Protein AF-A0A9D1Q3C2-F1 (afdb_monomer_lite)

Foldseek 3Di:
DPPPLVVVVVVVVVVCVVVVVVDDPPPPPPPDPFWQWAAQEDKDKDKPDPQKAFAEKEKEWEPADADDFLDAEEFTKIKMKTKMWRQDPFKMKMKIKGWQTAQTPSRVNYHYDPQAAKDFPDSHHDFDKFKAFAPPSPPPDDLVVVRVVLPDFFDPLDPQQWKKKKWWKAKDFPDPDQKKKKKKKKFADFPKAKEWQADDWDFDFRGIIMGMHIDGPGPPPTIMMMITDDPVRIDIDMAMGRDPVGPDGDPGMDMDGPDMDMDGVNVVLVPAADDDPPHDSSNSNSNVVCQQVVQDDPTGHDYHNRDHVSRRMIMIGMDIDMDGHRDMTMMMGMHGWIFGWDLVDQLIKTKHKYFYNPPGDNHWYKYAYNDPADKDKAFPDAGWDADPRIIGGDDDTGMMIIMGDGPSVNNCRPDPNVVVVVVVVVVVVVVVVVVVVVVVVVVVVVVVVD

pLDDT: mean 77.79, std 17.15, range [26.73, 97.06]

Secondary structure (DSSP, 8-state):
-HHHHHHHHHHHHHHHHHHHTT----TTTTS--EE--BPEEPPEEEESSTTEEEEEEEEEEEESS---TTS--BPEEEEEEEEEEE-SSS-EEEEEEEEEE---GGGTT-B--TT-EEESSSSS-B-EEEEEE-TTTTTS---HHHHHTT--S---SS-TT-EEEEEEEEEEESS--S-EEEEEEEE--TT--EEES-SEEEEEETTEEEEEEEE-S--TT-EEEEEES-GGG-EEEEEEESSTT---PPSSEEEEEEEEEEEEHHHHHHHSSB--TT--HHHHHHHHHHHHHHH--TT---EE---BHHHHEEEEEEEEEEE-TT-EEEEEEEEEEB-EEETTSTT-EEEEEEEPPTT---SEEEEEEEESS-EEEEESSS-EEEETTEEEE-S--SEEEEEEE--SSTTTTSS--HHHHHHHHHHHHHHHHHHHHHHHHHHHHHHTT-

Sequence (450 aa):
MKKSVWACFAAAIIIFLQTGFMFEPRRADAAALINDGIYVFMPILSAASDSVTIDGARMTLNLRSLPVAGGRFEANRFTAEYRLSNGGDRDAELTFTVPFGGIPSYGDGSSLPSDTGVYTGQETPVGEWRYTYWQNARLGYADISAESRKIRPQSDEISADTLVTKYTYIFESESAEDSVYLSAKIQHSPGAFIITDMRYSDYYDSRVSSAGDYLYSLDKDGIVLYVSGATEDTDIRWTVAEDYTSPATMEGFSMRLADSESFTFDRFVESCGTFPDDVRYTDRYNAVVDLILSARAPGNVSVIETPDFRRQLMRWCIVDTILPAGESAVIKTVVPAYPYIDATVSGGEYKYRFMLPDGMYYGDMTLSVDALREISVTSGEGDVTLENGLYKPDGNFSYWTVTVLGDNSGAALFVPNYELMGQYILIILCAAAIIALNVFAVIRLVKNKK

Structure (mmCIF, N/CA/C/O backbone):
data_AF-A0A9D1Q3C2-F1
#
_entry.id   AF-A0A9D1Q3C2-F1
#
loop_
_atom_site.group_PDB
_atom_site.id
_atom_site.type_symbol
_atom_site.label_atom_id
_atom_site.label_alt_id
_atom_site.label_comp_id
_atom_site.label_asym_id
_atom_site.label_entity_id
_atom_site.label_seq_id
_atom_site.pdbx_PDB_ins_code
_atom_site.Cartn_x
_atom_site.Cartn_y
_atom_site.Cartn_z
_atom_site.occupancy
_atom_site.B_iso_or_equiv
_atom_site.auth_seq_id
_atom_site.auth_comp_id
_atom_site.auth_asym_id
_atom_site.auth_atom_id
_atom_site.pdbx_PDB_model_num
ATOM 1 N N . MET A 1 1 ? 63.405 8.143 -0.318 1.00 47.88 1 MET A N 1
ATOM 2 C CA . MET A 1 1 ? 62.596 9.336 -0.668 1.00 47.88 1 MET A CA 1
ATOM 3 C C . MET A 1 1 ? 61.441 9.093 -1.650 1.00 47.88 1 MET A C 1
ATOM 5 O O . MET A 1 1 ? 60.542 9.915 -1.648 1.00 47.88 1 MET A O 1
ATOM 9 N N . LYS A 1 2 ? 61.388 8.013 -2.457 1.00 49.44 2 LYS A N 1
ATOM 10 C CA . LYS A 1 2 ? 60.279 7.806 -3.423 1.00 49.44 2 LYS A CA 1
ATOM 11 C C . LYS A 1 2 ? 59.003 7.145 -2.859 1.00 49.44 2 LYS A C 1
ATOM 13 O O . LYS A 1 2 ? 57.942 7.393 -3.400 1.00 49.44 2 LYS A O 1
ATOM 18 N N . LYS A 1 3 ? 59.059 6.352 -1.778 1.00 42.44 3 LYS A N 1
ATOM 19 C CA . LYS A 1 3 ? 57.874 5.619 -1.266 1.00 42.44 3 LYS A CA 1
ATOM 20 C C . LYS A 1 3 ? 56.940 6.439 -0.358 1.00 42.44 3 LYS A C 1
ATOM 22 O O . LYS A 1 3 ? 55.739 6.216 -0.386 1.00 42.44 3 LYS A O 1
ATOM 27 N N . SER A 1 4 ? 57.457 7.403 0.407 1.00 45.69 4 SER A N 1
ATOM 28 C CA . SER A 1 4 ? 56.645 8.190 1.354 1.00 45.69 4 SER A CA 1
ATOM 29 C C . SER A 1 4 ? 55.773 9.249 0.673 1.00 45.69 4 SER A C 1
ATOM 31 O O . SER A 1 4 ? 54.662 9.501 1.115 1.00 45.69 4 SER A O 1
ATOM 33 N N . VAL A 1 5 ? 56.243 9.832 -0.433 1.00 48.38 5 VAL A N 1
ATOM 34 C CA . VAL A 1 5 ? 55.490 10.849 -1.190 1.00 48.38 5 VAL A CA 1
ATOM 35 C C . VAL A 1 5 ? 54.287 10.228 -1.908 1.00 48.38 5 VAL A C 1
ATOM 37 O O . VAL A 1 5 ? 53.204 10.799 -1.887 1.00 48.38 5 VAL A O 1
ATOM 40 N N . TRP A 1 6 ? 54.451 9.024 -2.466 1.00 46.19 6 TRP A N 1
ATOM 41 C CA . TRP A 1 6 ? 53.354 8.275 -3.089 1.00 46.19 6 TRP A CA 1
ATOM 42 C C . TRP A 1 6 ? 52.316 7.790 -2.072 1.00 46.19 6 TRP A C 1
ATOM 44 O O . TRP A 1 6 ? 51.129 7.798 -2.379 1.00 46.19 6 TRP A O 1
ATOM 54 N N . ALA A 1 7 ? 52.736 7.444 -0.850 1.00 47.78 7 ALA A N 1
ATOM 55 C CA . ALA A 1 7 ? 51.814 7.076 0.224 1.00 47.78 7 ALA A CA 1
ATOM 56 C C . ALA A 1 7 ? 50.935 8.260 0.671 1.00 47.78 7 ALA A C 1
ATOM 58 O O . ALA A 1 7 ? 49.732 8.090 0.843 1.00 47.78 7 ALA A O 1
ATOM 59 N N . CYS A 1 8 ? 51.498 9.469 0.786 1.00 48.47 8 CYS A N 1
ATOM 60 C CA . CYS A 1 8 ? 50.713 10.666 1.109 1.00 48.47 8 CYS A CA 1
ATOM 61 C C . CYS A 1 8 ? 49.766 11.077 -0.030 1.00 48.47 8 CYS A C 1
ATOM 63 O O . CYS A 1 8 ? 48.654 11.521 0.236 1.00 48.47 8 CYS A O 1
ATOM 65 N N . PHE A 1 9 ? 50.181 10.907 -1.290 1.00 49.09 9 PHE A N 1
ATOM 66 C CA . PHE A 1 9 ? 49.338 11.213 -2.451 1.00 49.09 9 PHE A CA 1
ATOM 67 C C . PHE A 1 9 ? 48.170 10.222 -2.585 1.00 49.09 9 PHE A C 1
ATOM 69 O O . PHE A 1 9 ? 47.039 10.629 -2.828 1.00 49.09 9 PHE A O 1
ATOM 76 N N . ALA A 1 10 ? 48.421 8.932 -2.336 1.00 50.62 10 ALA A N 1
ATOM 77 C CA . ALA A 1 10 ? 47.381 7.907 -2.297 1.00 50.62 10 ALA A CA 1
ATOM 78 C C . ALA A 1 10 ? 46.392 8.132 -1.140 1.00 50.62 10 ALA A C 1
ATOM 80 O O . ALA A 1 10 ? 45.188 8.033 -1.345 1.00 50.62 10 ALA A O 1
ATOM 81 N N . ALA A 1 11 ? 46.876 8.507 0.050 1.00 50.00 11 ALA A N 1
ATOM 82 C CA . ALA A 1 11 ? 46.011 8.833 1.185 1.00 50.00 11 ALA A CA 1
ATOM 83 C C . ALA A 1 11 ? 45.128 10.066 0.911 1.00 50.00 11 ALA A C 1
ATOM 85 O O . ALA A 1 11 ? 43.950 10.059 1.254 1.00 50.00 11 ALA A O 1
ATOM 86 N N . ALA A 1 12 ? 45.663 11.093 0.241 1.00 50.25 12 ALA A N 1
ATOM 87 C CA . ALA A 1 12 ? 44.895 12.276 -0.144 1.00 50.25 12 ALA A CA 1
ATOM 88 C C . ALA A 1 12 ? 43.811 11.959 -1.189 1.00 50.25 12 ALA A C 1
ATOM 90 O O . ALA A 1 12 ? 42.700 12.459 -1.066 1.00 50.25 12 ALA A O 1
ATOM 91 N N . ILE A 1 13 ? 44.098 11.092 -2.168 1.00 51.78 13 ILE A N 1
ATOM 92 C CA . ILE A 1 13 ? 43.110 10.632 -3.159 1.00 51.78 13 ILE A CA 1
ATOM 93 C C . ILE A 1 13 ? 42.021 9.777 -2.502 1.00 51.78 13 ILE A C 1
ATOM 95 O O . ILE A 1 13 ? 40.855 9.936 -2.839 1.00 51.78 13 ILE A O 1
ATOM 99 N N . ILE A 1 14 ? 42.367 8.916 -1.541 1.00 52.66 14 ILE A N 1
ATOM 100 C CA . ILE A 1 14 ? 41.382 8.109 -0.804 1.00 52.66 14 ILE A CA 1
ATOM 101 C C . ILE A 1 14 ? 40.456 9.006 0.023 1.00 52.66 14 ILE A C 1
ATOM 103 O O . ILE A 1 14 ? 39.248 8.802 -0.005 1.00 52.66 14 ILE A O 1
ATOM 107 N N . ILE A 1 15 ? 40.991 10.032 0.693 1.00 51.16 15 ILE A N 1
ATOM 108 C CA . ILE A 1 15 ? 40.173 11.006 1.430 1.00 51.16 15 ILE A CA 1
ATOM 109 C C . ILE A 1 15 ? 39.294 11.803 0.459 1.00 51.16 15 ILE A C 1
ATOM 111 O O . ILE A 1 15 ? 38.106 11.943 0.712 1.00 51.16 15 ILE A O 1
ATOM 115 N N . PHE A 1 16 ? 39.837 12.255 -0.677 1.00 44.53 16 PHE A N 1
ATOM 116 C CA . PHE A 1 16 ? 39.084 13.020 -1.675 1.00 44.53 16 PHE A CA 1
ATOM 117 C C . PHE A 1 16 ? 37.993 12.189 -2.363 1.00 44.53 16 PHE A C 1
ATOM 119 O O . PHE A 1 16 ? 36.918 12.710 -2.632 1.00 44.53 16 PHE A O 1
ATOM 126 N N . LEU A 1 17 ? 38.225 10.894 -2.600 1.00 45.12 17 LEU A N 1
ATOM 127 C CA . LEU A 1 17 ? 37.205 9.962 -3.087 1.00 45.12 17 LEU A CA 1
ATOM 128 C C . LEU A 1 17 ? 36.153 9.690 -2.004 1.00 45.12 17 LEU A C 1
ATOM 130 O O . LEU A 1 17 ? 34.968 9.722 -2.299 1.00 45.12 17 LEU A O 1
ATOM 134 N N . GLN A 1 18 ? 36.545 9.512 -0.740 1.00 42.34 18 GLN A N 1
ATOM 135 C CA . GLN A 1 18 ? 35.591 9.310 0.359 1.00 42.34 18 GLN A CA 1
ATOM 136 C C . GLN A 1 18 ? 34.743 10.553 0.673 1.00 42.34 18 GLN A C 1
ATOM 138 O O . GLN A 1 18 ? 33.601 10.411 1.098 1.00 42.34 18 GLN A O 1
ATOM 143 N N . THR A 1 19 ? 35.263 11.765 0.454 1.00 42.62 19 THR A N 1
ATOM 144 C CA . THR A 1 19 ? 34.511 13.014 0.665 1.00 42.62 19 THR A CA 1
ATOM 145 C C . THR A 1 19 ? 33.806 13.516 -0.594 1.00 42.62 19 THR A C 1
ATOM 147 O O . THR A 1 19 ? 32.781 14.178 -0.487 1.00 42.62 19 THR A O 1
ATOM 150 N N . GLY A 1 20 ? 34.329 13.207 -1.784 1.00 35.06 20 GLY A N 1
ATOM 151 C CA . GLY A 1 20 ? 33.751 13.594 -3.075 1.00 35.06 20 GLY A CA 1
ATOM 152 C C . GLY A 1 20 ? 32.422 12.899 -3.371 1.00 35.06 20 GLY A C 1
ATOM 153 O O . GLY A 1 20 ? 31.564 13.490 -4.011 1.00 35.06 20 GLY A O 1
ATOM 154 N N . PHE A 1 21 ? 32.201 11.706 -2.809 1.00 37.28 21 PHE A N 1
ATOM 155 C CA . PHE A 1 21 ? 30.906 11.015 -2.852 1.00 37.28 21 PHE A CA 1
ATOM 156 C C . PHE A 1 21 ? 29.834 11.613 -1.917 1.00 37.28 21 PHE A C 1
ATOM 158 O O . PHE A 1 21 ? 28.700 11.147 -1.935 1.00 37.28 21 PHE A O 1
ATOM 165 N N . MET A 1 22 ? 30.151 12.629 -1.101 1.00 33.62 22 MET A N 1
ATOM 166 C CA . MET A 1 22 ? 29.187 13.241 -0.168 1.00 33.62 22 MET A CA 1
ATOM 167 C C . MET A 1 22 ? 28.655 14.614 -0.597 1.00 33.62 22 MET A C 1
ATOM 169 O O . MET A 1 22 ? 27.825 15.179 0.112 1.00 33.62 22 MET A O 1
ATOM 173 N N . PHE A 1 23 ? 29.096 15.167 -1.729 1.00 37.38 23 PHE A N 1
ATOM 174 C CA . PHE A 1 23 ? 28.727 16.531 -2.119 1.00 37.38 23 PHE A CA 1
ATOM 175 C C . PHE A 1 23 ? 28.366 16.646 -3.599 1.00 37.38 23 PHE A C 1
ATOM 177 O O . PHE A 1 23 ? 28.997 17.385 -4.350 1.00 37.38 23 PHE A O 1
ATOM 184 N N . GLU A 1 24 ? 27.276 15.991 -3.986 1.00 29.16 24 GLU A N 1
ATOM 185 C CA . GLU A 1 24 ? 26.369 16.593 -4.960 1.00 29.16 24 GLU A CA 1
ATOM 186 C C . GLU A 1 24 ? 25.305 17.383 -4.193 1.00 29.16 24 GLU A C 1
ATOM 188 O O . GLU A 1 24 ? 24.433 16.793 -3.549 1.00 29.16 24 GLU A O 1
ATOM 193 N N . PRO A 1 25 ? 25.335 18.725 -4.217 1.00 32.03 25 PRO A N 1
ATOM 194 C CA . PRO A 1 25 ? 24.170 19.483 -3.821 1.00 32.03 25 PRO A CA 1
ATOM 195 C C . PRO A 1 25 ? 23.130 19.276 -4.924 1.00 32.03 25 PRO A C 1
ATOM 197 O O . PRO A 1 25 ? 23.193 19.940 -5.959 1.00 32.03 25 PRO A O 1
ATOM 200 N N . ARG A 1 26 ? 22.172 18.363 -4.710 1.00 31.36 26 ARG A N 1
ATOM 201 C CA . ARG A 1 26 ? 20.929 18.312 -5.492 1.00 31.36 26 ARG A CA 1
ATOM 202 C C . ARG A 1 26 ? 20.212 19.651 -5.324 1.00 31.36 26 ARG A C 1
ATOM 204 O O . ARG A 1 26 ? 19.398 19.854 -4.432 1.00 31.36 26 ARG A O 1
ATOM 211 N N . ARG A 1 27 ? 20.570 20.615 -6.169 1.00 26.73 27 ARG A N 1
ATOM 212 C CA . ARG A 1 27 ? 20.055 21.991 -6.178 1.00 26.73 27 ARG A CA 1
ATOM 213 C C . ARG A 1 27 ? 18.630 22.102 -6.740 1.00 26.73 27 ARG A C 1
ATOM 215 O O . ARG A 1 27 ? 18.184 23.213 -7.001 1.00 26.73 27 ARG A O 1
ATOM 222 N N . ALA A 1 28 ? 17.917 20.985 -6.882 1.00 27.70 28 ALA A N 1
ATOM 223 C CA . ALA A 1 28 ? 16.525 20.944 -7.324 1.00 27.70 28 ALA A CA 1
ATOM 224 C C . ALA A 1 28 ? 15.504 20.793 -6.174 1.00 27.70 28 ALA A C 1
ATOM 226 O O . ALA A 1 28 ? 14.354 21.173 -6.356 1.00 27.70 28 ALA A O 1
ATOM 227 N N . ASP A 1 29 ? 15.904 20.361 -4.970 1.00 35.94 29 ASP A N 1
ATOM 228 C CA . ASP A 1 29 ? 14.939 19.998 -3.908 1.00 35.94 29 ASP A CA 1
ATOM 229 C C . ASP A 1 29 ? 14.614 21.138 -2.920 1.00 35.94 29 ASP A C 1
ATOM 231 O O . ASP A 1 29 ? 13.938 20.945 -1.912 1.00 35.94 29 ASP A O 1
ATOM 235 N N . ALA A 1 30 ? 15.072 22.366 -3.194 1.00 30.48 30 ALA A N 1
ATOM 236 C CA . ALA A 1 30 ? 14.744 23.533 -2.363 1.00 30.48 30 ALA A CA 1
ATOM 237 C C . ALA A 1 30 ? 13.287 24.016 -2.541 1.00 30.48 30 ALA A C 1
ATOM 239 O O . ALA A 1 30 ? 12.820 24.861 -1.776 1.00 30.48 30 ALA A O 1
ATOM 240 N N . ALA A 1 31 ? 12.560 23.479 -3.525 1.00 32.75 31 ALA A N 1
ATOM 241 C CA . ALA A 1 31 ? 11.123 23.657 -3.663 1.00 32.75 31 ALA A CA 1
ATOM 242 C C . ALA A 1 31 ? 10.397 22.429 -3.075 1.00 32.75 31 ALA A C 1
ATOM 244 O O . ALA A 1 31 ? 10.413 21.360 -3.670 1.00 32.75 31 ALA A O 1
ATOM 245 N N . ALA A 1 32 ? 9.738 22.636 -1.926 1.00 40.41 32 ALA A N 1
ATOM 246 C CA . ALA A 1 32 ? 8.844 21.718 -1.199 1.00 40.41 32 ALA A CA 1
ATOM 247 C C . ALA A 1 32 ? 9.496 20.637 -0.303 1.00 40.41 32 ALA A C 1
ATOM 249 O O . ALA A 1 32 ? 9.361 19.444 -0.539 1.00 40.41 32 ALA A O 1
ATOM 250 N N . LEU A 1 33 ? 10.061 21.039 0.845 1.00 51.03 33 LEU A N 1
ATOM 251 C CA . LEU A 1 33 ? 10.337 20.142 1.989 1.00 51.03 33 LEU A CA 1
ATOM 252 C C . LEU A 1 33 ? 9.060 19.807 2.791 1.00 51.03 33 LEU A C 1
ATOM 254 O O . LEU A 1 33 ? 9.034 19.805 4.022 1.00 51.03 33 LEU A O 1
ATOM 258 N N . ILE A 1 34 ? 7.977 19.555 2.066 1.00 52.59 34 ILE A N 1
ATOM 259 C CA . ILE A 1 34 ? 6.782 18.913 2.585 1.00 52.59 34 ILE A CA 1
ATOM 260 C C . ILE A 1 34 ? 7.040 17.416 2.456 1.00 52.59 34 ILE A C 1
ATOM 262 O O . ILE A 1 34 ? 7.199 16.903 1.351 1.00 52.59 34 ILE A O 1
ATOM 266 N N . ASN A 1 35 ? 7.128 16.723 3.586 1.00 58.66 35 ASN A N 1
ATOM 267 C CA . ASN A 1 35 ? 7.261 15.275 3.583 1.00 58.66 35 ASN A CA 1
ATOM 268 C C . ASN A 1 35 ? 5.905 14.651 3.892 1.00 58.66 35 ASN A C 1
ATOM 270 O O . ASN A 1 35 ? 5.370 14.821 4.993 1.00 58.66 35 ASN A O 1
ATOM 274 N N . ASP A 1 36 ? 5.370 13.920 2.916 1.00 65.06 36 ASP A N 1
ATOM 275 C CA . ASP A 1 36 ? 4.086 13.248 3.050 1.00 65.06 36 ASP A CA 1
ATOM 276 C C . ASP A 1 36 ? 4.168 12.177 4.143 1.00 65.06 36 ASP A C 1
ATOM 278 O O . ASP A 1 36 ? 4.963 11.234 4.083 1.00 65.06 36 ASP A O 1
ATOM 282 N N . GLY A 1 37 ? 3.354 12.365 5.180 1.00 61.66 37 GLY A N 1
ATOM 283 C CA . GLY A 1 37 ? 3.085 11.353 6.190 1.00 61.66 37 GLY A CA 1
ATOM 284 C C . GLY A 1 37 ? 2.132 10.292 5.673 1.00 61.66 37 GLY A C 1
ATOM 285 O O . GLY A 1 37 ? 1.767 10.269 4.501 1.00 61.66 37 GLY A O 1
ATOM 286 N N . ILE A 1 38 ? 1.688 9.424 6.575 1.00 74.88 38 ILE A N 1
ATOM 287 C CA . ILE A 1 38 ? 0.710 8.389 6.250 1.00 74.88 38 ILE A CA 1
ATOM 288 C C . ILE A 1 38 ? -0.444 8.489 7.230 1.00 74.88 38 ILE A C 1
ATOM 290 O O . ILE A 1 38 ? -0.243 8.632 8.436 1.00 74.88 38 ILE A O 1
ATOM 294 N N . TYR A 1 39 ? -1.660 8.427 6.693 1.00 79.62 39 TYR A N 1
ATOM 295 C CA . TYR A 1 39 ? -2.870 8.403 7.500 1.00 79.62 39 TYR A CA 1
ATOM 296 C C . TYR A 1 39 ? -2.867 7.205 8.434 1.00 79.62 39 TYR A C 1
ATOM 298 O O . TYR A 1 39 ? -2.516 6.088 8.053 1.00 79.62 39 TYR A O 1
ATOM 306 N N . VAL A 1 40 ? -3.322 7.447 9.654 1.00 84.44 40 VAL A N 1
ATOM 307 C CA . VAL A 1 40 ? -3.716 6.377 10.556 1.00 84.44 40 VAL A CA 1
ATOM 308 C C . VAL A 1 40 ? -5.174 6.076 10.252 1.00 84.44 40 VAL A C 1
ATOM 310 O O . VAL A 1 40 ? -6.030 6.947 10.370 1.00 84.44 40 VAL A O 1
ATOM 313 N N . PHE A 1 41 ? -5.473 4.858 9.838 1.00 85.50 41 PHE A N 1
ATOM 314 C CA . PHE A 1 41 ? -6.832 4.468 9.483 1.00 85.50 41 PHE A CA 1
ATOM 315 C C . PHE A 1 41 ? -7.449 3.637 10.611 1.00 85.50 41 PHE A C 1
ATOM 317 O O . PHE A 1 41 ? -6.768 2.816 11.230 1.00 85.50 41 PHE A O 1
ATOM 324 N N . MET A 1 42 ? -8.736 3.846 10.887 1.00 88.12 42 MET A N 1
ATOM 325 C CA . MET A 1 42 ? -9.484 2.953 11.771 1.00 88.12 42 MET A CA 1
ATOM 326 C C . MET A 1 42 ? -9.767 1.612 11.064 1.00 88.12 42 MET A C 1
ATOM 328 O O . MET A 1 42 ? -9.835 1.556 9.835 1.00 88.12 42 MET A O 1
ATOM 332 N N . PRO A 1 43 ? -9.898 0.512 11.821 1.00 91.50 43 PRO A N 1
ATOM 333 C CA . PRO A 1 43 ? -10.067 -0.828 11.276 1.00 91.50 43 PRO A CA 1
ATOM 334 C C . PRO A 1 43 ? -11.474 -1.066 10.746 1.00 91.50 43 PRO A C 1
ATOM 336 O O . PRO A 1 43 ? -12.450 -0.610 11.333 1.00 91.50 43 PRO A O 1
ATOM 339 N N . ILE A 1 44 ? -11.585 -1.848 9.681 1.00 92.06 44 ILE A N 1
ATOM 340 C CA . ILE A 1 44 ? -12.868 -2.244 9.105 1.00 92.06 44 ILE A CA 1
ATOM 341 C C . ILE A 1 44 ? -13.339 -3.507 9.829 1.00 92.06 44 ILE A C 1
ATOM 343 O O . ILE A 1 44 ? -12.606 -4.494 9.900 1.00 92.06 44 ILE A O 1
ATOM 347 N N . LEU A 1 45 ? -14.557 -3.472 10.367 1.00 91.00 45 LEU A N 1
ATOM 348 C CA . LEU A 1 45 ? -15.222 -4.633 10.951 1.00 91.00 45 LEU A CA 1
ATOM 349 C C . LEU A 1 45 ? -16.253 -5.153 9.950 1.00 91.00 45 LEU A C 1
ATOM 351 O O . LEU A 1 45 ? -17.184 -4.440 9.588 1.00 91.00 45 LEU A O 1
ATOM 355 N N . SER A 1 46 ? -16.090 -6.407 9.546 1.00 90.44 46 SER A N 1
ATOM 356 C CA . SER A 1 46 ? -17.099 -7.166 8.815 1.00 90.44 46 SER A CA 1
ATOM 357 C C . SER A 1 46 ? -17.659 -8.235 9.744 1.00 90.44 46 SER A C 1
ATOM 359 O O . SER A 1 46 ? -16.896 -8.993 10.340 1.00 90.44 46 SER A O 1
ATOM 361 N N . ALA A 1 47 ? -18.981 -8.304 9.874 1.00 84.44 47 ALA A N 1
ATOM 362 C CA . ALA A 1 47 ? -19.661 -9.290 10.704 1.00 84.44 47 ALA A CA 1
ATOM 363 C C . ALA A 1 47 ? -20.717 -10.024 9.878 1.00 84.44 47 ALA A C 1
ATOM 365 O O . ALA A 1 47 ? -21.426 -9.413 9.082 1.00 84.44 47 ALA A O 1
ATOM 366 N N . ALA A 1 48 ? -20.863 -11.331 10.102 1.00 76.94 48 ALA A N 1
ATOM 367 C CA . ALA A 1 48 ? -21.948 -12.108 9.497 1.00 76.94 48 ALA A CA 1
ATOM 368 C C . ALA A 1 48 ? -23.337 -11.775 10.091 1.00 76.94 48 ALA A C 1
ATOM 370 O O . ALA A 1 48 ? -24.355 -12.251 9.588 1.00 76.94 48 ALA A O 1
ATOM 371 N N . SER A 1 49 ? -23.378 -10.986 11.171 1.00 78.56 49 SER A N 1
ATOM 372 C CA . SER A 1 49 ? -24.593 -10.573 11.872 1.00 78.56 49 SER A CA 1
ATOM 373 C C . SER A 1 49 ? -24.610 -9.064 12.106 1.00 78.56 49 SER A C 1
ATOM 375 O O . SER A 1 49 ? -23.657 -8.514 12.657 1.00 78.56 49 SER A O 1
ATOM 377 N N . ASP A 1 50 ? -25.743 -8.426 11.805 1.00 83.00 50 ASP A N 1
ATOM 378 C CA . ASP A 1 50 ? -26.002 -7.004 12.089 1.00 83.00 50 ASP A CA 1
ATOM 379 C C . ASP A 1 50 ? -26.169 -6.715 13.596 1.00 83.00 50 ASP A C 1
ATOM 381 O O . ASP A 1 50 ? -26.309 -5.566 14.009 1.00 83.00 50 ASP A O 1
ATOM 385 N N . SER A 1 51 ? -26.186 -7.755 14.439 1.00 89.50 51 SER A N 1
ATOM 386 C CA . SER A 1 51 ? -26.302 -7.632 15.899 1.00 89.50 51 SER A CA 1
ATOM 387 C C . SER A 1 51 ? -25.013 -7.199 16.595 1.00 89.50 51 SER A C 1
ATOM 389 O O . SER A 1 51 ? -25.016 -7.044 17.818 1.00 89.50 51 SER A O 1
ATOM 391 N N . VAL A 1 52 ? -23.918 -7.067 15.845 1.00 92.62 52 VAL A N 1
ATOM 392 C CA . VAL A 1 52 ? -22.603 -6.730 16.384 1.00 92.62 52 VAL A CA 1
ATOM 393 C C . VAL A 1 52 ? -22.321 -5.253 16.177 1.00 92.62 52 VAL A C 1
ATOM 395 O O . VAL A 1 52 ? -22.338 -4.760 15.052 1.00 92.62 52 VAL A O 1
ATOM 398 N N . THR A 1 53 ? -22.016 -4.556 17.267 1.00 92.19 53 THR A N 1
ATOM 399 C CA . THR A 1 53 ? -21.704 -3.125 17.257 1.00 92.19 53 THR A CA 1
ATOM 400 C C . THR A 1 53 ? -20.339 -2.856 17.867 1.00 92.19 53 THR A C 1
ATOM 402 O O . THR A 1 53 ? -19.879 -3.582 18.748 1.00 92.19 53 THR A O 1
ATOM 405 N N . ILE A 1 54 ? -19.682 -1.791 17.398 1.00 92.81 54 ILE A N 1
ATOM 406 C CA . ILE A 1 54 ? -18.564 -1.176 18.113 1.00 92.81 54 ILE A CA 1
ATOM 407 C C . ILE A 1 54 ? -19.158 -0.079 18.997 1.00 92.81 54 ILE A C 1
ATOM 409 O O . ILE A 1 54 ? -19.612 0.953 18.505 1.00 92.81 54 ILE A O 1
ATOM 413 N N . ASP A 1 55 ? -19.165 -0.312 20.305 1.00 92.69 55 ASP A N 1
ATOM 414 C CA . ASP A 1 55 ? -19.826 0.563 21.280 1.00 92.69 55 ASP A CA 1
ATOM 415 C C . ASP A 1 55 ? -18.958 1.762 21.676 1.00 92.69 55 ASP A C 1
ATOM 417 O O . ASP A 1 55 ? -19.450 2.758 22.211 1.00 92.69 55 ASP A O 1
ATOM 421 N N . GLY A 1 56 ? -17.650 1.659 21.448 1.00 92.88 56 GLY A N 1
ATOM 422 C CA . GLY A 1 56 ? -16.699 2.716 21.748 1.00 92.88 56 GLY A CA 1
ATOM 423 C C . GLY A 1 56 ? -15.280 2.376 21.318 1.00 92.88 56 GLY A C 1
ATOM 424 O O . GLY A 1 56 ? -14.905 1.200 21.228 1.00 92.88 56 GLY A O 1
ATOM 425 N N . ALA A 1 57 ? -14.471 3.416 21.123 1.00 93.69 57 ALA A N 1
ATOM 426 C CA . ALA A 1 57 ? -13.041 3.299 20.871 1.00 93.69 57 ALA A CA 1
ATOM 427 C C . ALA A 1 57 ? -12.241 4.219 21.800 1.00 93.69 57 ALA A C 1
ATOM 429 O O . ALA A 1 57 ? -12.422 5.440 21.822 1.00 93.69 57 ALA A O 1
ATOM 430 N N . ARG A 1 58 ? -11.308 3.638 22.557 1.00 95.19 58 ARG A N 1
ATOM 431 C CA . ARG A 1 58 ? -10.357 4.391 23.379 1.00 95.19 58 ARG A CA 1
ATOM 432 C C . ARG A 1 58 ? -9.000 4.413 22.701 1.00 95.19 58 ARG A C 1
ATOM 434 O O . ARG A 1 58 ? -8.347 3.384 22.572 1.00 95.19 58 ARG A O 1
ATOM 441 N N . MET A 1 59 ? -8.570 5.597 22.297 1.00 94.88 59 MET A N 1
ATOM 442 C CA . MET A 1 59 ? -7.387 5.797 21.475 1.00 94.88 59 MET A CA 1
ATOM 443 C C . MET A 1 59 ? -6.295 6.534 22.243 1.00 94.88 59 MET A C 1
ATOM 445 O O . MET A 1 59 ? -6.556 7.389 23.090 1.00 94.88 59 MET A O 1
ATOM 449 N N . THR A 1 60 ? -5.046 6.199 21.951 1.00 95.12 60 THR A N 1
ATOM 450 C CA . THR A 1 60 ? -3.859 6.854 22.492 1.00 95.12 60 THR A CA 1
ATOM 451 C C . THR A 1 60 ? -2.831 7.036 21.387 1.00 95.12 60 THR A C 1
ATOM 453 O O . THR A 1 60 ? -2.361 6.060 20.806 1.00 95.12 60 THR A O 1
ATOM 456 N N . LEU A 1 61 ? -2.441 8.282 21.129 1.00 93.88 61 LEU A N 1
ATOM 457 C CA . LEU A 1 61 ? -1.304 8.609 20.275 1.00 93.88 61 LEU A CA 1
ATOM 458 C C . LEU A 1 61 ? -0.085 8.915 21.152 1.00 93.88 61 LEU A 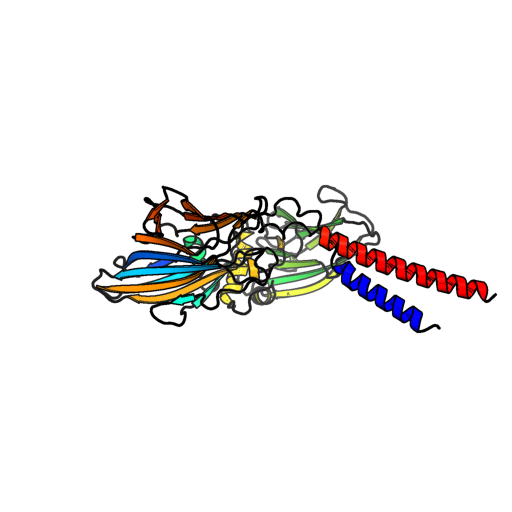C 1
ATOM 460 O O . LEU A 1 61 ? -0.122 9.825 21.978 1.00 93.88 61 LEU A O 1
ATOM 464 N N . ASN A 1 62 ? 0.995 8.157 20.978 1.00 91.94 62 ASN A N 1
ATOM 465 C CA . ASN A 1 62 ? 2.250 8.339 21.699 1.00 91.94 62 ASN A CA 1
ATOM 466 C C . ASN A 1 62 ? 3.299 8.999 20.798 1.00 91.94 62 ASN A C 1
ATOM 468 O O . ASN A 1 62 ? 3.665 8.434 19.769 1.00 91.94 62 ASN A O 1
ATOM 472 N N . LEU A 1 63 ? 3.770 10.179 21.204 1.00 86.75 63 LEU A N 1
ATOM 473 C CA . LEU A 1 63 ? 4.617 11.081 20.417 1.00 86.75 63 LEU A CA 1
ATOM 474 C C . LEU A 1 63 ? 5.941 11.404 21.119 1.00 86.75 63 LEU A C 1
ATOM 476 O O . LEU A 1 63 ? 6.447 12.525 21.036 1.00 86.75 63 LEU A O 1
ATOM 480 N N . ARG A 1 64 ? 6.500 10.443 21.862 1.00 72.31 64 ARG A N 1
ATOM 481 C CA . ARG A 1 64 ? 7.712 10.658 22.674 1.00 72.31 64 ARG A CA 1
ATOM 482 C C . ARG A 1 64 ? 8.952 11.015 21.853 1.00 72.31 64 ARG A C 1
ATOM 484 O O . ARG A 1 64 ? 9.860 11.643 22.392 1.00 72.31 64 ARG A O 1
ATOM 491 N N . SER A 1 65 ? 8.980 10.663 20.571 1.00 71.25 65 SER A N 1
ATOM 492 C CA . SER A 1 65 ? 10.026 11.053 19.625 1.00 71.25 65 SER A CA 1
ATOM 493 C C . SER A 1 65 ? 9.405 11.521 18.317 1.00 71.25 65 SER A C 1
ATOM 495 O O . SER A 1 65 ? 8.626 10.802 17.699 1.00 71.25 65 SER A O 1
ATOM 497 N N . LEU A 1 66 ? 9.759 12.718 17.856 1.00 73.81 66 LEU A N 1
ATOM 498 C CA . LEU A 1 66 ? 9.323 13.181 16.542 1.00 73.81 66 LEU A CA 1
ATOM 499 C C . LEU A 1 66 ? 10.336 12.746 15.479 1.00 73.81 66 LEU A C 1
ATOM 501 O O . LEU A 1 66 ? 11.543 12.837 15.725 1.00 73.81 66 LEU A O 1
ATOM 505 N N . PRO A 1 67 ? 9.866 12.242 14.326 1.00 69.06 67 PRO A N 1
ATOM 506 C CA . PRO A 1 67 ? 10.757 11.783 13.277 1.00 69.06 67 PRO A CA 1
ATOM 507 C C . PRO A 1 67 ? 11.553 12.950 12.699 1.00 69.06 67 PRO A C 1
ATOM 509 O O . PRO A 1 67 ? 11.065 14.074 12.602 1.00 69.06 67 PRO A O 1
ATOM 5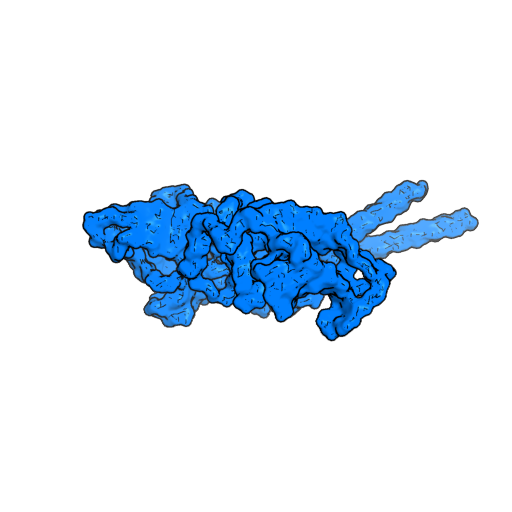12 N N . VAL A 1 68 ? 12.772 12.652 12.261 1.00 61.12 68 VAL A N 1
ATOM 513 C CA . VAL A 1 68 ? 13.602 13.571 11.482 1.00 61.12 68 VAL A CA 1
ATOM 514 C C . VAL A 1 68 ? 13.834 12.932 10.120 1.00 61.12 68 VAL A C 1
ATOM 516 O O . VAL A 1 68 ? 14.171 11.749 10.052 1.00 61.12 68 VAL A O 1
ATOM 519 N N . ALA A 1 69 ? 13.636 13.683 9.035 1.00 51.84 69 ALA A N 1
ATOM 520 C CA . ALA A 1 69 ? 13.787 13.138 7.690 1.00 51.84 69 ALA A CA 1
ATOM 521 C C . ALA A 1 69 ? 15.212 12.611 7.450 1.00 51.84 69 ALA A C 1
ATOM 523 O O . ALA A 1 69 ? 16.190 13.263 7.814 1.00 51.84 69 ALA A O 1
ATOM 524 N N . GLY A 1 70 ? 15.322 11.415 6.863 1.00 51.78 70 GLY A N 1
ATOM 525 C CA . GLY A 1 70 ? 16.607 10.747 6.613 1.00 51.78 70 GLY A CA 1
ATOM 526 C C . GLY A 1 70 ? 17.292 10.179 7.865 1.00 51.78 70 GLY A C 1
ATOM 527 O O . GLY A 1 70 ? 18.375 9.603 7.763 1.00 51.78 70 GLY A O 1
ATOM 528 N N . GLY A 1 71 ? 16.684 10.325 9.046 1.00 55.06 71 GLY A N 1
ATOM 529 C CA . GLY A 1 71 ? 17.131 9.680 10.276 1.00 55.06 71 GLY A CA 1
ATOM 530 C C . GLY A 1 71 ? 16.601 8.251 10.398 1.00 55.06 71 GLY A C 1
ATOM 531 O O . GLY A 1 71 ? 15.526 7.927 9.904 1.00 55.06 71 GLY A O 1
ATOM 532 N N . ARG A 1 72 ? 17.328 7.393 11.122 1.00 65.25 72 ARG A N 1
ATOM 533 C CA . ARG A 1 72 ? 16.771 6.124 11.611 1.00 65.25 72 ARG A CA 1
ATOM 534 C C . ARG A 1 72 ? 15.963 6.410 12.870 1.00 65.25 72 ARG A C 1
ATOM 536 O O . ARG A 1 72 ? 16.530 6.874 13.858 1.00 65.25 72 ARG A O 1
ATOM 543 N N . PHE A 1 73 ? 14.666 6.142 12.831 1.00 74.06 73 PHE A N 1
ATOM 544 C CA . PHE A 1 73 ? 13.761 6.334 13.962 1.00 74.06 73 PHE A CA 1
ATOM 545 C C . PHE A 1 73 ? 12.770 5.174 14.064 1.00 74.06 73 PHE A C 1
ATOM 547 O O . PHE A 1 73 ? 12.465 4.507 13.078 1.00 74.06 73 PHE A O 1
ATOM 554 N N . GLU A 1 74 ? 12.254 4.940 15.261 1.00 80.31 74 GLU A N 1
ATOM 555 C CA . GLU A 1 74 ? 11.082 4.090 15.455 1.00 80.31 74 GLU A CA 1
ATOM 556 C C . GLU A 1 74 ? 9.830 4.935 15.196 1.00 80.31 74 GLU A C 1
ATOM 558 O O . GLU A 1 74 ? 9.752 6.079 15.656 1.00 80.31 74 GLU A O 1
ATOM 563 N N . ALA A 1 75 ? 8.879 4.419 14.415 1.00 85.06 75 ALA A N 1
ATOM 564 C CA . ALA A 1 75 ? 7.643 5.146 14.135 1.00 85.06 75 ALA A CA 1
ATOM 565 C C . ALA A 1 75 ? 6.874 5.447 15.432 1.00 85.06 75 ALA A C 1
ATOM 567 O O . ALA A 1 75 ? 6.914 4.666 16.384 1.00 85.06 75 ALA A O 1
ATOM 568 N N . ASN A 1 76 ? 6.132 6.559 15.461 1.00 88.81 76 ASN A N 1
ATOM 569 C CA . ASN A 1 76 ? 5.275 6.847 16.608 1.00 88.81 76 ASN A CA 1
ATOM 570 C C . ASN A 1 76 ? 4.175 5.799 16.732 1.00 88.81 76 ASN A C 1
ATOM 572 O O . ASN A 1 76 ? 3.825 5.119 15.769 1.00 88.81 76 ASN A O 1
ATOM 576 N N . ARG A 1 77 ? 3.628 5.657 17.936 1.00 92.00 77 ARG A N 1
ATOM 577 C CA . ARG A 1 77 ? 2.692 4.577 18.239 1.00 92.00 77 ARG A CA 1
ATOM 578 C C . ARG A 1 77 ? 1.279 5.117 18.356 1.00 92.00 77 ARG A C 1
ATOM 580 O O . ARG A 1 77 ? 1.017 5.964 19.209 1.00 92.00 77 ARG A O 1
ATOM 587 N N . PHE A 1 78 ? 0.361 4.576 17.565 1.00 93.88 78 PHE A N 1
ATOM 588 C CA . PHE A 1 78 ? -1.068 4.748 17.780 1.00 93.88 78 PHE A CA 1
ATOM 589 C C . PHE A 1 78 ? -1.668 3.455 18.327 1.00 93.88 78 PHE A C 1
ATOM 591 O O . PHE A 1 78 ? -1.501 2.383 17.751 1.00 93.88 78 PHE A O 1
ATOM 598 N N . THR A 1 79 ? -2.348 3.555 19.462 1.00 95.44 79 THR A N 1
ATOM 599 C CA . THR A 1 79 ? -3.019 2.435 20.120 1.00 95.44 79 THR A CA 1
ATOM 600 C C . THR A 1 79 ? -4.507 2.714 20.192 1.00 95.44 79 THR A C 1
ATOM 602 O O . THR A 1 79 ? -4.894 3.799 20.616 1.00 95.44 79 THR A O 1
ATOM 605 N N . ALA A 1 80 ? -5.338 1.741 19.836 1.00 95.31 80 ALA A N 1
ATOM 606 C CA . ALA A 1 80 ? -6.783 1.851 19.974 1.00 95.31 80 ALA A CA 1
ATOM 607 C C . ALA A 1 80 ? -7.373 0.577 20.577 1.00 95.31 80 ALA A C 1
ATOM 609 O O . ALA A 1 80 ? -7.003 -0.524 20.186 1.00 95.31 80 ALA A O 1
ATOM 610 N N . GLU A 1 81 ? -8.282 0.732 21.534 1.00 96.56 81 GLU A N 1
ATOM 611 C CA . GLU A 1 81 ? -9.070 -0.346 22.128 1.00 96.56 81 GLU A CA 1
ATOM 612 C C . GLU A 1 81 ? -10.529 -0.178 21.709 1.00 96.56 81 GLU A C 1
ATOM 614 O O . GLU A 1 81 ? -11.181 0.796 22.088 1.00 96.56 81 GLU A O 1
ATOM 619 N N . TYR A 1 82 ? -11.030 -1.127 20.927 1.00 95.31 82 TYR A N 1
ATOM 620 C CA . TYR A 1 82 ? -12.394 -1.170 20.418 1.00 95.31 82 TYR A CA 1
ATOM 621 C C . TYR A 1 82 ? -13.218 -2.105 21.292 1.00 95.31 82 TYR A C 1
ATOM 623 O O . TYR A 1 82 ? -12.855 -3.272 21.459 1.00 95.31 82 TYR A O 1
ATOM 631 N N . ARG A 1 83 ? -14.320 -1.603 21.852 1.00 95.62 83 ARG A N 1
ATOM 632 C CA . ARG A 1 83 ? -15.290 -2.424 22.580 1.00 95.62 83 ARG A CA 1
ATOM 633 C C . ARG A 1 83 ? -16.367 -2.883 21.612 1.00 95.62 83 ARG A C 1
ATOM 635 O O . ARG A 1 83 ? -17.048 -2.047 21.028 1.00 95.62 83 ARG A O 1
ATOM 642 N N . LEU A 1 84 ? -16.515 -4.193 21.478 1.00 94.94 84 LEU A N 1
ATOM 643 C CA . LEU A 1 84 ? -17.549 -4.812 20.663 1.00 94.94 84 LEU A CA 1
ATOM 644 C C . LEU A 1 84 ? -18.578 -5.486 21.561 1.00 94.94 84 LEU A C 1
ATOM 646 O O . LEU A 1 84 ? -18.201 -6.089 22.570 1.00 94.94 84 LEU A O 1
ATOM 650 N N . SER A 1 85 ? -19.842 -5.452 21.157 1.00 95.06 85 SER A N 1
ATOM 651 C CA . SER A 1 85 ? -20.908 -6.244 21.767 1.00 95.06 85 SER A CA 1
ATOM 652 C C . SER A 1 85 ? -21.702 -6.988 20.701 1.00 95.06 85 SER A C 1
ATOM 654 O O . SER A 1 85 ? -21.870 -6.503 19.584 1.00 95.06 85 SER A O 1
ATOM 656 N N . ASN A 1 86 ? -22.163 -8.194 21.036 1.00 96.06 86 ASN A N 1
ATOM 657 C CA . ASN A 1 86 ? -23.097 -8.954 20.215 1.00 96.06 86 ASN A CA 1
ATOM 658 C C . ASN A 1 86 ? -24.450 -9.006 20.925 1.00 96.06 86 ASN A C 1
ATOM 660 O O . ASN A 1 86 ? -24.662 -9.821 21.819 1.00 96.06 86 ASN A O 1
ATOM 664 N N . GLY A 1 87 ? -25.386 -8.156 20.506 1.00 94.50 87 GLY A N 1
ATOM 665 C CA . GLY A 1 87 ? -26.749 -8.133 21.050 1.00 94.50 87 GLY A CA 1
ATOM 666 C C . GLY A 1 87 ? -27.660 -9.256 20.535 1.00 94.50 87 GLY A C 1
ATOM 667 O O . GLY A 1 87 ? -28.851 -9.261 20.843 1.00 94.50 87 GLY A O 1
ATOM 668 N N . GLY A 1 88 ? -27.137 -10.161 19.704 1.00 93.25 88 GLY A N 1
ATOM 669 C CA . GLY A 1 88 ? -27.889 -11.228 19.049 1.00 93.25 88 GLY A CA 1
ATOM 670 C C . GLY A 1 88 ? -28.054 -12.484 19.903 1.00 93.25 88 GLY A C 1
ATOM 671 O O . GLY A 1 88 ? -27.460 -12.632 20.967 1.00 93.25 88 GLY A O 1
ATOM 672 N N . ASP A 1 89 ? -28.856 -13.421 19.394 1.00 93.94 89 ASP A N 1
ATOM 673 C CA . ASP A 1 89 ? -29.123 -14.728 20.012 1.00 93.94 89 ASP A CA 1
ATOM 674 C C . ASP A 1 89 ? -28.195 -15.850 19.513 1.00 93.94 89 ASP A C 1
ATOM 676 O O . ASP A 1 89 ? -28.356 -17.012 19.890 1.00 93.94 89 ASP A O 1
ATOM 680 N N . ARG A 1 90 ? -27.233 -15.505 18.652 1.00 93.88 90 ARG A N 1
ATOM 681 C CA . ARG A 1 90 ? -26.293 -16.421 18.006 1.00 93.88 90 ARG A CA 1
ATOM 682 C C . ARG A 1 90 ? -24.885 -15.849 18.002 1.00 93.88 90 ARG A C 1
ATOM 684 O O . ARG A 1 90 ? -24.699 -14.632 17.950 1.00 93.88 90 ARG A O 1
ATOM 691 N N . ASP A 1 91 ? -23.914 -16.752 18.036 1.00 95.62 91 ASP A N 1
ATOM 692 C CA . ASP A 1 91 ? -22.505 -16.419 17.874 1.00 95.62 91 ASP A CA 1
ATOM 693 C C . ASP A 1 91 ? -22.288 -15.744 16.516 1.00 95.62 91 ASP A C 1
ATOM 695 O O . ASP A 1 91 ? -22.869 -16.151 15.505 1.00 95.62 91 ASP A O 1
ATOM 699 N N . ALA A 1 92 ? -21.468 -14.698 16.506 1.00 94.75 92 ALA A N 1
ATOM 700 C CA . ALA A 1 92 ? -21.157 -13.935 15.311 1.00 94.75 92 ALA A CA 1
ATOM 701 C C . ALA A 1 92 ? -19.713 -14.188 14.878 1.00 94.75 92 ALA A C 1
ATOM 703 O O . ALA A 1 92 ? -18.782 -14.000 15.661 1.00 94.75 92 ALA A O 1
ATOM 704 N N . GLU A 1 93 ? -19.533 -14.578 13.619 1.00 94.62 93 GLU A N 1
ATOM 705 C CA . GLU A 1 93 ? -18.227 -14.600 12.963 1.00 94.62 93 GLU A CA 1
ATOM 706 C C . GLU A 1 93 ? -17.857 -13.179 12.532 1.00 94.62 93 GLU A C 1
ATOM 708 O O . GLU A 1 93 ? -18.654 -12.482 11.890 1.00 94.62 93 GLU A O 1
ATOM 713 N N . LEU A 1 94 ? -16.659 -12.751 12.926 1.00 93.56 94 LEU A N 1
ATOM 714 C CA . LEU A 1 94 ? -16.139 -11.407 12.723 1.00 93.56 94 LEU A CA 1
ATOM 715 C C . LEU A 1 94 ? -14.806 -11.468 11.990 1.00 93.56 94 LEU A C 1
ATOM 717 O O . LEU A 1 94 ? -13.920 -12.226 12.382 1.00 93.56 94 LEU A O 1
ATOM 721 N N . THR A 1 95 ? -14.635 -10.573 11.027 1.00 94.38 95 THR A N 1
ATOM 722 C CA . THR A 1 95 ? -13.346 -10.275 10.410 1.00 94.38 95 THR A CA 1
ATOM 723 C C . THR A 1 95 ? -12.991 -8.827 10.709 1.00 94.38 95 THR A C 1
ATOM 725 O O . THR A 1 95 ? -13.730 -7.898 10.373 1.00 94.38 95 THR A O 1
ATOM 728 N N . PHE A 1 96 ? -11.840 -8.632 11.344 1.00 92.94 96 PHE A N 1
ATOM 729 C CA . PHE A 1 96 ? -11.269 -7.327 11.633 1.00 92.94 96 PHE A CA 1
ATOM 730 C C . PHE A 1 96 ? -10.101 -7.071 10.681 1.00 92.94 96 PHE A C 1
ATOM 732 O O . PHE A 1 96 ? -9.054 -7.711 10.777 1.00 92.94 96 PHE A O 1
ATOM 739 N N . THR A 1 97 ? -10.280 -6.145 9.743 1.00 95.31 97 THR A N 1
ATOM 740 C CA . THR A 1 97 ? -9.259 -5.770 8.760 1.00 95.31 97 THR A CA 1
ATOM 741 C C . THR A 1 97 ? -8.611 -4.464 9.190 1.00 95.31 97 THR A C 1
ATOM 743 O O . THR A 1 97 ? -9.202 -3.387 9.086 1.00 95.31 97 THR A O 1
ATOM 746 N N . VAL A 1 98 ? -7.384 -4.561 9.700 1.00 94.06 98 VAL A N 1
ATOM 747 C CA . VAL A 1 98 ? -6.665 -3.436 10.296 1.00 94.06 98 VAL A CA 1
ATOM 748 C C . VAL A 1 98 ? -5.625 -2.891 9.316 1.00 94.06 98 VAL A C 1
ATOM 750 O O . VAL A 1 98 ? -4.668 -3.595 8.996 1.00 94.06 98 VAL A O 1
ATOM 753 N N . PRO A 1 99 ? -5.773 -1.647 8.847 1.00 91.69 99 PRO A N 1
ATOM 754 C CA . PRO A 1 99 ? -4.763 -0.961 8.047 1.00 91.69 99 PRO A CA 1
ATOM 755 C C . PRO A 1 99 ? -3.575 -0.488 8.902 1.00 91.69 99 PRO A C 1
ATOM 757 O O . PRO A 1 99 ? -3.747 0.213 9.896 1.00 91.69 99 PRO A O 1
ATOM 760 N N . PHE A 1 100 ? -2.354 -0.822 8.481 1.00 89.88 100 PHE A N 1
ATOM 761 C CA . PHE A 1 100 ? -1.092 -0.400 9.115 1.00 89.88 100 PHE A CA 1
ATOM 762 C C . PHE A 1 100 ? -0.349 0.683 8.320 1.00 89.88 100 PHE A C 1
ATOM 764 O O . PHE A 1 100 ? 0.724 1.126 8.733 1.00 89.88 100 PHE A O 1
ATOM 771 N N . GLY A 1 101 ? -0.899 1.121 7.183 1.00 83.94 101 GLY A N 1
ATOM 772 C CA . GLY A 1 101 ? -0.270 2.138 6.343 1.00 83.94 101 GLY A CA 1
ATOM 773 C C . GLY A 1 101 ? 0.911 1.603 5.523 1.00 83.94 101 GLY A C 1
ATOM 774 O O . GLY A 1 101 ? 1.411 0.496 5.745 1.00 83.94 101 GLY A O 1
ATOM 775 N N . GLY A 1 102 ? 1.392 2.409 4.578 1.00 80.69 102 GLY A N 1
ATOM 776 C CA . GLY A 1 102 ? 2.692 2.203 3.927 1.00 80.69 102 GLY A CA 1
ATOM 777 C C . GLY A 1 102 ? 3.867 2.729 4.761 1.00 80.69 102 GLY A C 1
ATOM 778 O O . GLY A 1 102 ? 3.713 3.032 5.946 1.00 80.69 102 GLY A O 1
ATOM 779 N N . ILE A 1 103 ? 5.039 2.868 4.139 1.00 79.00 103 ILE A N 1
ATOM 780 C CA . ILE A 1 103 ? 6.206 3.565 4.706 1.00 79.00 103 ILE A CA 1
ATOM 781 C C . ILE A 1 103 ? 6.324 4.928 4.005 1.00 79.00 103 ILE A C 1
ATOM 783 O O . ILE A 1 103 ? 6.314 4.955 2.772 1.00 79.00 103 ILE A O 1
ATOM 787 N N . PRO A 1 104 ? 6.409 6.058 4.737 1.00 77.81 104 PRO A N 1
ATOM 788 C CA . PRO A 1 104 ? 6.495 7.371 4.103 1.00 77.81 104 PRO A CA 1
ATOM 789 C C . PRO A 1 104 ? 7.854 7.552 3.416 1.00 77.81 104 PRO A C 1
ATOM 791 O O . PRO A 1 104 ? 8.823 6.865 3.742 1.00 77.81 104 PRO A O 1
ATOM 794 N N . SER A 1 105 ? 7.965 8.526 2.511 1.00 73.31 105 SER A N 1
ATOM 795 C CA . SER A 1 105 ? 9.208 8.797 1.765 1.00 73.31 105 SER A CA 1
ATOM 796 C C . SER A 1 105 ? 10.423 9.014 2.678 1.00 73.31 105 SER A C 1
ATOM 798 O O . SER A 1 105 ? 11.510 8.508 2.403 1.00 73.31 105 SER A O 1
ATOM 800 N N . TYR A 1 106 ? 10.223 9.714 3.796 1.00 73.44 106 TYR A N 1
ATOM 801 C CA . TYR A 1 106 ? 11.250 10.007 4.795 1.00 73.44 106 TYR A CA 1
ATOM 802 C C . TYR A 1 106 ? 11.504 8.860 5.788 1.00 73.44 106 TYR A C 1
ATOM 804 O O . TYR A 1 106 ? 12.381 8.983 6.642 1.00 73.44 106 TYR A O 1
ATOM 812 N N . GLY A 1 107 ? 10.724 7.777 5.709 1.00 72.44 107 GLY A N 1
ATOM 813 C CA . GLY A 1 107 ? 10.745 6.641 6.632 1.00 72.44 107 GLY A CA 1
ATOM 814 C C . GLY A 1 107 ? 11.726 5.534 6.253 1.00 72.44 107 GLY A C 1
ATOM 815 O O . GLY A 1 107 ? 11.665 4.453 6.842 1.00 72.44 107 GLY A O 1
ATOM 816 N N . ASP A 1 108 ? 12.617 5.764 5.288 1.00 69.06 108 ASP A N 1
ATOM 817 C CA . ASP A 1 108 ? 13.648 4.793 4.921 1.00 69.06 108 ASP A CA 1
ATOM 818 C C . ASP A 1 108 ? 14.573 4.502 6.102 1.00 69.06 108 ASP A C 1
ATOM 820 O O . ASP A 1 108 ? 15.235 5.384 6.644 1.00 69.06 108 ASP A O 1
ATOM 824 N N . GLY A 1 109 ? 14.623 3.232 6.505 1.00 66.25 109 GLY A N 1
ATOM 825 C CA . GLY A 1 109 ? 15.366 2.812 7.691 1.00 66.25 109 GLY A CA 1
ATOM 826 C C . GLY A 1 109 ? 14.642 3.077 9.013 1.00 66.25 109 GLY A C 1
ATOM 827 O O . GLY A 1 109 ? 15.264 2.918 10.066 1.00 66.25 109 GLY A O 1
ATOM 828 N N . SER A 1 110 ? 13.359 3.453 8.974 1.00 75.81 110 SER A N 1
ATOM 829 C CA . SER A 1 110 ? 12.507 3.424 10.161 1.00 75.81 110 SER A CA 1
ATOM 830 C C . SER A 1 110 ? 12.170 1.990 10.569 1.00 75.81 110 SER A C 1
ATOM 832 O O . SER A 1 110 ? 12.082 1.091 9.729 1.00 75.81 110 SER A O 1
ATOM 834 N N . SER A 1 111 ? 11.982 1.774 11.868 1.00 81.94 111 SER A N 1
ATOM 835 C CA . SER A 1 111 ? 11.460 0.518 12.408 1.00 81.94 111 SER A CA 1
ATOM 836 C C . SER A 1 111 ? 10.020 0.688 12.873 1.00 81.94 111 SER A C 1
ATOM 838 O O . SER A 1 111 ? 9.606 1.762 13.319 1.00 81.94 111 SER A O 1
ATOM 840 N N . LEU A 1 112 ? 9.255 -0.396 12.787 1.00 86.19 112 LEU A N 1
ATOM 841 C CA . LEU A 1 112 ? 7.951 -0.482 13.430 1.00 86.19 112 LEU A CA 1
ATOM 842 C C . LEU A 1 112 ? 8.120 -0.580 14.953 1.00 86.19 112 LEU A C 1
ATOM 844 O O . LEU A 1 112 ? 9.110 -1.173 15.397 1.00 86.19 112 LEU A O 1
ATOM 848 N N . PRO A 1 113 ? 7.157 -0.068 15.743 1.00 87.94 113 PRO A N 1
ATOM 849 C CA . PRO A 1 113 ? 7.070 -0.376 17.161 1.00 87.94 113 PRO A CA 1
ATOM 850 C C . PRO A 1 113 ? 7.155 -1.882 17.412 1.00 87.94 113 PRO A C 1
ATOM 852 O O . PRO A 1 113 ? 6.502 -2.663 16.718 1.00 87.94 113 PRO A O 1
ATOM 855 N N . SER A 1 114 ? 7.942 -2.311 18.398 1.00 87.06 114 SER A N 1
ATOM 856 C CA . SER A 1 114 ? 8.106 -3.751 18.694 1.00 87.06 114 SER A CA 1
ATOM 857 C C . SER A 1 114 ? 6.800 -4.474 19.068 1.00 87.06 114 SER A C 1
ATOM 859 O O . SER A 1 114 ? 6.693 -5.685 18.893 1.00 87.06 114 SER A O 1
ATOM 861 N N . ASP A 1 115 ? 5.805 -3.728 19.549 1.00 90.31 115 ASP A N 1
ATOM 862 C CA . ASP A 1 115 ? 4.458 -4.170 19.916 1.00 90.31 115 ASP A CA 1
ATOM 863 C C . ASP A 1 115 ? 3.418 -3.906 18.808 1.00 90.31 115 ASP A C 1
ATOM 865 O O . ASP A 1 115 ? 2.221 -3.865 19.074 1.00 90.31 115 ASP A O 1
ATOM 869 N N . THR A 1 116 ? 3.853 -3.705 17.560 1.00 92.12 116 THR A N 1
ATOM 870 C CA . THR A 1 116 ? 2.956 -3.514 16.409 1.00 92.12 116 THR A CA 1
ATOM 871 C C . THR A 1 116 ? 2.117 -4.771 16.165 1.00 92.12 116 THR A C 1
ATOM 873 O O . THR A 1 116 ? 2.661 -5.856 15.959 1.00 92.12 116 THR A O 1
ATOM 876 N N . GLY A 1 117 ? 0.788 -4.635 16.139 1.00 94.88 117 GLY A N 1
ATOM 877 C CA . GLY A 1 117 ? -0.113 -5.754 15.862 1.00 94.88 117 GLY A CA 1
ATOM 878 C C . GLY A 1 117 ? -1.543 -5.574 16.372 1.00 94.88 117 GLY A C 1
ATOM 879 O O . GLY A 1 117 ? -1.947 -4.492 16.805 1.00 94.88 117 GLY A O 1
ATOM 880 N N . VAL A 1 118 ? -2.321 -6.656 16.292 1.00 96.62 118 VAL A N 1
ATOM 881 C CA . VAL A 1 118 ? -3.721 -6.729 16.736 1.00 96.62 118 VAL A CA 1
ATOM 882 C C . VAL A 1 118 ? -3.835 -7.749 17.865 1.00 96.62 118 VAL A C 1
ATOM 884 O O . VAL A 1 118 ? -3.247 -8.820 17.788 1.00 96.62 118 VAL A O 1
ATOM 887 N N . TYR A 1 119 ? -4.588 -7.431 18.913 1.00 95.31 119 TYR A N 1
ATOM 888 C CA . TYR A 1 119 ? -4.673 -8.207 20.146 1.00 95.31 119 TYR A CA 1
ATOM 889 C C . TYR A 1 119 ? -6.135 -8.474 20.507 1.00 95.31 119 TYR A C 1
ATOM 891 O O . TYR A 1 119 ? -6.923 -7.543 20.676 1.00 95.31 119 TYR A O 1
ATOM 899 N N . THR A 1 120 ? -6.484 -9.746 20.688 1.00 91.12 120 THR A N 1
ATOM 900 C CA . THR A 1 120 ? -7.836 -10.209 21.048 1.00 91.12 120 THR A CA 1
ATOM 901 C C . THR A 1 120 ? -7.859 -10.770 22.476 1.00 91.12 120 THR A C 1
ATOM 903 O O . THR A 1 120 ? -8.236 -11.917 22.707 1.00 91.12 120 THR A O 1
ATOM 906 N N . GLY A 1 121 ? -7.366 -9.986 23.442 1.00 83.62 121 GLY A N 1
ATOM 907 C CA . GLY A 1 121 ? -7.291 -10.370 24.862 1.00 83.62 121 GLY A CA 1
ATOM 908 C C . GLY A 1 121 ? -6.038 -11.154 25.282 1.00 83.62 121 GLY A C 1
ATOM 909 O O . GLY A 1 121 ? -5.921 -11.533 26.444 1.00 83.62 121 GLY A O 1
ATOM 910 N N . GLN A 1 122 ? -5.094 -11.381 24.366 1.00 83.06 122 GLN A N 1
ATOM 911 C CA . GLN A 1 122 ? -3.794 -12.011 24.634 1.00 83.06 122 GLN A CA 1
ATOM 912 C C . GLN A 1 122 ? -2.656 -10.977 24.632 1.00 83.06 122 GLN A C 1
ATOM 914 O O . GLN A 1 122 ? -2.817 -9.873 24.115 1.00 83.06 122 GLN A O 1
ATOM 919 N N . GLU A 1 123 ? -1.492 -11.341 25.184 1.00 84.56 123 GLU A N 1
ATOM 920 C CA . GLU A 1 123 ? -0.289 -10.486 25.183 1.00 84.56 123 GLU A CA 1
ATOM 921 C C . GLU A 1 123 ? 0.481 -10.512 23.856 1.00 84.56 123 GLU A C 1
ATOM 923 O O . GLU A 1 123 ? 1.285 -9.622 23.593 1.00 84.56 123 GLU A O 1
ATOM 928 N N . THR A 1 124 ? 0.252 -11.523 23.016 1.00 89.12 124 THR A N 1
ATOM 929 C CA . THR A 1 124 ? 0.898 -11.666 21.708 1.00 89.12 124 THR A CA 1
ATOM 930 C C . THR A 1 124 ? -0.032 -11.200 20.594 1.00 89.12 124 THR A C 1
ATOM 932 O O . THR A 1 124 ? -1.218 -11.542 20.632 1.00 89.12 124 THR A O 1
ATOM 935 N N . PRO A 1 125 ? 0.478 -10.464 19.591 1.00 91.62 125 PRO A N 1
ATOM 936 C CA . PRO A 1 125 ? -0.341 -10.053 18.467 1.00 91.62 125 PRO A CA 1
ATOM 937 C C . PRO A 1 125 ? -0.740 -11.262 17.613 1.00 91.62 125 PRO A C 1
ATOM 939 O O . PRO A 1 125 ? 0.021 -12.221 17.467 1.00 91.62 125 PRO A O 1
ATOM 942 N N . VAL A 1 126 ? -1.935 -11.195 17.040 1.00 93.25 126 VAL A N 1
ATOM 943 C CA . VAL A 1 126 ? -2.526 -12.206 16.161 1.00 93.25 126 VAL A CA 1
ATOM 944 C C . VAL A 1 126 ? -2.859 -11.597 14.801 1.00 93.25 126 VAL A C 1
ATOM 946 O O . VAL A 1 126 ? -2.929 -10.375 14.655 1.00 93.25 126 VAL A O 1
ATOM 949 N N . GLY A 1 127 ? -3.099 -12.468 13.824 1.00 93.38 127 GLY A N 1
ATOM 950 C CA . GLY A 1 127 ? -3.621 -12.100 12.514 1.00 93.38 127 GLY A CA 1
ATOM 951 C C . GLY A 1 127 ? -2.706 -12.445 11.349 1.00 93.38 127 GLY A C 1
ATOM 952 O O . GLY A 1 127 ? -1.547 -12.838 11.500 1.00 93.38 127 GLY A O 1
ATOM 953 N N . GLU A 1 128 ? -3.280 -12.319 10.164 1.00 94.88 128 GLU A N 1
ATOM 954 C CA . GLU A 1 128 ? -2.634 -12.552 8.887 1.00 94.88 128 GLU A CA 1
ATOM 955 C C . GLU A 1 128 ? -2.192 -11.227 8.266 1.00 94.88 128 GLU A C 1
ATOM 957 O O . GLU A 1 128 ? -3.015 -10.357 7.978 1.00 94.88 128 GLU A O 1
ATOM 962 N N . TRP A 1 129 ? -0.890 -11.096 8.007 1.00 94.25 129 TRP A N 1
ATOM 963 C CA . TRP A 1 129 ? -0.344 -9.956 7.278 1.00 94.25 129 TRP A CA 1
ATOM 964 C C . TRP A 1 129 ? -0.609 -10.075 5.779 1.00 94.25 129 TRP A C 1
ATOM 966 O O . TRP A 1 129 ? -0.290 -11.100 5.168 1.00 94.25 129 TRP A O 1
ATOM 976 N N . ARG A 1 130 ? -1.167 -9.009 5.200 1.00 95.81 130 ARG A N 1
ATOM 977 C CA .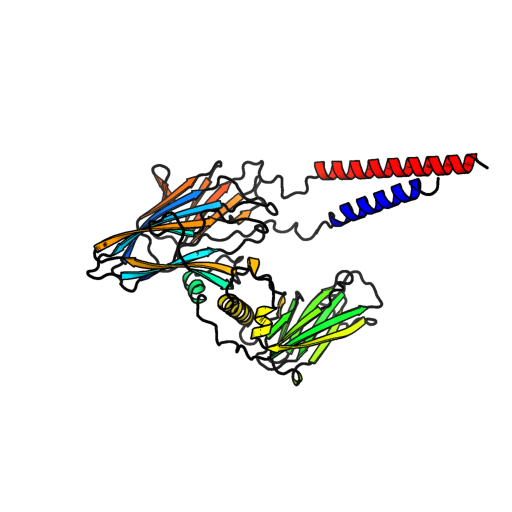 ARG A 1 130 ? -1.463 -8.866 3.771 1.00 95.81 130 ARG A CA 1
ATOM 978 C C . ARG A 1 130 ? -0.971 -7.529 3.239 1.00 95.81 130 ARG A C 1
ATOM 980 O O . ARG A 1 130 ? -0.898 -6.543 3.974 1.00 95.81 130 ARG A O 1
ATOM 987 N N . TYR A 1 131 ? -0.667 -7.499 1.948 1.00 94.00 131 TYR A N 1
ATOM 988 C CA . TYR A 1 131 ? -0.104 -6.337 1.269 1.00 94.00 131 TYR A CA 1
ATOM 989 C C . TYR A 1 131 ? -0.884 -6.020 -0.005 1.00 94.00 131 TYR A C 1
ATOM 991 O O . TYR A 1 131 ? -1.172 -6.914 -0.798 1.00 94.00 131 TYR A O 1
ATOM 999 N N . THR A 1 132 ? -1.214 -4.748 -0.220 1.00 92.50 132 THR A N 1
ATOM 1000 C CA . THR A 1 132 ? -1.885 -4.290 -1.448 1.00 92.50 132 THR A CA 1
ATOM 1001 C C . THR A 1 132 ? -1.133 -3.122 -2.064 1.00 92.50 132 THR A C 1
ATOM 1003 O O . THR A 1 132 ? -0.535 -2.318 -1.348 1.00 92.50 132 THR A O 1
ATOM 1006 N N . TYR A 1 133 ? -1.167 -3.001 -3.391 1.00 89.44 133 TYR A N 1
ATOM 1007 C CA . TYR A 1 133 ? -0.575 -1.847 -4.061 1.00 89.44 133 TYR A CA 1
ATOM 1008 C C . TYR A 1 133 ? -1.338 -0.565 -3.726 1.00 89.44 133 TYR A C 1
ATOM 1010 O O . TYR A 1 133 ? -2.565 -0.483 -3.868 1.00 89.44 133 TYR A O 1
ATOM 1018 N N . TRP A 1 134 ? -0.585 0.449 -3.310 1.00 80.94 134 TRP A N 1
ATOM 1019 C CA . TRP A 1 134 ? -1.093 1.737 -2.881 1.00 80.94 134 TRP A CA 1
ATOM 1020 C C . TRP A 1 134 ? -0.465 2.861 -3.702 1.00 80.94 134 TRP A C 1
ATOM 1022 O O . TRP A 1 134 ? 0.575 3.423 -3.363 1.00 80.94 134 TRP A O 1
ATOM 1032 N N . GLN A 1 135 ? -1.148 3.198 -4.797 1.00 66.75 135 GLN A N 1
ATOM 1033 C CA . GLN A 1 135 ? -0.749 4.244 -5.742 1.00 66.75 135 GLN A CA 1
ATOM 1034 C C . GLN A 1 135 ? -0.674 5.640 -5.092 1.00 66.75 135 GLN A C 1
ATOM 1036 O O . GLN A 1 135 ? 0.128 6.478 -5.491 1.00 66.75 135 GLN A O 1
ATOM 1041 N N . ASN A 1 136 ? -1.501 5.886 -4.066 1.00 56.19 136 ASN A N 1
ATOM 1042 C CA . ASN A 1 136 ? -1.808 7.220 -3.545 1.00 56.19 136 ASN A CA 1
ATOM 1043 C C . ASN A 1 136 ? -1.368 7.444 -2.092 1.00 56.19 136 ASN A C 1
ATOM 1045 O O . ASN A 1 136 ? -2.061 8.135 -1.344 1.00 56.19 136 ASN A O 1
ATOM 1049 N N . ALA A 1 137 ? -0.185 6.963 -1.701 1.00 48.47 137 ALA A N 1
ATOM 1050 C CA . ALA A 1 137 ? 0.417 7.375 -0.427 1.00 48.47 137 ALA A CA 1
ATOM 1051 C C . ALA A 1 137 ? 0.535 8.914 -0.288 1.00 48.47 137 ALA A C 1
ATOM 1053 O O . ALA A 1 137 ? 0.523 9.432 0.824 1.00 48.47 137 ALA A O 1
ATOM 1054 N N . ARG A 1 138 ? 0.586 9.648 -1.415 1.00 43.38 138 ARG A N 1
ATOM 1055 C CA . ARG A 1 138 ? 0.786 11.109 -1.477 1.00 43.38 138 ARG A CA 1
ATOM 1056 C C . ARG A 1 138 ? -0.489 11.965 -1.537 1.00 43.38 138 ARG A C 1
ATOM 1058 O O . ARG A 1 138 ? -0.451 13.126 -1.156 1.00 43.38 138 ARG A O 1
ATOM 1065 N N . LEU A 1 139 ? -1.621 11.442 -2.028 1.00 42.53 139 LEU A N 1
ATOM 1066 C CA . LEU A 1 139 ? -2.756 12.291 -2.455 1.00 42.53 139 LEU A CA 1
ATOM 1067 C C . LEU A 1 139 ? -3.940 12.377 -1.487 1.00 42.53 139 LEU A C 1
ATOM 1069 O O . LEU A 1 139 ? -4.886 13.109 -1.749 1.00 42.53 139 LEU A O 1
ATOM 1073 N N . GLY A 1 140 ? -3.897 11.709 -0.338 1.00 49.34 140 GLY A N 1
ATOM 1074 C CA . GLY A 1 140 ? -4.767 12.092 0.776 1.00 49.34 140 GLY A CA 1
ATOM 1075 C C . GLY A 1 140 ? -6.248 11.750 0.717 1.00 49.34 140 GLY A C 1
ATOM 1076 O O . GLY A 1 140 ? -6.963 12.102 1.651 1.00 49.34 140 GLY A O 1
ATOM 1077 N N . TYR A 1 141 ? -6.690 11.029 -0.307 1.00 52.44 141 TYR A N 1
ATOM 1078 C CA . TYR A 1 141 ? -8.069 10.579 -0.450 1.00 52.44 141 TYR A CA 1
ATOM 1079 C C . TYR A 1 141 ? -8.065 9.111 -0.861 1.00 52.44 141 TYR A C 1
ATOM 1081 O O . TYR A 1 141 ? -8.045 8.785 -2.045 1.00 52.44 141 TYR A O 1
ATOM 1089 N N . ALA A 1 142 ? -8.019 8.222 0.125 1.00 60.88 142 ALA A N 1
ATOM 1090 C CA . ALA A 1 142 ? -8.261 6.808 -0.099 1.00 60.88 142 ALA A CA 1
ATOM 1091 C C . ALA A 1 142 ? -9.468 6.403 0.744 1.00 60.88 142 ALA A C 1
ATOM 1093 O O . ALA A 1 142 ? -9.407 6.457 1.973 1.00 60.88 142 ALA A O 1
ATOM 1094 N N . ASP A 1 143 ? -10.552 6.016 0.072 1.00 76.25 143 ASP A N 1
ATOM 1095 C CA . ASP A 1 143 ? -11.598 5.209 0.690 1.00 76.25 143 ASP A CA 1
ATOM 1096 C C . ASP A 1 143 ? -10.940 3.890 1.110 1.00 76.25 143 ASP A C 1
ATOM 1098 O O . ASP A 1 143 ? -10.650 3.012 0.292 1.00 76.25 143 ASP A O 1
ATOM 1102 N N . ILE A 1 144 ? -10.633 3.783 2.401 1.00 81.94 144 ILE A N 1
ATOM 1103 C CA . ILE A 1 144 ? -9.936 2.626 2.955 1.00 81.94 144 ILE A CA 1
ATOM 1104 C C . ILE A 1 144 ? -10.766 1.344 2.812 1.00 81.94 144 ILE A C 1
ATOM 1106 O O . ILE A 1 144 ? -10.199 0.259 2.671 1.00 81.94 144 ILE A O 1
ATOM 1110 N N . SER A 1 145 ? -12.097 1.466 2.772 1.00 82.81 145 SER A N 1
ATOM 1111 C CA . SER A 1 145 ? -13.011 0.356 2.505 1.00 82.81 145 SER A CA 1
ATOM 1112 C C . SER A 1 145 ? -12.908 -0.107 1.052 1.00 82.81 145 SER A C 1
ATOM 1114 O O . SER A 1 145 ? -12.993 -1.302 0.779 1.00 82.81 145 SER A O 1
ATOM 1116 N N . ALA A 1 146 ? -12.672 0.798 0.099 1.00 82.88 146 ALA A N 1
ATOM 1117 C CA . ALA A 1 146 ? -12.364 0.409 -1.274 1.00 82.88 146 ALA A CA 1
ATOM 1118 C C . ALA A 1 146 ? -10.986 -0.249 -1.401 1.00 82.88 146 ALA A C 1
ATOM 1120 O O . ALA A 1 146 ? -10.857 -1.240 -2.122 1.00 82.88 146 ALA A O 1
ATOM 1121 N N . GLU A 1 147 ? -9.979 0.270 -0.697 1.00 85.62 147 GLU A N 1
ATOM 1122 C CA . GLU A 1 147 ? -8.619 -0.275 -0.716 1.00 85.62 147 GLU A CA 1
ATOM 1123 C C . GLU A 1 147 ? -8.543 -1.684 -0.112 1.00 85.62 147 GLU A C 1
ATOM 1125 O O . GLU A 1 147 ? -7.823 -2.533 -0.641 1.00 85.62 147 GLU A O 1
ATOM 1130 N N . SER A 1 148 ? -9.329 -1.983 0.928 1.00 88.19 148 SER A N 1
ATOM 1131 C CA . SER A 1 148 ? -9.361 -3.323 1.531 1.00 88.19 148 SER A CA 1
ATOM 1132 C C . SER A 1 148 ? -9.862 -4.401 0.561 1.00 88.19 148 SER A C 1
ATOM 1134 O O . SER A 1 148 ? -9.434 -5.549 0.652 1.00 88.19 148 SER A O 1
ATOM 1136 N N . ARG A 1 149 ? -10.675 -4.044 -0.446 1.00 88.44 149 ARG A N 1
ATOM 1137 C CA . ARG A 1 149 ? -11.128 -4.980 -1.497 1.00 88.44 149 ARG A CA 1
ATOM 1138 C C . ARG A 1 149 ? -9.999 -5.478 -2.397 1.00 88.44 149 ARG A C 1
ATOM 1140 O O . ARG A 1 149 ? -10.172 -6.476 -3.095 1.00 88.44 149 ARG A O 1
ATOM 1147 N N . LYS A 1 150 ? -8.836 -4.817 -2.389 1.00 91.31 150 LYS A N 1
ATOM 1148 C CA . LYS A 1 150 ? -7.646 -5.307 -3.096 1.00 91.31 150 LYS A CA 1
ATOM 1149 C C . LYS A 1 150 ? -7.030 -6.525 -2.409 1.00 91.31 150 LYS A C 1
ATOM 1151 O O . LYS A 1 150 ? -6.285 -7.252 -3.066 1.00 91.31 150 LYS A O 1
ATOM 1156 N N . ILE A 1 151 ? -7.356 -6.778 -1.138 1.00 94.06 151 ILE A N 1
ATOM 1157 C CA . ILE A 1 151 ? -7.004 -8.013 -0.437 1.00 94.06 151 ILE A CA 1
ATOM 1158 C C . ILE A 1 151 ? -7.870 -9.137 -1.011 1.00 94.06 151 ILE A C 1
ATOM 1160 O O . ILE A 1 151 ? -9.041 -9.292 -0.674 1.00 94.06 151 ILE A O 1
ATOM 1164 N N . ARG A 1 152 ? -7.286 -9.927 -1.908 1.00 94.31 152 ARG A N 1
ATOM 1165 C CA . ARG A 1 152 ? -8.014 -10.944 -2.672 1.00 94.31 152 ARG A CA 1
ATOM 1166 C C . ARG A 1 152 ? -7.127 -12.154 -2.987 1.00 94.31 152 ARG A C 1
ATOM 1168 O O . ARG A 1 152 ? -5.916 -12.090 -2.736 1.00 94.31 152 ARG A O 1
ATOM 1175 N N . PRO A 1 153 ? -7.697 -13.266 -3.487 1.00 95.88 153 PRO A N 1
ATOM 1176 C CA . PRO A 1 153 ? -6.929 -14.329 -4.137 1.00 95.88 153 PRO A CA 1
ATOM 1177 C C . PRO A 1 153 ? -6.099 -13.794 -5.312 1.00 95.88 153 PRO A C 1
ATOM 1179 O O . PRO A 1 153 ? -6.187 -12.620 -5.657 1.00 95.88 153 PRO A O 1
ATOM 1182 N N . GLN A 1 154 ? -5.279 -14.633 -5.937 1.00 96.19 154 GLN A N 1
ATOM 1183 C CA . GLN A 1 154 ? -4.505 -14.198 -7.100 1.00 96.19 154 GLN A CA 1
ATOM 1184 C C . GLN A 1 154 ? -5.433 -13.702 -8.221 1.00 96.19 154 GLN A C 1
ATOM 1186 O O . GLN A 1 154 ? -6.387 -14.386 -8.584 1.00 96.19 154 GLN A O 1
ATOM 1191 N N . SER A 1 155 ? -5.151 -12.506 -8.733 1.00 94.38 155 SER A N 1
ATOM 1192 C CA . SER A 1 155 ? -5.899 -11.854 -9.806 1.00 94.38 155 SER A CA 1
ATOM 1193 C C . SER A 1 155 ? -5.757 -12.622 -11.122 1.00 94.38 155 SER A C 1
ATOM 1195 O O . SER A 1 155 ? -4.670 -13.093 -11.449 1.00 94.38 155 SER A O 1
ATOM 1197 N N . ASP A 1 156 ? -6.830 -12.683 -11.904 1.00 94.38 156 ASP A N 1
ATOM 1198 C CA . ASP A 1 156 ? -6.880 -13.286 -13.244 1.00 94.38 156 ASP A CA 1
ATOM 1199 C C . ASP A 1 156 ? -6.878 -12.251 -14.387 1.00 94.38 156 ASP A C 1
ATOM 1201 O O . ASP A 1 156 ? -6.692 -12.617 -15.545 1.00 94.38 156 ASP A O 1
ATOM 1205 N N . GLU A 1 157 ? -6.999 -10.959 -14.061 1.00 92.81 157 GLU A N 1
ATOM 1206 C CA . GLU A 1 157 ? -6.919 -9.813 -14.993 1.00 92.81 157 GLU A CA 1
ATOM 1207 C C . GLU A 1 157 ? -5.696 -9.828 -15.931 1.00 92.81 157 GLU A C 1
ATOM 1209 O O . GLU A 1 157 ? -5.763 -9.373 -17.074 1.00 92.81 157 GLU A O 1
ATOM 1214 N N . ILE A 1 158 ? -4.563 -10.358 -15.461 1.00 92.38 158 ILE A N 1
ATOM 1215 C CA . ILE A 1 158 ? -3.400 -10.675 -16.295 1.00 92.38 158 ILE A CA 1
ATOM 1216 C C . ILE A 1 158 ? -3.070 -12.137 -16.035 1.00 92.38 158 ILE A C 1
ATOM 1218 O O . ILE A 1 158 ? -2.835 -12.522 -14.890 1.00 92.38 158 ILE A O 1
ATOM 1222 N N . SER A 1 159 ? -3.053 -12.950 -17.092 1.00 94.88 159 SER A N 1
ATOM 1223 C CA . SER A 1 159 ? -2.698 -14.367 -16.991 1.00 94.88 159 SER A CA 1
ATOM 1224 C C . SER A 1 159 ? -1.227 -14.535 -16.611 1.00 94.88 159 SER A C 1
ATOM 1226 O O . SER A 1 159 ? -0.365 -13.855 -17.175 1.00 94.88 159 SER A O 1
ATOM 1228 N N . ALA A 1 160 ? -0.939 -15.496 -15.733 1.00 96.38 160 ALA A N 1
ATOM 1229 C CA . ALA A 1 160 ? 0.417 -15.867 -15.331 1.00 96.38 160 ALA A CA 1
ATOM 1230 C C . ALA A 1 160 ? 1.281 -16.293 -16.534 1.00 96.38 160 ALA A C 1
ATOM 1232 O O . ALA A 1 160 ? 2.481 -16.026 -16.559 1.00 96.38 160 ALA A O 1
ATOM 1233 N N . ASP A 1 161 ? 0.655 -16.864 -17.568 1.00 96.12 161 ASP A N 1
ATOM 1234 C CA . ASP A 1 161 ? 1.304 -17.324 -18.802 1.00 96.12 161 ASP A CA 1
ATOM 1235 C C . ASP A 1 161 ? 1.503 -16.213 -19.848 1.00 96.12 161 ASP A C 1
ATOM 1237 O O . ASP A 1 161 ? 2.028 -16.471 -20.932 1.00 96.12 161 ASP A O 1
ATOM 1241 N N . THR A 1 162 ? 1.078 -14.975 -19.563 1.00 94.44 162 THR A N 1
ATOM 1242 C CA . THR A 1 162 ? 1.256 -13.847 -20.491 1.00 94.44 162 THR A CA 1
ATOM 1243 C C . THR A 1 162 ? 2.740 -13.675 -20.806 1.00 94.44 162 THR A C 1
ATOM 1245 O O . THR A 1 162 ? 3.555 -13.563 -19.894 1.00 94.44 162 THR A O 1
ATOM 1248 N N . LEU A 1 163 ? 3.104 -13.648 -22.090 1.00 95.69 163 LEU A N 1
ATOM 1249 C CA . LEU A 1 163 ? 4.490 -13.447 -22.504 1.00 95.69 163 LEU A CA 1
ATOM 1250 C C . LEU A 1 163 ? 4.939 -12.021 -22.167 1.00 95.69 163 LEU A C 1
ATOM 1252 O O . LEU A 1 163 ? 4.244 -11.056 -22.487 1.00 95.69 163 LEU A O 1
ATOM 1256 N N . VAL A 1 164 ? 6.110 -11.896 -21.553 1.00 94.81 164 VAL A N 1
ATOM 1257 C CA . VAL A 1 164 ? 6.802 -10.635 -21.277 1.00 94.81 164 VAL A CA 1
ATOM 1258 C C . VAL A 1 164 ? 8.214 -10.750 -21.820 1.00 94.81 164 VAL A C 1
ATOM 1260 O O . VAL A 1 164 ? 8.905 -11.732 -21.557 1.00 94.81 164 VAL A O 1
ATOM 1263 N N . THR A 1 165 ? 8.652 -9.749 -22.575 1.00 95.44 165 THR A N 1
ATOM 1264 C CA . THR A 1 165 ? 10.008 -9.702 -23.122 1.00 95.44 165 THR A CA 1
ATOM 1265 C C . THR A 1 165 ? 10.765 -8.529 -22.541 1.00 95.44 165 THR A C 1
ATOM 1267 O O . THR A 1 165 ? 10.328 -7.384 -22.644 1.00 95.44 165 THR A O 1
ATOM 1270 N N . LYS A 1 166 ? 11.905 -8.831 -21.924 1.00 93.56 166 LYS A N 1
ATOM 1271 C CA . LYS A 1 166 ? 12.895 -7.859 -21.484 1.00 93.56 166 LYS A CA 1
ATOM 1272 C C . LYS A 1 166 ? 13.809 -7.514 -22.655 1.00 93.56 166 LYS A C 1
ATOM 1274 O O . LYS A 1 166 ? 14.329 -8.405 -23.327 1.00 93.56 166 LYS A O 1
ATOM 1279 N N . TYR A 1 167 ? 14.052 -6.228 -22.851 1.00 93.12 167 TYR A N 1
ATOM 1280 C CA . TYR A 1 167 ? 15.051 -5.688 -23.759 1.00 93.12 167 TYR A CA 1
ATOM 1281 C C . TYR A 1 167 ? 16.007 -4.810 -22.961 1.00 93.12 167 TYR A C 1
ATOM 1283 O O . TYR A 1 167 ? 15.570 -3.881 -22.284 1.00 93.12 167 TYR A O 1
ATOM 1291 N N . THR A 1 168 ? 17.302 -5.098 -23.054 1.00 91.88 168 THR A N 1
ATOM 1292 C CA . THR A 1 168 ? 18.356 -4.290 -22.433 1.00 91.88 168 THR A CA 1
ATOM 1293 C C . THR A 1 168 ? 19.137 -3.585 -23.530 1.00 91.88 168 THR A C 1
ATOM 1295 O O . THR A 1 168 ? 19.807 -4.238 -24.335 1.00 91.88 168 THR A O 1
ATOM 1298 N N . TYR A 1 169 ? 19.072 -2.259 -23.571 1.00 90.31 169 TYR A N 1
ATOM 1299 C CA . TYR A 1 169 ? 19.794 -1.442 -24.541 1.00 90.31 169 TYR A CA 1
ATOM 1300 C C . TYR A 1 169 ? 20.966 -0.710 -23.899 1.00 90.31 169 TYR A C 1
ATOM 1302 O O . TYR A 1 169 ? 20.905 -0.295 -22.749 1.00 90.31 169 TYR A O 1
ATOM 1310 N N . ILE A 1 170 ? 22.033 -0.514 -24.664 1.00 87.06 170 ILE A N 1
ATOM 1311 C CA . ILE A 1 170 ? 23.171 0.313 -24.270 1.00 87.06 170 ILE A CA 1
ATOM 1312 C C . ILE A 1 170 ? 23.205 1.532 -25.187 1.00 87.06 170 ILE A C 1
ATOM 1314 O O . ILE A 1 170 ? 23.206 1.392 -26.414 1.00 87.06 170 ILE A O 1
ATOM 1318 N N . PHE A 1 171 ? 23.224 2.709 -24.565 1.00 84.00 171 PHE A N 1
ATOM 1319 C CA . PHE A 1 171 ? 23.422 3.988 -25.230 1.00 84.00 171 PHE A CA 1
ATOM 1320 C C . PHE A 1 171 ? 24.916 4.248 -25.425 1.00 84.00 171 PHE A C 1
ATOM 1322 O O . PHE A 1 171 ? 25.696 4.219 -24.471 1.00 84.00 171 PHE A O 1
ATOM 1329 N N . GLU A 1 172 ? 25.320 4.502 -26.665 1.00 80.81 172 GLU A N 1
ATOM 1330 C CA . GLU A 1 172 ? 26.697 4.818 -27.036 1.00 80.81 172 GLU A CA 1
ATOM 1331 C C . GLU A 1 172 ? 26.691 6.163 -27.781 1.00 80.81 172 GLU A C 1
ATOM 1333 O O . GLU A 1 172 ? 25.980 6.315 -28.772 1.00 80.81 172 GLU A O 1
ATOM 1338 N N . SER A 1 173 ? 27.465 7.147 -27.311 1.00 74.94 173 SER A N 1
ATOM 1339 C CA . SER A 1 173 ? 27.585 8.472 -27.941 1.00 74.94 173 SER A CA 1
ATOM 1340 C C . SER A 1 173 ? 29.051 8.862 -28.107 1.00 74.94 173 SER A C 1
ATOM 1342 O O . SER A 1 173 ? 29.856 8.671 -27.193 1.00 74.94 173 SER A O 1
ATOM 1344 N N . GLU A 1 174 ? 29.393 9.427 -29.267 1.00 68.69 174 GLU A N 1
ATOM 1345 C CA . GLU A 1 174 ? 30.715 10.012 -29.536 1.00 68.69 174 GLU A CA 1
ATOM 1346 C C . GLU A 1 174 ? 30.862 11.422 -28.934 1.00 68.69 174 GLU A C 1
ATOM 1348 O O . GLU A 1 174 ? 31.978 11.886 -28.691 1.00 68.69 174 GLU A O 1
ATOM 1353 N N . SER A 1 175 ? 29.733 12.087 -28.659 1.00 60.94 175 SER A N 1
ATOM 1354 C CA . SER A 1 175 ? 29.646 13.421 -28.067 1.00 60.94 175 SER A CA 1
ATOM 1355 C C . SER A 1 175 ? 29.191 13.316 -26.610 1.00 60.94 175 SER A C 1
ATOM 1357 O O . SER A 1 175 ? 28.071 12.887 -26.322 1.00 60.94 175 SER A O 1
ATOM 1359 N N . ALA A 1 176 ? 30.076 13.673 -25.680 1.00 51.38 176 ALA A N 1
ATOM 1360 C CA . ALA A 1 176 ? 29.756 13.789 -24.262 1.00 51.38 176 ALA A CA 1
ATOM 1361 C C . ALA A 1 176 ? 29.085 15.148 -24.004 1.00 51.38 176 ALA A C 1
ATOM 1363 O O . ALA A 1 176 ? 29.716 16.049 -23.459 1.00 51.38 176 ALA A O 1
ATOM 1364 N N . GLU A 1 177 ? 27.845 15.330 -24.461 1.00 56.62 177 GLU A N 1
ATOM 1365 C CA . GLU A 1 177 ? 27.045 16.464 -23.993 1.00 56.62 177 GLU A CA 1
ATOM 1366 C C . GLU A 1 177 ? 26.585 16.235 -22.548 1.00 56.62 177 GLU A C 1
ATOM 1368 O O . GLU A 1 177 ? 26.372 15.099 -22.119 1.00 56.62 177 GLU A O 1
ATOM 1373 N N . ASP A 1 178 ? 26.462 17.329 -21.791 1.00 61.19 178 ASP A N 1
ATOM 1374 C CA . ASP A 1 178 ? 26.195 17.317 -20.346 1.00 61.19 178 ASP A CA 1
ATOM 1375 C C . ASP A 1 178 ? 24.793 16.768 -19.994 1.00 61.19 178 ASP A C 1
ATOM 1377 O O . ASP A 1 178 ? 24.560 16.348 -18.858 1.00 61.19 178 ASP A O 1
ATOM 1381 N N . SER A 1 179 ? 23.873 16.717 -20.964 1.00 73.12 179 SER A N 1
ATOM 1382 C CA . SER A 1 179 ? 22.587 16.019 -20.862 1.00 73.12 179 SER A CA 1
ATOM 1383 C C . SER A 1 179 ? 21.925 15.870 -22.231 1.00 73.12 179 SER A C 1
ATOM 1385 O O . SER A 1 179 ? 21.826 16.862 -22.946 1.00 73.12 179 SER A O 1
ATOM 1387 N N . VAL A 1 180 ? 21.401 14.687 -22.561 1.00 79.06 180 VAL A N 1
ATOM 1388 C CA . VAL A 1 180 ? 20.550 14.480 -23.751 1.00 79.06 180 VAL A CA 1
ATOM 1389 C C . VAL A 1 180 ? 19.206 13.883 -23.356 1.00 79.06 180 VAL A C 1
ATOM 1391 O O . VAL A 1 180 ? 19.118 13.164 -22.361 1.00 79.06 180 VAL A O 1
ATOM 1394 N N . TYR A 1 181 ? 18.164 14.145 -24.140 1.00 83.00 181 TYR A N 1
ATOM 1395 C CA . TYR A 1 181 ? 16.876 13.474 -24.009 1.00 83.00 181 TYR A CA 1
ATOM 1396 C C . TYR A 1 181 ? 16.816 12.273 -24.953 1.00 83.00 181 TYR A C 1
ATOM 1398 O O . TYR A 1 181 ? 16.813 12.426 -26.174 1.00 83.00 181 TYR A O 1
ATOM 1406 N N . LEU A 1 182 ? 16.764 11.069 -24.393 1.00 85.12 182 LEU A N 1
ATOM 1407 C CA . LEU A 1 182 ? 16.585 9.828 -25.134 1.00 85.12 182 LEU A CA 1
ATOM 1408 C C . LEU A 1 182 ? 15.115 9.418 -25.079 1.00 85.12 182 LEU A C 1
ATOM 1410 O O . LEU A 1 182 ? 14.518 9.396 -24.008 1.00 85.12 182 LEU A O 1
ATOM 1414 N N . SER A 1 183 ? 14.550 9.018 -26.212 1.00 87.06 183 SER A N 1
ATOM 1415 C CA . SER A 1 183 ? 13.197 8.477 -26.286 1.00 87.06 183 SER A CA 1
ATOM 1416 C C . SER A 1 183 ? 13.121 7.217 -27.143 1.00 87.06 183 SER A C 1
ATOM 1418 O O . SER A 1 183 ? 13.783 7.091 -28.173 1.00 87.06 183 SER A O 1
ATOM 1420 N N . ALA A 1 184 ? 12.301 6.269 -26.701 1.00 88.06 184 ALA A N 1
ATOM 1421 C CA . ALA A 1 184 ? 11.913 5.073 -27.425 1.00 88.06 184 ALA A CA 1
ATOM 1422 C C . ALA A 1 184 ? 10.478 5.226 -27.914 1.00 88.06 184 ALA A C 1
ATOM 1424 O O . ALA A 1 184 ? 9.572 5.447 -27.116 1.00 88.06 184 ALA A O 1
ATOM 1425 N N . LYS A 1 185 ? 10.255 5.024 -29.210 1.00 89.69 185 LYS A N 1
ATOM 1426 C CA . LYS A 1 185 ? 8.941 4.739 -29.780 1.00 89.69 185 LYS A CA 1
ATOM 1427 C C . LYS A 1 185 ? 8.784 3.229 -29.898 1.00 89.69 185 LYS A C 1
ATOM 1429 O O . LYS A 1 185 ? 9.559 2.582 -30.598 1.00 89.69 185 LYS A O 1
ATOM 1434 N N . ILE A 1 186 ? 7.788 2.690 -29.212 1.00 89.38 186 ILE A N 1
ATOM 1435 C CA . ILE A 1 186 ? 7.594 1.261 -28.994 1.00 89.38 186 ILE A CA 1
ATOM 1436 C C . ILE A 1 186 ? 6.284 0.862 -29.663 1.00 89.38 186 ILE A C 1
ATOM 1438 O O . ILE A 1 186 ? 5.205 1.242 -29.211 1.00 89.38 186 ILE A O 1
ATOM 1442 N N . GLN A 1 187 ? 6.380 0.115 -30.755 1.00 90.94 187 GLN A N 1
ATOM 1443 C CA . GLN A 1 187 ? 5.247 -0.588 -31.342 1.00 90.94 187 GLN A CA 1
ATOM 1444 C C . GLN A 1 187 ? 5.011 -1.887 -30.564 1.00 90.94 187 GLN A C 1
ATOM 1446 O O . GLN A 1 187 ? 5.981 -2.526 -30.168 1.00 90.94 187 GLN A O 1
ATOM 1451 N N . HIS A 1 188 ? 3.754 -2.256 -30.322 1.00 88.94 188 HIS A N 1
ATOM 1452 C CA . HIS A 1 188 ? 3.384 -3.446 -29.548 1.00 88.94 188 HIS A CA 1
ATOM 1453 C C . HIS A 1 188 ? 1.968 -3.946 -29.895 1.00 88.94 188 HIS A C 1
ATOM 1455 O O . HIS A 1 188 ? 1.176 -3.259 -30.553 1.00 88.94 188 HIS A O 1
ATOM 1461 N N . SER A 1 189 ? 1.606 -5.137 -29.404 1.00 85.75 189 SER A N 1
ATOM 1462 C CA . SER A 1 189 ? 0.243 -5.672 -29.521 1.00 85.75 189 SER A CA 1
ATOM 1463 C C . SER A 1 189 ? -0.780 -4.790 -28.771 1.00 85.75 189 SER A C 1
ATOM 1465 O O . SER A 1 189 ? -0.447 -4.197 -27.737 1.00 85.75 189 SER A O 1
ATOM 1467 N N . PRO A 1 190 ? -2.048 -4.710 -29.226 1.00 82.38 190 PRO A N 1
ATOM 1468 C CA . PRO A 1 190 ? -3.102 -4.020 -28.486 1.00 82.38 190 PRO A CA 1
ATOM 1469 C C . PRO A 1 190 ? -3.262 -4.550 -27.059 1.00 82.38 190 PRO A C 1
ATOM 1471 O O . PRO A 1 190 ? -3.360 -5.757 -26.853 1.00 82.38 190 PRO A O 1
ATOM 1474 N N . GLY A 1 191 ? -3.328 -3.644 -26.082 1.00 79.88 191 GLY A N 1
ATOM 1475 C CA . GLY A 1 191 ? -3.493 -4.011 -24.672 1.00 79.88 191 GLY A CA 1
ATOM 1476 C C . GLY A 1 191 ? -2.216 -4.505 -23.984 1.00 79.88 191 GLY A C 1
ATOM 1477 O O . GLY A 1 191 ? -2.303 -5.014 -22.865 1.00 79.88 191 GLY A O 1
ATOM 1478 N N . ALA A 1 192 ? -1.047 -4.349 -24.613 1.00 86.38 192 ALA A N 1
ATOM 1479 C CA . ALA A 1 192 ? 0.231 -4.572 -23.948 1.00 86.38 192 ALA A CA 1
ATOM 1480 C C . ALA A 1 192 ? 0.448 -3.590 -22.778 1.00 86.38 192 ALA A C 1
ATOM 1482 O O . ALA A 1 192 ? -0.084 -2.480 -22.766 1.00 86.38 192 ALA A O 1
ATOM 1483 N N . PHE A 1 193 ? 1.233 -3.998 -21.784 1.00 87.19 193 PHE A N 1
ATOM 1484 C CA . PHE A 1 193 ? 1.845 -3.105 -20.803 1.00 87.19 193 PHE A CA 1
ATOM 1485 C C . PHE A 1 193 ? 3.351 -2.988 -21.061 1.00 87.19 193 PHE A C 1
ATOM 1487 O O . PHE A 1 193 ? 3.963 -3.919 -21.597 1.00 87.19 193 PHE A O 1
ATOM 1494 N N . ILE A 1 194 ? 3.932 -1.851 -20.667 1.00 87.06 194 ILE A N 1
ATOM 1495 C CA . ILE A 1 194 ? 5.367 -1.585 -20.760 1.00 87.06 194 ILE A CA 1
ATOM 1496 C C . ILE A 1 194 ? 5.902 -1.191 -19.373 1.00 87.06 194 ILE A C 1
ATOM 1498 O O . ILE A 1 194 ? 5.283 -0.447 -18.624 1.00 87.06 194 ILE A O 1
ATOM 1502 N N . ILE A 1 195 ? 7.052 -1.708 -18.962 1.00 86.50 195 ILE A N 1
ATOM 1503 C CA . ILE A 1 195 ? 7.679 -1.323 -17.684 1.00 86.50 195 ILE A CA 1
ATOM 1504 C C . ILE A 1 195 ? 9.131 -0.966 -17.970 1.00 86.50 195 ILE A C 1
ATOM 1506 O O . ILE A 1 195 ? 9.790 -1.666 -18.735 1.00 86.50 195 ILE A O 1
ATOM 1510 N N . THR A 1 196 ? 9.620 0.143 -17.422 1.00 84.50 196 THR A N 1
ATOM 1511 C CA . THR A 1 196 ? 10.952 0.677 -17.733 1.00 84.50 196 THR A CA 1
ATOM 1512 C C . THR A 1 196 ? 11.409 1.661 -16.679 1.00 84.50 196 THR A C 1
ATOM 1514 O O . THR A 1 196 ? 10.597 2.326 -16.069 1.00 84.50 196 THR A O 1
ATOM 1517 N N . ASP A 1 197 ? 12.709 1.795 -16.486 1.00 76.62 197 ASP A N 1
ATOM 1518 C CA . ASP A 1 197 ? 13.325 2.804 -15.626 1.00 76.62 197 ASP A CA 1
ATOM 1519 C C . ASP A 1 197 ? 13.260 4.244 -16.169 1.00 76.62 197 ASP A C 1
ATOM 1521 O O . ASP A 1 197 ? 13.613 5.172 -15.447 1.00 76.62 197 ASP A O 1
ATOM 1525 N N . MET A 1 198 ? 12.771 4.456 -17.393 1.00 80.12 198 MET A N 1
ATOM 1526 C CA . MET A 1 198 ? 12.646 5.790 -17.988 1.00 80.12 198 MET A CA 1
ATOM 1527 C C . MET A 1 198 ? 11.528 6.631 -17.341 1.00 80.12 198 MET A C 1
ATOM 1529 O O . MET A 1 198 ? 10.386 6.184 -17.211 1.00 80.12 198 MET A O 1
ATOM 1533 N N . ARG A 1 199 ? 11.838 7.886 -16.988 1.00 74.50 199 ARG A N 1
ATOM 1534 C CA . ARG A 1 199 ? 10.945 8.789 -16.225 1.00 74.50 199 ARG A CA 1
ATOM 1535 C C . ARG A 1 199 ? 9.737 9.354 -16.976 1.00 74.50 199 ARG A C 1
ATOM 1537 O O . ARG A 1 199 ? 8.747 9.717 -16.341 1.00 74.50 199 ARG A O 1
ATOM 1544 N N . TYR A 1 200 ? 9.811 9.500 -18.294 1.00 75.56 200 TYR A N 1
ATOM 1545 C CA . TYR A 1 200 ? 8.760 10.122 -19.100 1.00 75.56 200 TYR A CA 1
ATOM 1546 C C . TYR A 1 200 ? 8.072 9.094 -19.980 1.00 75.56 200 TYR A C 1
ATOM 1548 O O . TYR A 1 200 ? 8.695 8.164 -20.488 1.00 75.56 200 TYR A O 1
ATOM 1556 N N . SER A 1 201 ? 6.778 9.290 -20.202 1.00 76.06 201 SER A N 1
ATOM 1557 C CA . SER A 1 201 ? 6.019 8.468 -21.128 1.00 76.06 201 SER A CA 1
ATOM 1558 C C . SER A 1 201 ? 4.908 9.248 -21.791 1.00 76.06 201 SER A C 1
ATOM 1560 O O . SER A 1 201 ? 4.337 10.154 -21.192 1.00 76.06 201 SER A O 1
ATOM 1562 N N . ASP A 1 202 ? 4.613 8.853 -23.022 1.00 70.44 202 ASP A N 1
ATOM 1563 C CA . ASP A 1 202 ? 3.498 9.364 -23.800 1.00 70.44 202 ASP A CA 1
ATOM 1564 C C . ASP A 1 202 ? 2.824 8.201 -24.525 1.00 70.44 202 ASP A C 1
ATOM 1566 O O . ASP A 1 202 ? 3.468 7.250 -24.979 1.00 70.44 202 ASP A O 1
ATOM 1570 N N . TYR A 1 203 ? 1.505 8.284 -24.645 1.00 69.81 203 TYR A N 1
ATOM 1571 C CA . TYR A 1 203 ? 0.705 7.338 -25.406 1.00 69.81 203 TYR A CA 1
ATOM 1572 C C . TYR A 1 203 ? 0.244 7.990 -26.709 1.00 69.81 203 TYR A C 1
ATOM 1574 O O . TYR A 1 203 ? -0.312 9.090 -26.696 1.00 69.81 203 TYR A O 1
ATOM 1582 N N . TYR A 1 204 ? 0.446 7.297 -27.832 1.00 71.44 204 TYR A N 1
ATOM 1583 C CA . TYR A 1 204 ? -0.017 7.767 -29.138 1.00 71.44 204 TYR A CA 1
ATOM 1584 C C . TYR A 1 204 ? -1.326 7.093 -29.543 1.00 71.44 204 TYR A C 1
ATOM 1586 O O . TYR A 1 204 ? -2.307 7.770 -29.853 1.00 71.44 204 TYR A O 1
ATOM 1594 N N . ASP A 1 205 ? -1.330 5.759 -29.570 1.00 76.19 205 ASP A N 1
ATOM 1595 C CA . ASP A 1 205 ? -2.483 4.944 -29.939 1.00 76.19 205 ASP A CA 1
ATOM 1596 C C . ASP A 1 205 ? -2.354 3.514 -29.391 1.00 76.19 205 ASP A C 1
ATOM 1598 O O . ASP A 1 205 ? -1.339 3.135 -28.813 1.00 76.19 205 ASP A O 1
ATOM 1602 N N . SER A 1 206 ? -3.387 2.693 -29.605 1.00 79.19 206 SER A N 1
ATOM 1603 C CA . SER A 1 206 ? -3.532 1.367 -28.985 1.00 79.19 206 SER A CA 1
ATOM 1604 C C . SER A 1 206 ? -2.384 0.382 -29.245 1.00 79.19 206 SER A C 1
ATOM 1606 O O . SER A 1 206 ? -2.350 -0.673 -28.614 1.00 79.19 206 SER A O 1
ATOM 1608 N N . ARG A 1 207 ? -1.485 0.682 -30.187 1.00 85.75 207 ARG A N 1
ATOM 1609 C CA . ARG A 1 207 ? -0.370 -0.162 -30.634 1.00 85.75 207 ARG A CA 1
ATOM 1610 C C . ARG A 1 207 ? 0.981 0.542 -30.560 1.00 85.75 207 ARG A C 1
ATOM 1612 O O . ARG A 1 207 ? 1.978 -0.055 -30.963 1.00 85.75 207 ARG A O 1
ATOM 1619 N N . VAL A 1 208 ? 1.017 1.805 -30.141 1.00 86.19 208 VAL A N 1
ATOM 1620 C CA . VAL A 1 208 ? 2.236 2.610 -30.145 1.00 86.19 208 VAL A CA 1
ATOM 1621 C C . VAL A 1 208 ? 2.315 3.463 -28.889 1.00 86.19 208 VAL A C 1
ATOM 1623 O O . VAL A 1 208 ? 1.474 4.329 -28.639 1.00 86.19 208 VAL A O 1
ATOM 1626 N N . SER A 1 209 ? 3.409 3.274 -28.165 1.00 85.69 209 SER A N 1
ATOM 1627 C CA . SER A 1 209 ? 3.753 4.019 -26.957 1.00 85.69 209 SER A CA 1
ATOM 1628 C C . SER A 1 209 ? 5.111 4.685 -27.106 1.00 85.69 209 SER A C 1
ATOM 1630 O O . SER A 1 209 ? 5.905 4.308 -27.970 1.00 85.69 209 SER A O 1
ATOM 1632 N N . SER A 1 210 ? 5.405 5.654 -26.250 1.00 85.31 210 SER A N 1
ATOM 1633 C CA . SER A 1 210 ? 6.762 6.149 -26.070 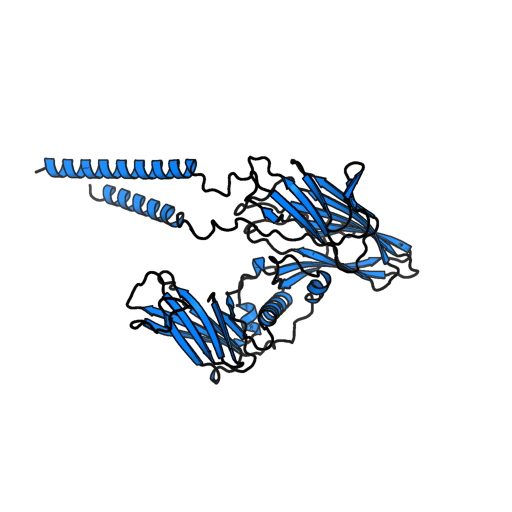1.00 85.31 210 SER A CA 1
ATOM 1634 C C . SER A 1 210 ? 7.166 6.242 -24.615 1.00 85.31 210 SER A C 1
ATOM 1636 O O . SER A 1 210 ? 6.359 6.586 -23.754 1.00 85.31 210 SER A O 1
ATOM 1638 N N . ALA A 1 211 ? 8.442 5.969 -24.377 1.00 84.81 211 ALA A N 1
ATOM 1639 C CA . ALA A 1 211 ? 9.125 6.189 -23.113 1.00 84.81 211 ALA A CA 1
ATOM 1640 C C . ALA A 1 211 ? 10.332 7.098 -23.363 1.00 84.81 211 ALA A C 1
ATOM 1642 O O . ALA A 1 211 ? 10.916 7.056 -24.446 1.00 84.81 211 ALA A O 1
ATOM 1643 N N . GLY A 1 212 ? 10.704 7.931 -22.400 1.00 84.00 212 GLY A N 1
ATOM 1644 C CA . GLY A 1 212 ? 11.791 8.885 -22.559 1.00 84.00 212 GLY A CA 1
ATOM 1645 C C . GLY A 1 212 ? 12.452 9.262 -21.245 1.00 84.00 212 GLY A C 1
ATOM 1646 O O . GLY A 1 212 ? 11.841 9.177 -20.185 1.00 84.00 212 GLY A O 1
ATOM 1647 N N . ASP A 1 213 ? 13.713 9.667 -21.305 1.00 82.38 213 ASP A N 1
ATOM 1648 C CA . ASP A 1 213 ? 14.472 10.102 -20.142 1.00 82.38 213 ASP A CA 1
ATOM 1649 C C . ASP A 1 213 ? 15.609 11.051 -20.525 1.00 82.38 213 ASP A C 1
ATOM 1651 O O . ASP A 1 213 ? 16.175 10.974 -21.615 1.00 82.38 213 ASP A O 1
ATOM 1655 N N . TYR A 1 214 ? 15.956 11.937 -19.598 1.00 80.44 214 TYR A N 1
ATOM 1656 C CA . TYR A 1 214 ? 17.200 12.682 -19.638 1.00 80.44 214 TYR A CA 1
ATOM 1657 C C . TYR A 1 214 ? 18.351 11.821 -19.130 1.00 80.44 214 TYR A C 1
ATOM 1659 O O . TYR A 1 214 ? 18.377 11.424 -17.964 1.00 80.44 214 TYR A O 1
ATOM 1667 N N . LEU A 1 215 ? 19.337 11.602 -19.993 1.00 76.62 215 LEU A N 1
ATOM 1668 C CA . LEU A 1 215 ? 20.588 10.955 -19.637 1.00 76.62 215 LEU A CA 1
ATOM 1669 C C . LEU A 1 215 ? 21.585 12.016 -19.181 1.00 76.62 215 LEU A C 1
ATOM 1671 O O . LEU A 1 215 ? 22.072 12.810 -19.986 1.00 76.62 215 LEU A O 1
ATOM 1675 N N . TYR A 1 216 ? 21.894 12.010 -17.886 1.00 65.25 216 TYR A N 1
ATOM 1676 C CA . TYR A 1 216 ? 22.936 12.835 -17.285 1.00 65.25 216 TYR A CA 1
ATOM 1677 C C . TYR A 1 216 ? 24.176 11.958 -17.090 1.00 65.25 216 TYR A C 1
ATOM 1679 O O . TYR A 1 216 ? 24.151 11.022 -16.303 1.00 65.25 216 TYR A O 1
ATOM 1687 N N . SER A 1 217 ? 25.250 12.228 -17.836 1.00 54.69 217 SER A N 1
ATOM 1688 C CA . SER A 1 217 ? 26.552 11.547 -17.718 1.00 54.69 217 SER A CA 1
ATOM 1689 C C . SER A 1 217 ? 26.513 10.003 -17.658 1.00 54.69 217 SER A C 1
ATOM 1691 O O . SER A 1 217 ? 26.628 9.422 -16.589 1.00 54.69 217 SER A O 1
ATOM 1693 N N . LEU A 1 218 ? 26.458 9.341 -18.824 1.00 52.16 218 LEU A N 1
ATOM 1694 C CA . LEU A 1 218 ? 26.802 7.917 -19.039 1.00 52.16 218 LEU A CA 1
ATOM 1695 C C . LEU A 1 218 ? 26.424 6.958 -17.886 1.00 52.16 218 LEU A C 1
ATOM 1697 O O . LEU A 1 218 ? 27.304 6.300 -17.320 1.00 52.16 218 LEU A O 1
ATOM 1701 N N . ASP A 1 219 ? 25.132 6.829 -17.579 1.00 52.84 219 ASP A N 1
ATOM 1702 C CA . ASP A 1 219 ? 24.641 5.680 -16.815 1.00 52.84 219 ASP A CA 1
ATOM 1703 C C . ASP A 1 219 ? 24.937 4.403 -17.619 1.00 52.84 219 ASP A C 1
ATOM 1705 O O . ASP A 1 219 ? 24.408 4.167 -18.706 1.00 52.84 219 ASP A O 1
ATOM 1709 N N . LYS A 1 220 ? 25.892 3.610 -17.121 1.00 52.50 220 LYS A N 1
ATOM 1710 C CA . LYS A 1 220 ? 26.450 2.434 -17.813 1.00 52.50 220 LYS A CA 1
ATOM 1711 C C . LYS A 1 220 ? 25.620 1.165 -17.647 1.00 52.50 220 LYS A C 1
ATOM 1713 O O . LYS A 1 220 ? 25.963 0.154 -18.261 1.00 52.50 220 LYS A O 1
ATOM 1718 N N . ASP A 1 221 ? 24.569 1.206 -16.838 1.00 62.75 221 ASP A N 1
ATOM 1719 C CA . ASP A 1 221 ? 23.843 0.002 -16.423 1.00 62.75 221 ASP A CA 1
ATOM 1720 C C . ASP A 1 221 ? 22.830 -0.490 -17.474 1.00 62.75 221 ASP A C 1
ATOM 1722 O O . ASP A 1 221 ? 22.300 -1.595 -17.361 1.00 62.75 221 ASP A O 1
ATOM 1726 N N . GLY A 1 222 ? 22.683 0.256 -18.575 1.00 78.25 222 GLY A N 1
ATOM 1727 C CA . GLY A 1 222 ? 21.798 -0.082 -19.683 1.00 78.25 222 GLY A CA 1
ATOM 1728 C C . GLY A 1 222 ? 20.344 0.266 -19.378 1.00 78.25 222 GLY A C 1
ATOM 1729 O O . GLY A 1 222 ? 19.928 0.337 -18.230 1.00 78.25 222 GLY A O 1
ATOM 1730 N N . ILE A 1 223 ? 19.574 0.498 -20.433 1.00 85.06 223 ILE A N 1
ATOM 1731 C CA . ILE A 1 223 ? 18.167 0.889 -20.361 1.00 85.06 223 ILE A CA 1
ATOM 1732 C C . ILE A 1 223 ? 17.320 -0.356 -20.529 1.00 85.06 223 ILE A C 1
ATOM 1734 O O . ILE A 1 223 ? 17.516 -1.113 -21.489 1.00 85.06 223 ILE A O 1
ATOM 1738 N N . VAL A 1 224 ? 16.379 -0.565 -19.613 1.00 88.12 224 VAL A N 1
ATOM 1739 C CA . VAL A 1 224 ? 15.577 -1.786 -19.571 1.00 88.12 224 VAL A CA 1
ATOM 1740 C C . VAL A 1 224 ? 14.129 -1.485 -19.937 1.00 88.12 224 VAL A C 1
ATOM 1742 O O . VAL A 1 224 ? 13.473 -0.648 -19.323 1.00 88.12 224 VAL A O 1
ATOM 1745 N N . LEU A 1 225 ? 13.615 -2.216 -20.925 1.00 89.31 225 LEU A N 1
ATOM 1746 C CA . LEU A 1 225 ? 12.210 -2.212 -21.329 1.00 89.31 225 LEU A CA 1
ATOM 1747 C C . LEU A 1 225 ? 11.636 -3.619 -21.140 1.00 89.31 225 LEU A C 1
ATOM 1749 O O . LEU A 1 225 ? 12.167 -4.579 -21.690 1.00 89.31 225 LEU A O 1
ATOM 1753 N N . TYR A 1 226 ? 10.529 -3.748 -20.421 1.00 91.44 226 TYR A N 1
ATOM 1754 C CA . TYR A 1 226 ? 9.703 -4.952 -20.393 1.00 91.44 226 TYR A CA 1
ATOM 1755 C C . TYR A 1 226 ? 8.451 -4.690 -21.218 1.00 91.44 226 TYR A C 1
ATOM 1757 O O . TYR A 1 226 ? 7.726 -3.748 -20.917 1.00 91.44 226 TYR A O 1
ATOM 1765 N N . VAL A 1 227 ? 8.182 -5.504 -22.237 1.00 92.31 227 VAL A N 1
ATOM 1766 C CA . VAL A 1 227 ? 7.001 -5.369 -23.104 1.00 92.31 227 VAL A CA 1
ATOM 1767 C C . VAL A 1 227 ? 6.216 -6.673 -23.074 1.00 92.31 227 VAL A C 1
ATOM 1769 O O . VAL A 1 227 ? 6.776 -7.743 -23.318 1.00 92.31 227 VAL A O 1
ATOM 1772 N N . SER A 1 228 ? 4.923 -6.605 -22.756 1.00 92.31 228 SER A N 1
ATOM 1773 C CA . SER A 1 228 ? 4.050 -7.783 -22.789 1.00 92.31 228 SER A CA 1
ATOM 1774 C C . SER A 1 228 ? 3.495 -8.054 -24.186 1.00 92.31 228 SER A C 1
ATOM 1776 O O . SER A 1 228 ? 3.185 -7.110 -24.911 1.00 92.31 228 SER A O 1
ATOM 1778 N N . GLY A 1 229 ? 3.217 -9.316 -24.500 1.00 87.31 229 GLY A N 1
ATOM 1779 C CA . GLY A 1 229 ? 2.634 -9.731 -25.774 1.00 87.31 229 GLY A CA 1
ATOM 1780 C C . GLY A 1 229 ? 3.642 -10.433 -26.677 1.00 87.31 229 GLY A C 1
ATOM 1781 O O . GLY A 1 229 ? 4.711 -10.850 -26.232 1.00 87.31 229 GLY A O 1
ATOM 1782 N N . ALA A 1 230 ? 3.263 -10.616 -27.940 1.00 81.88 230 ALA A N 1
ATOM 1783 C CA . ALA A 1 230 ? 4.072 -11.336 -28.913 1.00 81.88 230 ALA A CA 1
ATOM 1784 C C . ALA A 1 230 ? 5.304 -10.510 -29.321 1.00 81.88 230 ALA A C 1
ATOM 1786 O O . ALA A 1 230 ? 5.211 -9.304 -29.563 1.00 81.88 230 ALA A O 1
ATOM 1787 N N . THR A 1 231 ? 6.471 -11.149 -29.406 1.00 80.12 231 THR A N 1
ATOM 1788 C CA . THR A 1 231 ? 7.726 -10.451 -29.724 1.00 80.12 231 THR A CA 1
ATOM 1789 C C . THR A 1 231 ? 7.748 -9.936 -31.155 1.00 80.12 231 THR A C 1
ATOM 1791 O O . THR A 1 231 ? 8.295 -8.866 -31.404 1.00 80.12 231 THR A O 1
ATOM 1794 N N . GLU A 1 232 ? 7.116 -10.648 -32.089 1.00 83.31 232 GLU A N 1
ATOM 1795 C CA . GLU A 1 232 ? 6.994 -10.251 -33.494 1.00 83.31 232 GLU A CA 1
ATOM 1796 C C . GLU A 1 232 ? 6.187 -8.962 -33.712 1.00 83.31 232 GLU A C 1
ATOM 1798 O O . GLU A 1 232 ? 6.357 -8.302 -34.737 1.00 83.31 232 GLU A O 1
ATOM 1803 N N . ASP A 1 233 ? 5.348 -8.582 -32.747 1.00 81.56 233 ASP A N 1
ATOM 1804 C CA . ASP A 1 233 ? 4.575 -7.340 -32.779 1.00 81.56 233 ASP A CA 1
ATOM 1805 C C . ASP A 1 233 ? 5.361 -6.143 -32.216 1.00 81.56 233 ASP A C 1
ATOM 1807 O O . ASP A 1 233 ? 4.860 -5.014 -32.244 1.00 81.56 233 ASP A O 1
ATOM 1811 N N . THR A 1 234 ? 6.571 -6.379 -31.693 1.00 88.31 234 THR A N 1
ATOM 1812 C CA . THR A 1 234 ? 7.368 -5.369 -30.994 1.00 88.31 234 THR A CA 1
ATOM 1813 C C . THR A 1 234 ? 8.465 -4.784 -31.888 1.00 88.31 234 THR A C 1
ATOM 1815 O O . THR A 1 234 ? 9.385 -5.487 -32.300 1.00 88.31 234 THR A O 1
ATOM 1818 N N . ASP A 1 235 ? 8.398 -3.475 -32.154 1.00 92.19 235 ASP A N 1
ATOM 1819 C CA . ASP A 1 235 ? 9.450 -2.698 -32.838 1.00 92.19 235 ASP A CA 1
ATOM 1820 C C . ASP A 1 235 ? 9.807 -1.479 -31.981 1.00 92.19 235 ASP A C 1
ATOM 1822 O O . ASP A 1 235 ? 8.933 -0.677 -31.645 1.00 92.19 235 ASP A O 1
ATOM 1826 N N . ILE A 1 236 ? 11.081 -1.340 -31.609 1.00 91.81 236 ILE A N 1
ATOM 1827 C CA . ILE A 1 236 ? 11.564 -0.279 -30.716 1.00 91.81 236 ILE A CA 1
ATOM 1828 C C . ILE A 1 236 ? 12.512 0.621 -31.499 1.00 91.81 236 ILE A C 1
ATOM 1830 O O . ILE A 1 236 ? 13.590 0.200 -31.926 1.00 91.81 236 ILE A O 1
ATOM 1834 N N . ARG A 1 237 ? 12.121 1.886 -31.656 1.00 90.94 237 ARG A N 1
ATOM 1835 C CA . ARG A 1 237 ? 12.901 2.899 -32.371 1.00 90.94 237 ARG A CA 1
ATOM 1836 C C . ARG A 1 237 ? 13.345 3.989 -31.426 1.00 90.94 237 ARG A C 1
ATOM 1838 O O . ARG A 1 237 ? 12.517 4.618 -30.777 1.00 90.94 237 ARG A O 1
ATOM 1845 N N . TRP A 1 238 ? 14.645 4.229 -31.402 1.00 88.00 238 TRP A N 1
ATOM 1846 C CA . TRP A 1 238 ? 15.253 5.210 -30.520 1.00 88.00 238 TRP A CA 1
ATOM 1847 C C . TRP A 1 238 ? 15.519 6.527 -31.238 1.00 88.00 238 TRP A C 1
ATOM 1849 O O . TRP A 1 238 ? 15.975 6.543 -32.383 1.00 88.00 238 TRP A O 1
ATOM 1859 N N . THR A 1 239 ? 15.275 7.622 -30.534 1.00 86.50 239 THR A N 1
ATOM 1860 C CA . THR A 1 239 ? 15.596 8.986 -30.945 1.00 86.50 239 THR A CA 1
ATOM 1861 C C . THR A 1 239 ? 16.278 9.713 -29.797 1.00 86.50 239 THR A C 1
ATOM 1863 O O . THR A 1 239 ? 15.962 9.471 -28.636 1.00 86.50 239 THR A O 1
ATOM 1866 N N . VAL A 1 240 ? 17.214 10.600 -30.120 1.00 82.94 240 VAL A N 1
ATOM 1867 C CA . VAL A 1 240 ? 17.914 11.443 -29.142 1.00 82.94 240 VAL A CA 1
ATOM 1868 C C . VAL A 1 240 ? 17.755 12.886 -29.560 1.00 82.94 240 VAL A C 1
ATOM 1870 O O . VAL A 1 240 ? 17.986 13.195 -30.725 1.00 82.94 240 VAL A O 1
ATOM 1873 N N . ALA A 1 241 ? 17.397 13.746 -28.621 1.00 81.19 241 ALA A N 1
ATOM 1874 C CA . ALA A 1 241 ? 17.239 15.176 -28.815 1.00 81.19 241 ALA A CA 1
ATOM 1875 C C . ALA A 1 241 ? 17.994 15.947 -27.723 1.00 81.19 241 ALA A C 1
ATOM 1877 O O . ALA A 1 241 ? 18.310 15.393 -26.669 1.00 81.19 241 ALA A O 1
ATOM 1878 N N . GLU A 1 242 ? 18.249 17.234 -27.959 1.00 74.50 242 GLU A N 1
ATOM 1879 C CA . GLU A 1 242 ? 18.820 18.133 -26.942 1.00 74.50 242 GLU A CA 1
ATOM 1880 C C . GLU A 1 242 ? 17.894 18.233 -25.712 1.00 74.50 242 GLU A C 1
ATOM 1882 O O . GLU A 1 242 ? 18.343 18.202 -24.567 1.00 74.50 242 GLU A O 1
ATOM 1887 N N . ASP A 1 243 ? 16.576 18.280 -25.938 1.00 74.00 243 ASP A N 1
ATOM 1888 C CA . ASP A 1 243 ? 15.550 18.274 -24.896 1.00 74.00 243 ASP A CA 1
ATOM 1889 C C . ASP A 1 243 ? 14.229 17.640 -25.378 1.00 74.00 243 ASP A C 1
ATOM 1891 O O . ASP A 1 243 ? 14.062 17.341 -26.563 1.00 74.00 243 ASP A O 1
ATOM 1895 N N . TYR A 1 244 ? 13.265 17.455 -24.463 1.00 67.94 244 TYR A N 1
ATOM 1896 C CA . TYR A 1 244 ? 11.953 16.859 -24.772 1.00 67.94 244 TYR A CA 1
ATOM 1897 C C . TYR A 1 244 ? 11.079 17.709 -25.717 1.00 67.94 244 TYR A C 1
ATOM 1899 O O . TYR A 1 244 ? 10.054 17.230 -26.200 1.00 67.94 244 TYR A O 1
ATOM 1907 N N . THR A 1 245 ? 11.442 18.972 -25.970 1.00 68.75 245 THR A N 1
ATOM 1908 C CA . THR A 1 245 ? 10.701 19.892 -26.852 1.00 68.75 245 THR A CA 1
ATOM 1909 C C . THR A 1 245 ? 11.286 19.971 -28.260 1.00 68.75 245 THR A C 1
ATOM 1911 O O . THR A 1 245 ? 10.657 20.523 -29.168 1.00 68.75 245 THR A O 1
ATOM 1914 N N . SER A 1 246 ? 12.479 19.412 -28.452 1.00 66.75 246 SER A N 1
ATOM 1915 C CA . SER A 1 246 ? 13.262 19.564 -29.666 1.00 66.75 246 SER A CA 1
ATOM 1916 C C . SER A 1 246 ? 12.887 18.509 -30.712 1.00 66.75 246 SER A C 1
ATOM 1918 O O . SER A 1 246 ? 12.948 17.311 -30.445 1.00 66.75 246 SER A O 1
ATOM 1920 N N . PRO A 1 247 ? 12.538 18.913 -31.946 1.00 55.81 247 PRO A N 1
ATOM 1921 C CA . PRO A 1 247 ? 12.089 17.991 -32.991 1.00 55.81 247 PRO A CA 1
ATOM 1922 C C . PRO A 1 247 ? 13.224 17.211 -33.689 1.00 55.81 247 PRO A C 1
ATOM 1924 O O . PRO A 1 247 ? 12.974 16.576 -34.714 1.00 55.81 247 PRO A O 1
ATOM 1927 N N . ALA A 1 248 ? 14.468 17.275 -33.202 1.00 61.00 248 ALA A N 1
ATOM 1928 C CA . ALA A 1 248 ? 15.645 16.797 -33.925 1.00 61.00 248 ALA A CA 1
ATOM 1929 C C . ALA A 1 248 ? 16.258 15.531 -33.316 1.00 61.00 248 ALA A C 1
ATOM 1931 O O . ALA A 1 248 ? 16.399 15.412 -32.106 1.00 61.00 248 ALA A O 1
ATOM 1932 N N . THR A 1 249 ? 16.663 14.615 -34.200 1.00 67.00 249 THR A N 1
ATOM 1933 C CA . THR A 1 249 ? 17.573 13.505 -33.899 1.00 67.00 249 THR A CA 1
ATOM 1934 C C . THR A 1 249 ? 19.006 14.035 -33.943 1.00 67.00 249 THR A C 1
ATOM 1936 O O . THR A 1 249 ? 19.420 14.552 -34.979 1.00 67.00 249 THR A O 1
ATOM 1939 N N . MET A 1 250 ? 19.753 13.932 -32.847 1.00 67.75 250 MET A N 1
ATOM 1940 C CA . MET A 1 250 ? 21.185 14.253 -32.830 1.00 67.75 250 MET A CA 1
ATOM 1941 C C . MET A 1 250 ? 21.970 13.233 -33.672 1.00 67.75 250 MET A C 1
ATOM 1943 O O . MET A 1 250 ? 21.616 12.060 -33.717 1.00 67.75 250 MET A O 1
ATOM 1947 N N . GLU A 1 251 ? 23.036 13.642 -34.357 1.00 69.81 251 GLU A N 1
ATOM 1948 C CA . GLU A 1 251 ? 23.949 12.691 -35.014 1.00 69.81 251 GLU A CA 1
ATOM 1949 C C . GLU A 1 251 ? 25.031 12.210 -34.029 1.00 69.81 251 GLU A C 1
ATOM 1951 O O . GLU A 1 251 ? 25.320 12.877 -33.038 1.00 69.81 251 GLU A O 1
ATOM 1956 N N . GLY A 1 252 ? 25.647 11.052 -34.292 1.00 71.56 252 GLY A N 1
ATOM 1957 C CA . GLY A 1 252 ? 26.774 10.550 -33.487 1.00 71.56 252 GLY A CA 1
ATOM 1958 C C . GLY A 1 252 ? 26.397 9.744 -32.237 1.00 71.56 252 GLY A C 1
ATOM 1959 O O . GLY A 1 252 ? 27.253 9.524 -31.379 1.00 71.56 252 GLY A O 1
ATOM 1960 N N . PHE A 1 253 ? 25.147 9.276 -32.141 1.00 77.88 253 PHE A N 1
ATOM 1961 C CA . PHE A 1 253 ? 24.731 8.283 -31.148 1.00 77.88 253 PHE A CA 1
ATOM 1962 C C . PHE A 1 253 ? 24.351 6.951 -31.802 1.00 77.88 253 PHE A C 1
ATOM 1964 O O . PHE A 1 253 ? 23.972 6.885 -32.973 1.00 77.88 253 PHE A O 1
ATOM 1971 N N . SER A 1 254 ? 24.398 5.880 -31.017 1.00 80.44 254 SER A N 1
ATOM 1972 C CA . SER A 1 254 ? 23.809 4.598 -31.372 1.00 80.44 254 SER A CA 1
ATOM 1973 C C . SER A 1 254 ? 23.166 3.933 -30.158 1.00 80.44 254 SER A C 1
ATOM 1975 O O . SER A 1 254 ? 23.606 4.098 -29.020 1.00 80.44 254 SER A O 1
ATOM 1977 N N . MET A 1 255 ? 22.099 3.183 -30.422 1.00 86.19 255 MET A N 1
ATOM 1978 C CA . MET A 1 255 ? 21.447 2.324 -29.442 1.00 86.19 255 MET A CA 1
ATOM 1979 C C . MET A 1 255 ? 21.678 0.879 -29.843 1.00 86.19 255 MET A C 1
ATOM 1981 O O . MET A 1 255 ? 21.232 0.440 -30.906 1.00 86.19 255 MET A O 1
ATOM 1985 N N . ARG A 1 256 ? 22.375 0.132 -28.990 1.00 88.50 256 ARG A N 1
ATOM 1986 C CA . ARG A 1 256 ? 22.673 -1.279 -29.227 1.00 88.50 256 ARG A CA 1
ATOM 1987 C C . ARG A 1 256 ? 21.842 -2.145 -28.297 1.00 88.50 256 ARG A C 1
ATOM 1989 O O . ARG A 1 256 ? 21.946 -2.016 -27.081 1.00 88.50 256 ARG A O 1
ATOM 1996 N N . LEU A 1 257 ? 21.067 -3.068 -28.862 1.00 92.25 257 LEU A N 1
ATOM 1997 C CA . LEU A 1 257 ? 20.444 -4.134 -28.080 1.00 92.25 257 LEU A CA 1
ATOM 1998 C C . LEU A 1 257 ? 21.556 -5.039 -27.534 1.00 92.25 257 LEU A C 1
ATOM 2000 O O . LEU A 1 257 ? 22.289 -5.666 -28.301 1.00 92.25 257 LEU A O 1
ATOM 2004 N N . ALA A 1 258 ? 21.729 -5.042 -26.218 1.00 91.75 258 ALA A N 1
ATOM 2005 C CA . ALA A 1 258 ? 22.757 -5.813 -25.535 1.00 91.75 258 ALA A CA 1
ATOM 2006 C C . ALA A 1 258 ? 22.268 -7.214 -25.169 1.00 91.75 258 ALA A C 1
ATOM 2008 O O . ALA A 1 258 ? 23.031 -8.169 -25.285 1.00 91.75 258 ALA A O 1
ATOM 2009 N N . ASP A 1 259 ? 21.008 -7.315 -24.747 1.00 92.44 259 ASP A N 1
ATOM 2010 C CA . ASP A 1 259 ? 20.384 -8.558 -24.310 1.00 92.44 259 ASP A CA 1
ATOM 2011 C C . ASP A 1 259 ? 18.865 -8.510 -24.518 1.00 92.44 259 ASP A C 1
ATOM 2013 O O . ASP A 1 259 ? 18.255 -7.436 -24.461 1.00 92.44 259 ASP A O 1
ATOM 2017 N N . SER A 1 260 ? 18.260 -9.673 -24.756 1.00 94.62 260 SER A N 1
ATOM 2018 C CA . SER A 1 260 ? 16.809 -9.830 -24.790 1.00 94.62 260 SER A CA 1
ATOM 2019 C C . SER A 1 260 ? 16.402 -11.222 -24.323 1.00 94.62 260 SER A C 1
ATOM 2021 O O . SER A 1 260 ? 16.942 -12.227 -24.787 1.00 94.62 260 SER A O 1
ATOM 2023 N N . GLU A 1 261 ? 15.419 -11.272 -23.426 1.00 95.19 261 GLU A N 1
ATOM 2024 C CA . GLU A 1 261 ? 14.905 -12.507 -22.840 1.00 95.19 261 GLU A CA 1
ATOM 2025 C C . GLU A 1 261 ? 13.379 -12.439 -22.752 1.00 95.19 261 GLU A C 1
ATOM 2027 O O . GLU A 1 261 ? 12.827 -11.457 -22.255 1.00 95.19 261 GLU A O 1
ATOM 2032 N N . SER A 1 262 ? 12.696 -13.493 -23.203 1.00 95.75 262 SER A N 1
ATOM 2033 C CA . SER A 1 262 ? 11.249 -13.643 -23.036 1.00 95.75 262 SER A CA 1
ATOM 2034 C C . SER A 1 262 ? 10.930 -14.675 -21.960 1.00 95.75 262 SER A C 1
ATOM 2036 O O . SER A 1 262 ? 11.526 -15.752 -21.908 1.00 95.75 262 SER A O 1
ATOM 2038 N N . PHE A 1 263 ? 9.952 -14.363 -21.122 1.00 96.25 263 PHE A N 1
ATOM 2039 C CA . PHE A 1 263 ? 9.492 -15.203 -20.021 1.00 96.25 263 PHE A CA 1
ATOM 2040 C C . PHE A 1 263 ? 8.006 -14.956 -19.743 1.00 96.25 263 PHE A C 1
ATOM 2042 O O . PHE A 1 263 ? 7.365 -14.116 -20.369 1.00 96.25 263 PHE A O 1
ATOM 2049 N N . THR A 1 264 ? 7.428 -15.736 -18.836 1.00 97.06 264 THR A N 1
ATOM 2050 C CA . THR A 1 264 ? 6.028 -15.586 -18.434 1.00 97.06 264 THR A CA 1
ATOM 2051 C C . THR A 1 264 ? 5.858 -14.431 -17.452 1.00 97.06 264 THR A C 1
ATOM 2053 O O . THR A 1 264 ? 6.787 -14.068 -16.730 1.00 97.06 264 THR A O 1
ATOM 2056 N N . PHE A 1 265 ? 4.653 -13.878 -17.371 1.00 95.88 265 PHE A N 1
ATOM 2057 C CA . PHE A 1 265 ? 4.312 -12.852 -16.393 1.00 95.88 265 PHE A CA 1
ATOM 2058 C C . PHE A 1 265 ? 4.521 -13.331 -14.950 1.00 95.88 265 PHE A C 1
ATOM 2060 O O . PHE A 1 265 ? 4.950 -12.559 -14.102 1.00 95.88 265 PHE A O 1
ATOM 2067 N N . ASP A 1 266 ? 4.333 -14.621 -14.687 1.00 96.38 266 ASP A N 1
ATOM 2068 C CA . ASP A 1 266 ? 4.674 -15.252 -13.409 1.00 96.38 266 ASP A CA 1
ATOM 2069 C C . ASP A 1 266 ? 6.149 -15.024 -13.013 1.00 96.38 266 ASP A C 1
ATOM 2071 O O . ASP A 1 266 ? 6.438 -14.511 -11.930 1.00 96.38 266 ASP A O 1
ATOM 2075 N N . ARG A 1 267 ? 7.085 -15.285 -13.943 1.00 95.81 267 ARG A N 1
ATOM 2076 C CA . ARG A 1 267 ? 8.529 -15.033 -13.751 1.00 95.81 267 ARG A CA 1
ATOM 2077 C C . ARG A 1 267 ? 8.873 -13.546 -13.754 1.00 95.81 267 ARG A C 1
ATOM 2079 O O . ARG A 1 267 ? 9.845 -13.132 -13.117 1.00 95.81 267 ARG A O 1
ATOM 2086 N N . PHE A 1 268 ? 8.091 -12.733 -14.463 1.00 93.88 268 PHE A N 1
ATOM 2087 C CA . PHE A 1 268 ? 8.207 -11.282 -14.382 1.00 93.88 268 PHE A CA 1
ATOM 2088 C C . PHE A 1 268 ? 7.927 -10.805 -12.955 1.00 93.88 268 PHE A C 1
ATOM 2090 O O . PHE A 1 268 ? 8.763 -10.116 -12.385 1.00 93.88 268 PHE A O 1
ATOM 2097 N N . VAL A 1 269 ? 6.814 -11.223 -12.344 1.00 93.56 269 VAL A N 1
ATOM 2098 C CA . VAL A 1 269 ? 6.435 -10.842 -10.972 1.00 93.56 269 VAL A CA 1
ATOM 2099 C C . VAL A 1 269 ? 7.517 -11.219 -9.955 1.00 93.56 269 VAL A C 1
ATOM 2101 O O . VAL A 1 269 ? 7.789 -10.448 -9.037 1.00 93.56 269 VAL A O 1
ATOM 2104 N N . GLU A 1 270 ? 8.170 -12.373 -10.123 1.00 90.81 270 GLU A N 1
ATOM 2105 C CA . GLU A 1 270 ? 9.277 -12.800 -9.253 1.00 90.81 270 GLU A CA 1
ATOM 2106 C C . GLU A 1 270 ? 10.511 -11.889 -9.327 1.00 90.81 270 GLU A C 1
ATOM 2108 O O . GLU A 1 270 ? 11.248 -11.775 -8.346 1.00 90.81 270 GLU A O 1
ATOM 2113 N N . SER A 1 271 ? 10.754 -11.270 -10.485 1.00 85.75 271 SER A N 1
ATOM 2114 C CA . SER A 1 271 ? 11.970 -10.499 -10.773 1.00 85.75 271 SER A CA 1
ATOM 2115 C C . SER A 1 271 ? 11.751 -8.989 -10.852 1.00 85.75 271 SER A C 1
ATOM 2117 O O . SER A 1 271 ? 12.724 -8.232 -10.844 1.00 85.75 271 SER A O 1
ATOM 2119 N N . CYS A 1 272 ? 10.501 -8.531 -10.930 1.00 82.88 272 CYS A N 1
ATOM 2120 C CA . CYS A 1 272 ? 10.187 -7.121 -11.077 1.00 82.88 272 CYS A CA 1
ATOM 2121 C C . CYS A 1 272 ? 10.221 -6.402 -9.723 1.00 82.88 272 CYS A C 1
ATOM 2123 O O . CYS A 1 272 ? 9.545 -6.784 -8.768 1.00 82.88 272 CYS A O 1
ATOM 2125 N N . GLY A 1 273 ? 10.985 -5.313 -9.663 1.00 80.56 273 GLY A N 1
ATOM 2126 C CA . GLY A 1 273 ? 11.028 -4.440 -8.496 1.00 80.56 273 GLY A CA 1
ATOM 2127 C C . GLY A 1 273 ? 11.613 -5.080 -7.234 1.00 80.56 273 GLY A C 1
ATOM 2128 O O . GLY A 1 273 ? 12.164 -6.178 -7.239 1.00 80.56 273 GLY A O 1
ATOM 2129 N N . THR A 1 274 ? 11.520 -4.346 -6.125 1.00 84.94 274 THR A N 1
ATOM 2130 C CA . THR A 1 274 ? 11.967 -4.813 -4.802 1.00 84.94 274 THR A CA 1
ATOM 2131 C C . THR A 1 274 ? 10.786 -4.907 -3.846 1.00 84.94 274 THR A C 1
ATOM 2133 O O . THR A 1 274 ? 10.098 -3.915 -3.614 1.00 84.94 274 THR A O 1
ATOM 2136 N N . PHE A 1 275 ? 10.589 -6.082 -3.246 1.00 88.94 275 PHE A N 1
ATOM 2137 C CA . PHE A 1 275 ? 9.564 -6.340 -2.233 1.00 88.94 275 PHE A CA 1
ATOM 2138 C C . PHE A 1 275 ? 10.196 -6.584 -0.857 1.00 88.94 275 PHE A C 1
ATOM 2140 O O . PHE A 1 275 ? 11.302 -7.123 -0.792 1.00 88.94 275 PHE A O 1
ATOM 2147 N N . PRO A 1 276 ? 9.501 -6.254 0.245 1.00 85.81 276 PRO A N 1
ATOM 2148 C CA . PRO A 1 276 ? 9.844 -6.785 1.560 1.00 85.81 276 PRO A CA 1
ATOM 2149 C C . PRO A 1 276 ? 9.788 -8.325 1.591 1.00 85.81 276 PRO A C 1
ATOM 2151 O O . PRO A 1 276 ? 8.973 -8.952 0.903 1.00 85.81 276 PRO A O 1
ATOM 2154 N N . ASP A 1 277 ? 10.656 -8.935 2.399 1.00 85.69 277 ASP A N 1
ATOM 2155 C CA . ASP A 1 277 ? 10.846 -10.394 2.443 1.00 85.69 277 ASP A CA 1
ATOM 2156 C C . ASP A 1 277 ? 9.598 -11.158 2.909 1.00 85.69 277 ASP A C 1
ATOM 2158 O O . ASP A 1 277 ? 9.385 -12.304 2.519 1.00 85.69 277 ASP A O 1
ATOM 2162 N N . ASP A 1 278 ? 8.752 -10.525 3.716 1.00 87.81 278 ASP A N 1
ATOM 2163 C CA . ASP A 1 278 ? 7.550 -11.109 4.307 1.00 87.81 278 ASP A CA 1
ATOM 2164 C C . ASP A 1 278 ? 6.302 -11.013 3.409 1.00 87.81 278 ASP A C 1
ATOM 2166 O O . ASP A 1 278 ? 5.258 -11.587 3.733 1.00 87.81 278 ASP A O 1
ATOM 2170 N N . VAL A 1 279 ? 6.400 -10.349 2.251 1.00 92.56 279 VAL A N 1
ATOM 2171 C CA . VAL A 1 279 ? 5.293 -10.272 1.289 1.00 92.56 279 VAL A CA 1
ATOM 2172 C C . VAL A 1 279 ? 5.144 -11.597 0.550 1.00 92.56 279 VAL A C 1
ATOM 2174 O O . VAL A 1 279 ? 6.034 -12.023 -0.193 1.00 92.56 279 VAL A O 1
ATOM 2177 N N . ARG A 1 280 ? 3.974 -12.220 0.702 1.00 94.31 280 ARG A N 1
ATOM 2178 C CA . ARG A 1 280 ? 3.597 -13.469 0.029 1.00 94.31 280 ARG A CA 1
ATOM 2179 C C . ARG A 1 280 ? 3.493 -13.286 -1.481 1.00 94.31 280 ARG A C 1
ATOM 2181 O O . ARG A 1 280 ? 3.072 -12.232 -1.947 1.00 94.31 280 ARG A O 1
ATOM 2188 N N . TYR A 1 281 ? 3.767 -14.347 -2.240 1.00 95.38 281 TYR A N 1
ATOM 2189 C CA . TYR A 1 281 ? 3.714 -14.309 -3.706 1.00 95.38 281 TYR A CA 1
ATOM 2190 C C . TYR A 1 281 ? 2.380 -13.780 -4.256 1.00 95.38 281 TYR A C 1
ATOM 2192 O O . TYR A 1 281 ? 2.384 -12.893 -5.101 1.00 95.38 281 TYR A O 1
ATOM 2200 N N . THR A 1 282 ? 1.241 -14.242 -3.727 1.00 96.31 282 THR A N 1
ATOM 2201 C CA . THR A 1 282 ? -0.090 -13.773 -4.154 1.00 96.31 282 THR A CA 1
ATOM 2202 C C . THR A 1 282 ? -0.258 -12.258 -4.017 1.00 96.31 282 THR A C 1
ATOM 2204 O O . THR A 1 282 ? -0.832 -11.622 -4.897 1.00 96.31 282 THR A O 1
ATOM 2207 N N . ASP A 1 283 ? 0.275 -11.669 -2.946 1.00 96.31 283 ASP A N 1
ATOM 2208 C CA . ASP A 1 283 ? 0.204 -10.225 -2.725 1.00 96.31 283 ASP A CA 1
ATOM 2209 C C . ASP A 1 283 ? 1.161 -9.474 -3.658 1.00 96.31 283 ASP A C 1
ATOM 2211 O O . ASP A 1 283 ? 0.794 -8.425 -4.182 1.00 96.31 283 ASP A O 1
ATOM 2215 N N . ARG A 1 284 ? 2.349 -10.036 -3.940 1.00 95.00 284 ARG A N 1
ATOM 2216 C CA . ARG A 1 284 ? 3.268 -9.495 -4.960 1.00 95.00 284 ARG A CA 1
ATOM 2217 C C . ARG A 1 284 ? 2.600 -9.471 -6.331 1.00 95.00 284 ARG A C 1
ATOM 2219 O O . ARG A 1 284 ? 2.574 -8.429 -6.974 1.00 95.00 284 ARG A O 1
ATOM 2226 N N . TYR A 1 285 ? 2.005 -10.591 -6.741 1.00 96.12 285 TYR A N 1
ATOM 2227 C CA . TYR A 1 285 ? 1.304 -10.724 -8.016 1.00 96.12 285 TYR A CA 1
ATOM 2228 C C . TYR A 1 285 ? 0.189 -9.689 -8.147 1.00 96.12 285 TYR A C 1
ATOM 2230 O O . TYR A 1 285 ? 0.160 -8.914 -9.102 1.00 96.12 285 TYR A O 1
ATOM 2238 N N . ASN A 1 286 ? -0.694 -9.619 -7.148 1.00 95.81 286 ASN A N 1
ATOM 2239 C CA . ASN A 1 286 ? -1.793 -8.660 -7.139 1.00 95.81 286 ASN A CA 1
ATOM 2240 C C . ASN A 1 286 ? -1.295 -7.214 -7.133 1.00 95.81 286 ASN A C 1
ATOM 2242 O O . ASN A 1 286 ? -1.876 -6.385 -7.823 1.00 95.81 286 ASN A O 1
ATOM 2246 N N . ALA A 1 287 ? -0.207 -6.912 -6.419 1.00 92.62 287 ALA A N 1
ATOM 2247 C CA . ALA A 1 287 ? 0.367 -5.575 -6.403 1.00 92.62 287 ALA A CA 1
ATOM 2248 C C . ALA A 1 287 ? 0.930 -5.153 -7.770 1.00 92.62 287 ALA A C 1
ATOM 2250 O O . ALA A 1 287 ? 0.728 -4.013 -8.181 1.00 92.62 287 ALA A O 1
ATOM 2251 N N . VAL A 1 288 ? 1.591 -6.061 -8.495 1.00 92.38 288 VAL A N 1
ATOM 2252 C CA . VAL A 1 288 ? 2.090 -5.798 -9.857 1.00 92.38 288 VAL A CA 1
ATOM 2253 C C . VAL A 1 288 ? 0.933 -5.629 -10.840 1.00 92.38 288 VAL A C 1
ATOM 2255 O O . VAL A 1 288 ? 0.956 -4.716 -11.664 1.00 92.38 288 VAL A O 1
ATOM 2258 N N . VAL A 1 289 ? -0.104 -6.465 -10.738 1.00 92.31 289 VAL A N 1
ATOM 2259 C CA . VAL A 1 289 ? -1.323 -6.319 -11.546 1.00 92.31 289 VAL A CA 1
ATOM 2260 C C . VAL A 1 289 ? -1.992 -4.975 -11.266 1.00 92.31 289 VAL A C 1
ATOM 2262 O O . VAL A 1 289 ? -2.261 -4.231 -12.203 1.00 92.31 289 VAL A O 1
ATOM 2265 N N . ASP A 1 290 ? -2.203 -4.624 -9.997 1.00 89.81 290 ASP A N 1
ATOM 2266 C CA . ASP A 1 290 ? -2.818 -3.356 -9.593 1.00 89.81 290 ASP A CA 1
ATOM 2267 C C . ASP A 1 290 ? -1.994 -2.154 -10.065 1.00 89.81 290 ASP A C 1
ATOM 2269 O O . ASP A 1 290 ? -2.564 -1.185 -10.560 1.00 89.81 290 ASP A O 1
ATOM 2273 N N . LEU A 1 291 ? -0.662 -2.227 -9.988 1.00 86.94 291 LEU A N 1
ATOM 2274 C CA . LEU A 1 291 ? 0.244 -1.227 -10.551 1.00 86.94 291 LEU A CA 1
ATOM 2275 C C . LEU A 1 291 ? 0.008 -1.054 -12.058 1.00 86.94 291 LEU A C 1
ATOM 2277 O O . LEU A 1 291 ? -0.247 0.064 -12.512 1.00 86.94 291 LEU A O 1
ATOM 2281 N N . ILE A 1 292 ? 0.022 -2.148 -12.826 1.00 86.69 292 ILE A N 1
ATOM 2282 C CA . ILE A 1 292 ? -0.205 -2.118 -14.277 1.00 86.69 292 ILE A CA 1
ATOM 2283 C C . ILE A 1 292 ? -1.587 -1.546 -14.597 1.00 86.69 292 ILE A C 1
ATOM 2285 O O . ILE A 1 292 ? -1.683 -0.637 -15.421 1.00 86.69 292 ILE A O 1
ATOM 2289 N N . LEU A 1 293 ? -2.641 -2.038 -13.944 1.00 84.75 293 LEU A N 1
ATOM 2290 C CA . LEU A 1 293 ? -4.018 -1.594 -14.169 1.00 84.75 293 LEU A CA 1
ATOM 2291 C C . LEU A 1 293 ? -4.222 -0.127 -13.779 1.00 84.75 293 LEU A C 1
ATOM 2293 O O . LEU A 1 293 ? -4.919 0.594 -14.484 1.00 84.75 293 LEU A O 1
ATOM 2297 N N . SER A 1 294 ? -3.580 0.338 -12.707 1.00 78.19 294 SER A N 1
ATOM 2298 C CA . SER A 1 294 ? -3.682 1.726 -12.242 1.00 78.19 294 SER A CA 1
ATOM 2299 C C . SER A 1 294 ? -3.059 2.739 -13.204 1.00 78.19 294 SER A C 1
ATOM 2301 O O . SER A 1 294 ? -3.475 3.896 -13.246 1.00 78.19 294 SER A O 1
ATOM 2303 N N . ALA A 1 295 ? -2.076 2.304 -13.993 1.00 72.00 295 ALA A N 1
ATOM 2304 C CA . ALA A 1 295 ? -1.445 3.111 -15.028 1.00 72.00 295 ALA A CA 1
ATOM 2305 C C . ALA A 1 295 ? -2.175 3.014 -16.386 1.00 72.00 295 ALA A C 1
ATOM 2307 O O . ALA A 1 295 ? -1.991 3.873 -17.252 1.00 72.00 295 ALA A O 1
ATOM 2308 N N . ARG A 1 296 ? -3.078 2.037 -16.563 1.00 68.31 296 ARG A N 1
ATOM 2309 C CA . ARG A 1 296 ? -3.979 1.961 -17.720 1.00 68.31 296 ARG A CA 1
ATOM 2310 C C . ARG A 1 296 ? -5.156 2.923 -17.536 1.00 68.31 296 ARG A C 1
ATOM 2312 O O . ARG A 1 296 ? -6.218 2.543 -17.051 1.00 68.31 296 ARG A O 1
ATOM 2319 N N . ALA A 1 297 ? -5.022 4.166 -17.998 1.00 52.78 297 ALA A N 1
ATOM 2320 C CA . ALA A 1 297 ? -6.218 4.919 -18.396 1.00 52.78 297 ALA A CA 1
ATOM 2321 C C . ALA A 1 297 ? -6.927 4.170 -19.553 1.00 52.78 297 ALA A C 1
ATOM 2323 O O . ALA A 1 297 ? -6.282 3.352 -20.219 1.00 52.78 297 ALA A O 1
ATOM 2324 N N . PRO A 1 298 ? -8.225 4.406 -19.836 1.00 41.88 298 PRO A N 1
ATOM 2325 C CA . PRO A 1 298 ? -8.900 3.778 -20.969 1.00 41.88 298 PRO A CA 1
ATOM 2326 C C . PRO A 1 298 ? -8.145 4.060 -22.273 1.00 41.88 298 PRO A C 1
ATOM 2328 O O . PRO A 1 298 ? -8.200 5.164 -22.810 1.00 41.88 298 PRO A O 1
ATOM 2331 N N . GLY A 1 299 ? -7.421 3.048 -22.755 1.00 40.59 299 GLY A N 1
ATOM 2332 C CA . GLY A 1 299 ? -6.549 3.161 -23.912 1.00 40.59 299 GLY A CA 1
ATOM 2333 C C . GLY A 1 299 ? -5.219 3.855 -23.639 1.00 40.59 299 GLY A C 1
ATOM 2334 O O . GLY A 1 299 ? -4.807 4.584 -24.508 1.00 40.59 299 GLY A O 1
ATOM 2335 N N . ASN A 1 300 ? -4.550 3.654 -22.502 1.00 48.00 300 ASN A N 1
ATOM 2336 C CA . ASN A 1 300 ? -3.134 4.002 -22.335 1.00 48.00 300 ASN A CA 1
ATOM 2337 C C . ASN A 1 300 ? -2.310 2.751 -22.027 1.00 48.00 300 ASN A C 1
ATOM 2339 O O . ASN A 1 300 ? -2.781 1.816 -21.376 1.00 48.00 300 ASN A O 1
ATOM 2343 N N . VAL A 1 301 ? -1.056 2.772 -22.461 1.00 50.34 301 VAL A N 1
ATOM 2344 C CA . VAL A 1 301 ? -0.033 1.840 -22.000 1.00 50.34 301 VAL A CA 1
ATOM 2345 C C . VAL A 1 301 ? 0.628 2.430 -20.771 1.00 50.34 301 VAL A C 1
ATOM 2347 O O . VAL A 1 301 ? 1.078 3.572 -20.776 1.00 50.34 301 VAL A O 1
ATOM 2350 N N . SER A 1 302 ? 0.668 1.635 -19.714 1.00 56.44 302 SER A N 1
ATOM 2351 C CA . SER A 1 302 ? 1.469 1.908 -18.534 1.00 56.44 302 SER A CA 1
ATOM 2352 C C . SER A 1 302 ? 2.925 1.911 -18.969 1.00 56.44 302 SER A C 1
ATOM 2354 O O . SER A 1 302 ? 3.343 0.933 -19.572 1.00 56.44 302 SER A O 1
ATOM 2356 N N . VAL A 1 303 ? 3.659 2.985 -18.710 1.00 56.31 303 VAL A N 1
ATOM 2357 C CA . VAL A 1 303 ? 5.123 2.998 -18.687 1.00 56.31 303 VAL A CA 1
ATOM 2358 C C . VAL A 1 303 ? 5.463 3.332 -17.245 1.00 56.31 303 VAL A C 1
ATOM 2360 O O . VAL A 1 303 ? 5.079 4.385 -16.739 1.00 56.31 303 VAL A O 1
ATOM 2363 N N . ILE A 1 304 ? 6.053 2.372 -16.547 1.00 62.75 304 ILE A N 1
ATOM 2364 C CA . ILE A 1 304 ? 6.206 2.421 -15.094 1.00 62.75 304 ILE A CA 1
ATOM 2365 C C . ILE A 1 304 ? 7.687 2.351 -14.758 1.00 62.75 304 ILE A C 1
ATOM 2367 O O . ILE A 1 304 ? 8.296 1.331 -15.083 1.00 62.75 304 ILE A O 1
ATOM 2371 N N . GLU A 1 305 ? 8.203 3.381 -14.072 1.00 62.12 305 GLU A N 1
ATOM 2372 C CA . GLU A 1 305 ? 9.531 3.375 -13.438 1.00 62.12 305 GLU A CA 1
ATOM 2373 C C . GLU A 1 305 ? 9.709 2.084 -12.632 1.00 62.12 305 GLU A C 1
ATOM 2375 O O . GLU A 1 305 ? 8.780 1.682 -11.925 1.00 62.12 305 GLU A O 1
ATOM 2380 N N . THR A 1 306 ? 10.871 1.425 -12.734 1.00 61.97 306 THR A N 1
ATOM 2381 C CA . THR A 1 306 ? 11.142 0.168 -12.015 1.00 61.97 306 THR A CA 1
ATOM 2382 C C . THR A 1 306 ? 10.670 0.273 -10.556 1.00 61.97 306 THR A C 1
ATOM 2384 O O . THR A 1 306 ? 11.211 1.074 -9.790 1.00 61.97 306 THR A O 1
ATOM 2387 N N . PRO A 1 307 ? 9.646 -0.503 -10.153 1.00 66.62 307 PRO A N 1
ATOM 2388 C CA . PRO A 1 307 ? 8.902 -0.192 -8.943 1.00 66.62 307 PRO A CA 1
ATOM 2389 C C . PRO A 1 307 ? 9.679 -0.580 -7.683 1.00 66.62 307 PRO A C 1
ATOM 2391 O O . PRO A 1 307 ? 10.132 -1.716 -7.519 1.00 66.62 307 PRO A O 1
ATOM 2394 N N . ASP A 1 308 ? 9.776 0.353 -6.740 1.00 76.81 308 ASP A N 1
ATOM 2395 C CA . ASP A 1 308 ? 10.170 0.056 -5.365 1.00 76.81 308 ASP A CA 1
ATOM 2396 C C . ASP A 1 308 ? 8.922 -0.167 -4.502 1.00 76.81 308 ASP A C 1
ATOM 2398 O O . ASP A 1 308 ? 8.370 0.754 -3.886 1.00 76.81 308 ASP A O 1
ATOM 2402 N N . PHE A 1 309 ? 8.477 -1.424 -4.437 1.00 81.81 309 PHE A N 1
ATOM 2403 C CA . PHE A 1 309 ? 7.286 -1.799 -3.681 1.00 81.81 309 PHE A CA 1
ATOM 2404 C C . PHE A 1 309 ? 7.458 -1.647 -2.165 1.00 81.81 309 PHE A C 1
ATOM 2406 O O . PHE A 1 309 ? 6.463 -1.648 -1.445 1.00 81.81 309 PHE A O 1
ATOM 2413 N N . ARG A 1 310 ? 8.666 -1.405 -1.636 1.00 77.88 310 ARG A N 1
ATOM 2414 C CA . ARG A 1 310 ? 8.852 -1.140 -0.194 1.00 77.88 310 ARG A CA 1
ATOM 2415 C C . ARG A 1 310 ? 8.061 0.081 0.289 1.00 77.88 310 ARG A C 1
ATOM 2417 O O . ARG A 1 310 ? 7.671 0.133 1.453 1.00 77.88 310 ARG A O 1
ATOM 2424 N N . ARG A 1 311 ? 7.805 1.049 -0.599 1.00 74.94 311 ARG A N 1
ATOM 2425 C CA . ARG A 1 311 ? 7.071 2.295 -0.302 1.00 74.94 311 ARG A CA 1
ATOM 2426 C C . ARG A 1 311 ? 5.685 2.366 -0.9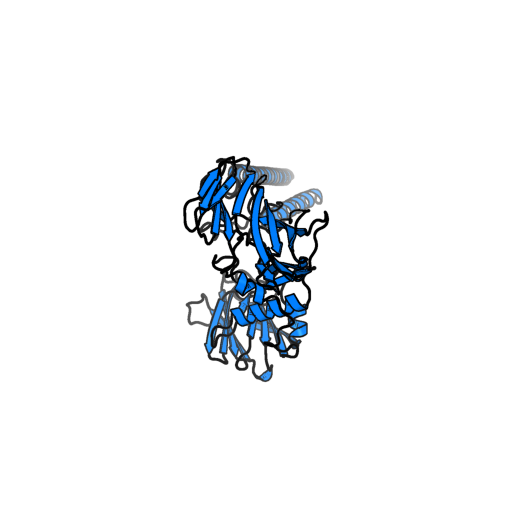42 1.00 74.94 311 ARG A C 1
ATOM 2428 O O . ARG A 1 311 ? 4.902 3.244 -0.598 1.00 74.94 311 ARG A O 1
ATOM 2435 N N . GLN A 1 312 ? 5.384 1.459 -1.866 1.00 81.62 312 GLN A N 1
ATOM 2436 C CA . GLN A 1 312 ? 4.141 1.459 -2.644 1.00 81.62 312 GLN A CA 1
ATOM 2437 C C . GLN A 1 312 ? 3.143 0.398 -2.169 1.00 81.62 312 GLN A C 1
ATOM 2439 O O . GLN A 1 312 ? 2.158 0.127 -2.852 1.00 81.62 312 GLN A O 1
ATOM 2444 N N . LEU A 1 313 ? 3.396 -0.228 -1.019 1.00 87.56 313 LEU A N 1
ATOM 2445 C CA . LEU A 1 313 ? 2.498 -1.213 -0.432 1.00 87.56 313 LEU A CA 1
ATOM 2446 C C . LEU A 1 313 ? 1.797 -0.648 0.799 1.00 87.56 313 LEU A C 1
ATOM 2448 O O . LEU A 1 313 ? 2.427 -0.107 1.707 1.00 87.56 313 LEU A O 1
ATOM 2452 N N . MET A 1 314 ? 0.484 -0.836 0.837 1.00 88.62 314 MET A N 1
ATOM 2453 C CA . MET A 1 314 ? -0.324 -0.725 2.040 1.00 88.62 314 MET A CA 1
ATOM 2454 C C . MET A 1 314 ? -0.258 -2.044 2.807 1.00 88.62 314 MET A C 1
ATOM 2456 O O . MET A 1 314 ? -0.424 -3.117 2.223 1.00 88.62 314 MET A O 1
ATOM 2460 N N . ARG A 1 315 ? -0.022 -1.956 4.116 1.00 91.50 315 ARG A N 1
ATOM 2461 C CA . ARG A 1 315 ? 0.022 -3.107 5.023 1.00 91.50 315 ARG A CA 1
ATOM 2462 C C . ARG A 1 315 ? -1.317 -3.306 5.704 1.00 91.50 315 ARG A C 1
ATOM 2464 O O . ARG A 1 315 ? -1.924 -2.339 6.166 1.00 91.50 315 ARG A O 1
ATOM 2471 N N . TRP A 1 316 ? -1.715 -4.561 5.842 1.00 93.88 316 TRP A N 1
ATOM 2472 C CA . TRP A 1 316 ? -2.952 -4.964 6.492 1.00 93.88 316 TRP A CA 1
ATOM 2473 C C . TRP A 1 316 ? -2.694 -6.123 7.444 1.00 93.88 316 TRP A C 1
ATOM 2475 O O . TRP A 1 316 ? -1.903 -7.009 7.132 1.00 93.88 316 TRP A O 1
ATOM 2485 N N . CYS A 1 317 ? -3.401 -6.142 8.568 1.00 95.50 317 CYS A N 1
ATOM 2486 C CA . CYS A 1 317 ? -3.510 -7.314 9.427 1.00 95.50 317 CYS A CA 1
ATOM 2487 C C . CYS A 1 317 ? -4.977 -7.737 9.498 1.00 95.50 317 CYS A C 1
ATOM 2489 O O . CYS A 1 317 ? -5.838 -6.925 9.842 1.00 95.50 317 CYS A O 1
ATOM 2491 N N . ILE A 1 318 ? -5.260 -8.989 9.149 1.00 96.06 318 ILE A N 1
ATOM 2492 C CA . ILE A 1 318 ? -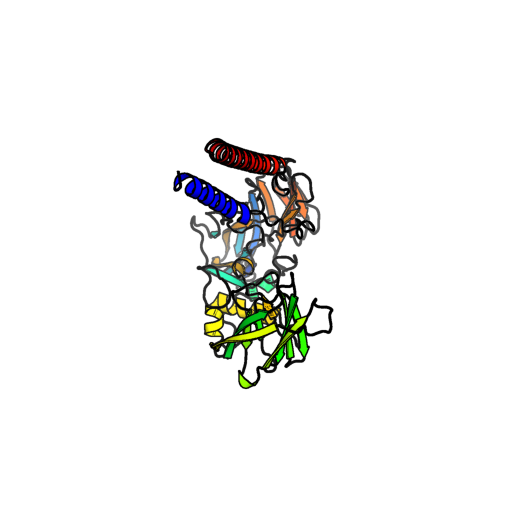6.609 -9.556 9.143 1.00 96.06 318 ILE A CA 1
ATOM 2493 C C . ILE A 1 318 ? -6.744 -10.506 10.324 1.00 96.06 318 ILE A C 1
ATOM 2495 O O . ILE A 1 318 ? -5.923 -11.406 10.497 1.00 96.06 318 ILE A O 1
ATOM 2499 N N . VAL A 1 319 ? -7.777 -10.307 11.137 1.00 95.75 319 VAL A N 1
ATOM 2500 C CA . VAL A 1 319 ? -8.077 -11.163 12.285 1.00 95.75 319 VAL A CA 1
ATOM 2501 C C . VAL A 1 319 ? -9.498 -11.679 12.170 1.00 95.75 319 VAL A C 1
ATOM 2503 O O . VAL A 1 319 ? -10.442 -10.898 12.264 1.00 95.75 319 VAL A O 1
ATOM 2506 N N . ASP A 1 320 ? -9.633 -12.993 12.031 1.00 94.25 320 ASP A N 1
ATOM 2507 C CA . ASP A 1 320 ? -10.916 -13.677 12.142 1.00 94.25 320 ASP A CA 1
ATOM 2508 C C . ASP A 1 320 ? -11.138 -14.142 13.583 1.00 94.25 320 ASP A C 1
ATOM 2510 O O . ASP A 1 320 ? -10.236 -14.680 14.232 1.00 94.25 320 ASP A O 1
ATOM 2514 N N . THR A 1 321 ? -12.339 -13.915 14.106 1.00 92.31 321 THR A N 1
ATOM 2515 C CA . THR A 1 321 ? -12.716 -14.306 15.467 1.00 92.31 321 THR A CA 1
ATOM 2516 C C . THR A 1 321 ? -14.215 -14.576 15.575 1.00 92.31 321 THR A C 1
ATOM 2518 O O . THR A 1 321 ? -14.990 -14.260 14.674 1.00 92.31 321 THR A O 1
ATOM 2521 N N . ILE A 1 322 ? -14.631 -15.159 16.696 1.00 93.38 322 ILE A N 1
ATOM 2522 C CA . ILE A 1 322 ? -16.035 -15.405 17.024 1.00 93.38 322 ILE A CA 1
ATOM 2523 C C . ILE A 1 322 ? -16.383 -14.598 18.272 1.00 93.38 322 ILE A C 1
ATOM 2525 O O . ILE A 1 322 ? -15.688 -14.691 19.286 1.00 93.38 322 ILE A O 1
ATOM 2529 N N . LEU A 1 323 ? -17.470 -13.830 18.206 1.00 94.88 323 LEU A N 1
ATOM 2530 C CA . LEU A 1 323 ? -18.057 -13.145 19.355 1.00 94.88 323 LEU A CA 1
ATOM 2531 C C . LEU A 1 323 ? -19.354 -13.857 19.768 1.00 94.88 323 LEU A C 1
ATOM 2533 O O . LEU A 1 323 ? -20.340 -13.787 19.024 1.00 94.88 323 LEU A O 1
ATOM 2537 N N . PRO A 1 324 ? -19.380 -14.543 20.927 1.00 95.88 324 PRO A N 1
ATOM 2538 C CA . PRO A 1 324 ? -20.554 -15.301 21.340 1.00 95.88 324 PRO A CA 1
ATOM 2539 C C . PRO A 1 324 ? -21.809 -14.442 21.530 1.00 95.88 324 PRO A C 1
ATOM 2541 O O . PRO A 1 324 ? -21.726 -13.233 21.761 1.00 95.88 324 PRO A O 1
ATOM 2544 N N . ALA A 1 325 ? -22.977 -15.077 21.439 1.00 96.12 325 ALA A N 1
ATOM 2545 C CA . ALA A 1 325 ? -24.269 -14.425 21.664 1.00 96.12 325 ALA A CA 1
ATOM 2546 C C . ALA A 1 325 ? -24.340 -13.733 23.040 1.00 96.12 325 ALA A C 1
ATOM 2548 O O . ALA A 1 325 ? -24.078 -14.359 24.067 1.00 96.12 325 ALA A O 1
ATOM 2549 N N . GLY A 1 326 ? -24.733 -12.458 23.075 1.00 95.50 326 GLY A N 1
ATOM 2550 C CA . GLY A 1 326 ? -24.895 -11.685 24.311 1.00 95.50 326 GLY A CA 1
ATOM 2551 C C . GLY A 1 326 ? -23.594 -11.252 24.997 1.00 95.50 326 GLY A C 1
ATOM 2552 O O . GLY A 1 326 ? -23.659 -10.593 26.035 1.00 95.50 326 GLY A O 1
ATOM 2553 N N . GLU A 1 327 ? -22.428 -11.603 24.450 1.00 96.06 327 GLU A N 1
ATOM 2554 C CA . GLU A 1 327 ? -21.124 -11.295 25.040 1.00 96.06 327 GLU A CA 1
ATOM 2555 C C . GLU A 1 327 ? -20.523 -9.990 24.496 1.00 96.06 327 GLU A C 1
ATOM 2557 O O . GLU A 1 327 ? -20.997 -9.379 23.533 1.00 96.06 327 GLU A O 1
ATOM 2562 N N . SER A 1 328 ? -19.445 -9.546 25.145 1.00 94.81 328 SER A N 1
ATOM 2563 C CA . SER A 1 328 ? -18.648 -8.393 24.725 1.00 94.81 328 SER A CA 1
ATOM 2564 C C . SER A 1 328 ? -17.165 -8.740 24.666 1.00 94.81 328 SER A C 1
ATOM 2566 O O . SER A 1 328 ? -16.669 -9.549 25.447 1.00 94.81 328 SER A O 1
ATOM 2568 N N . ALA A 1 329 ? -16.440 -8.084 23.765 1.00 94.50 329 ALA A N 1
ATOM 2569 C CA . ALA A 1 329 ? -15.002 -8.255 23.605 1.00 94.50 329 ALA A CA 1
ATOM 2570 C C . ALA A 1 329 ? -14.287 -6.908 23.486 1.00 94.50 329 ALA A C 1
ATOM 2572 O O . ALA A 1 329 ? -14.879 -5.889 23.127 1.00 94.50 329 ALA A O 1
ATOM 2573 N N . VAL A 1 330 ? -12.986 -6.919 23.777 1.00 95.06 330 VAL A N 1
ATOM 2574 C CA . VAL A 1 330 ? -12.094 -5.792 23.506 1.00 95.06 330 VAL A CA 1
ATOM 2575 C C . VAL A 1 330 ? -11.037 -6.244 22.513 1.00 95.06 330 VAL A C 1
ATOM 2577 O O . VAL A 1 330 ? -10.299 -7.195 22.777 1.00 95.06 330 VAL A O 1
ATOM 2580 N N . ILE A 1 331 ? -10.958 -5.542 21.386 1.00 95.38 331 ILE A N 1
ATOM 2581 C CA . ILE A 1 331 ? -9.882 -5.702 20.410 1.00 95.38 331 ILE A CA 1
ATOM 2582 C C . ILE A 1 331 ? -8.963 -4.499 20.540 1.00 95.38 331 ILE A C 1
ATOM 2584 O O . ILE A 1 331 ? -9.410 -3.358 20.449 1.00 95.38 331 ILE A O 1
ATOM 2588 N N . LYS A 1 332 ? -7.671 -4.748 20.738 1.00 96.38 332 LYS A N 1
ATOM 2589 C CA . LYS A 1 332 ? -6.652 -3.702 20.789 1.00 96.38 332 LYS A CA 1
ATOM 2590 C C . LYS A 1 332 ? -5.815 -3.730 19.517 1.00 96.38 332 LYS A C 1
ATOM 2592 O O . LYS A 1 332 ? -5.350 -4.788 19.108 1.00 96.38 332 LYS A O 1
ATOM 2597 N N . THR A 1 333 ? -5.567 -2.573 18.922 1.00 96.19 333 THR A N 1
ATOM 2598 C CA . THR A 1 333 ? -4.618 -2.403 17.820 1.00 96.19 333 THR A CA 1
ATOM 2599 C C . THR A 1 333 ? -3.465 -1.518 18.261 1.00 96.19 333 THR A C 1
ATOM 2601 O O . THR A 1 333 ? -3.628 -0.595 19.062 1.00 96.19 333 THR A O 1
ATOM 2604 N N . VAL A 1 334 ? -2.280 -1.816 17.744 1.00 95.19 334 VAL A N 1
ATOM 2605 C CA . VAL A 1 334 ? -1.087 -0.985 17.866 1.00 95.19 334 VAL A CA 1
ATOM 2606 C C . VAL A 1 334 ? -0.513 -0.836 16.468 1.00 95.19 334 VAL A C 1
ATOM 2608 O O . VAL A 1 334 ? 0.015 -1.797 15.917 1.00 95.19 334 VAL A O 1
ATOM 2611 N N . VAL A 1 335 ? -0.648 0.352 15.887 1.00 93.00 335 VAL A N 1
ATOM 2612 C CA . VAL A 1 335 ? -0.230 0.650 14.511 1.00 93.00 335 VAL A CA 1
ATOM 2613 C C . VAL A 1 335 ? 0.824 1.762 14.511 1.00 93.00 335 VAL A C 1
ATOM 2615 O O . VAL A 1 335 ? 0.810 2.627 15.400 1.00 93.00 335 VAL A O 1
ATOM 2618 N N . PRO A 1 336 ? 1.750 1.767 13.537 1.00 90.56 336 PRO A N 1
ATOM 2619 C CA . PRO A 1 336 ? 2.688 2.865 13.382 1.00 90.56 336 PRO A CA 1
ATOM 2620 C C . PRO A 1 336 ? 1.948 4.133 12.933 1.00 90.56 336 PRO A C 1
ATOM 2622 O O . PRO A 1 336 ? 1.019 4.089 12.129 1.00 90.56 336 PRO A O 1
ATOM 2625 N N . ALA A 1 337 ? 2.389 5.277 13.436 1.00 89.25 337 ALA A N 1
ATOM 2626 C CA . ALA A 1 337 ? 1.867 6.590 13.106 1.00 89.25 337 ALA A CA 1
ATOM 2627 C C . ALA A 1 337 ? 2.997 7.451 12.536 1.00 89.25 337 ALA A C 1
ATOM 2629 O O . ALA A 1 337 ? 4.002 7.711 13.202 1.00 89.25 337 ALA A O 1
ATOM 2630 N N . TYR A 1 338 ? 2.815 7.912 11.300 1.00 85.75 338 TYR A N 1
ATOM 2631 C CA . TYR A 1 338 ? 3.795 8.720 10.580 1.00 85.75 338 TYR A CA 1
ATOM 2632 C C . TYR A 1 338 ? 3.207 10.104 10.290 1.00 85.75 338 TYR A C 1
ATOM 2634 O O . TYR A 1 338 ? 2.234 10.198 9.539 1.00 85.75 338 TYR A O 1
ATOM 2642 N N . PRO A 1 339 ? 3.762 11.189 10.854 1.00 85.31 339 PRO A N 1
ATOM 2643 C CA . PRO A 1 339 ? 3.235 12.523 10.616 1.00 85.31 339 PRO A CA 1
ATOM 2644 C C . PRO A 1 339 ? 3.498 12.984 9.190 1.00 85.31 339 PRO A C 1
ATOM 2646 O O . PRO A 1 339 ? 4.531 12.685 8.596 1.00 85.31 339 PRO A O 1
ATOM 2649 N N . TYR A 1 340 ? 2.605 13.809 8.675 1.00 83.00 340 TYR A N 1
ATOM 2650 C CA . TYR A 1 340 ? 2.975 14.774 7.658 1.00 83.00 340 TYR A CA 1
ATOM 2651 C C . TYR A 1 340 ? 3.875 15.833 8.294 1.00 83.00 340 TYR A C 1
ATOM 2653 O O . TYR A 1 340 ? 3.552 16.331 9.375 1.00 83.00 340 TYR A O 1
ATOM 2661 N N . ILE A 1 341 ? 4.993 16.155 7.648 1.00 79.75 341 ILE A N 1
ATOM 2662 C CA . ILE A 1 341 ? 5.978 17.099 8.180 1.00 79.75 341 ILE A CA 1
ATOM 2663 C C . ILE A 1 341 ? 6.009 18.330 7.283 1.00 79.75 341 ILE A C 1
ATOM 2665 O O . ILE A 1 341 ? 6.434 18.256 6.129 1.00 79.75 341 ILE A O 1
ATOM 2669 N N . ASP A 1 342 ? 5.603 19.462 7.847 1.00 77.81 342 ASP A N 1
ATOM 2670 C CA . ASP A 1 342 ? 5.821 20.774 7.255 1.00 77.81 342 ASP A CA 1
ATOM 2671 C C . ASP A 1 342 ? 7.101 21.376 7.842 1.00 77.81 342 ASP A C 1
ATOM 2673 O O . ASP A 1 342 ? 7.126 21.904 8.958 1.00 77.81 342 ASP A O 1
ATOM 2677 N N . ALA A 1 343 ? 8.194 21.265 7.087 1.00 70.00 343 ALA A N 1
ATOM 2678 C CA . ALA A 1 343 ? 9.481 21.830 7.476 1.00 70.00 343 ALA A CA 1
ATOM 2679 C C . ALA A 1 343 ? 9.597 23.337 7.180 1.00 70.00 343 ALA A C 1
ATOM 2681 O O . ALA A 1 343 ? 10.615 23.942 7.515 1.00 70.00 343 ALA A O 1
ATOM 2682 N N . THR A 1 344 ? 8.588 23.953 6.550 1.00 68.06 344 THR A N 1
ATOM 2683 C CA . THR A 1 344 ? 8.578 25.400 6.284 1.00 68.06 344 THR A CA 1
ATOM 2684 C C . THR A 1 344 ? 8.215 26.208 7.532 1.00 68.06 344 THR A C 1
ATOM 2686 O O . THR A 1 344 ? 8.587 27.378 7.648 1.00 68.06 344 THR A O 1
ATOM 2689 N N . VAL A 1 345 ? 7.552 25.575 8.505 1.00 70.38 345 VAL A N 1
ATOM 2690 C CA . VAL A 1 345 ? 7.263 26.152 9.820 1.00 70.38 345 VAL A CA 1
ATOM 2691 C C . VAL A 1 345 ? 8.516 26.089 10.701 1.00 70.38 345 VAL A C 1
ATOM 2693 O O . VAL A 1 345 ? 9.160 25.046 10.815 1.00 70.38 345 VAL A O 1
ATOM 2696 N N . SER A 1 346 ? 8.871 27.199 11.360 1.00 66.06 346 SER A N 1
ATOM 2697 C CA . SER A 1 346 ? 10.007 27.248 12.296 1.00 66.06 346 SER A CA 1
ATOM 2698 C C . SER A 1 346 ? 9.866 26.187 13.392 1.00 66.06 346 SER A C 1
ATOM 2700 O O . SER A 1 346 ? 8.858 26.136 14.091 1.00 66.06 346 SER A O 1
ATOM 2702 N N . GLY A 1 347 ? 10.883 25.333 13.544 1.00 66.06 347 GLY A N 1
ATOM 2703 C CA . GLY A 1 347 ? 10.851 24.187 14.461 1.00 66.06 347 GLY A CA 1
ATOM 2704 C C . GLY A 1 347 ? 10.158 22.929 13.913 1.00 66.06 347 GLY A C 1
ATOM 2705 O O . GLY A 1 347 ? 10.242 21.886 14.565 1.00 66.06 347 GLY A O 1
ATOM 2706 N N . GLY A 1 348 ? 9.540 23.012 12.731 1.00 73.31 348 GLY A N 1
ATOM 2707 C CA . GLY A 1 348 ? 8.757 21.963 12.076 1.00 73.31 348 GLY A CA 1
ATOM 2708 C C . GLY A 1 348 ? 7.336 21.845 12.630 1.00 73.31 348 GLY A C 1
ATOM 2709 O O . GLY A 1 348 ? 7.115 22.009 13.825 1.00 73.31 348 GLY A O 1
ATOM 2710 N N . GLU A 1 349 ? 6.368 21.521 11.780 1.00 81.38 349 GLU A N 1
ATOM 2711 C CA . GLU A 1 349 ? 5.008 21.158 12.190 1.00 81.38 349 GLU A CA 1
ATOM 2712 C C . GLU A 1 349 ? 4.708 19.714 11.774 1.00 81.38 349 GLU A C 1
ATOM 2714 O O . GLU A 1 349 ? 4.993 19.307 10.648 1.00 81.38 349 GLU A O 1
ATOM 2719 N N . TYR A 1 350 ? 4.137 18.932 12.694 1.00 85.69 350 TYR A N 1
ATOM 2720 C CA . TYR A 1 350 ? 3.882 17.504 12.500 1.00 85.69 350 TYR A CA 1
ATOM 2721 C C . TYR A 1 350 ? 2.384 17.235 12.601 1.00 85.69 350 TYR A C 1
ATOM 2723 O O . TYR A 1 350 ? 1.792 17.429 13.662 1.00 85.69 350 TYR A O 1
ATOM 2731 N N . LYS A 1 351 ? 1.768 16.769 11.515 1.00 88.06 351 LYS A N 1
ATOM 2732 C CA . LYS A 1 351 ? 0.327 16.502 11.434 1.00 88.06 351 LYS A CA 1
ATOM 2733 C C . LYS A 1 351 ? 0.058 15.008 11.330 1.00 88.06 351 LYS A C 1
ATOM 2735 O O . LYS A 1 351 ? 0.416 14.378 10.339 1.00 88.06 351 LYS A O 1
ATOM 2740 N N . TYR A 1 352 ? -0.621 14.449 12.322 1.00 89.38 352 TYR A N 1
ATOM 2741 C CA . TYR A 1 352 ? -1.128 13.077 12.299 1.00 89.38 352 TYR A CA 1
ATOM 2742 C C . TYR A 1 352 ? -2.608 13.117 11.968 1.00 89.38 352 TYR A C 1
ATOM 2744 O O . TYR A 1 352 ? -3.376 13.692 12.739 1.00 89.38 352 TYR A O 1
ATOM 2752 N N . ARG A 1 353 ? -3.015 12.521 10.844 1.00 86.94 353 ARG A N 1
ATOM 2753 C CA . ARG A 1 353 ? -4.428 12.459 10.463 1.00 86.94 353 ARG A CA 1
ATOM 2754 C C . ARG A 1 353 ? -4.983 11.049 10.651 1.00 86.94 353 ARG A C 1
ATOM 2756 O O . ARG A 1 353 ? -4.420 10.090 10.129 1.00 86.94 353 ARG A O 1
ATOM 2763 N N . PHE A 1 354 ? -6.088 10.962 11.384 1.00 85.94 354 PHE A N 1
ATOM 2764 C CA . PHE A 1 354 ? -6.833 9.747 11.694 1.00 85.94 354 PHE A CA 1
ATOM 2765 C C . PHE A 1 354 ? -8.083 9.702 10.829 1.00 85.94 354 PHE A C 1
ATOM 2767 O O . PHE A 1 354 ? -8.897 10.616 10.925 1.00 85.94 354 PHE A O 1
ATOM 2774 N N . MET A 1 355 ? -8.230 8.684 9.989 1.00 84.12 355 MET A N 1
ATOM 2775 C CA . MET A 1 355 ? -9.355 8.547 9.065 1.00 84.12 355 MET A CA 1
ATOM 2776 C C . MET A 1 355 ? -10.290 7.423 9.497 1.00 84.12 355 MET A C 1
ATOM 2778 O O . MET A 1 355 ? -9.841 6.335 9.869 1.00 84.12 355 MET A O 1
ATOM 2782 N N . LEU A 1 356 ? -11.590 7.692 9.417 1.00 81.75 356 LEU A N 1
ATOM 2783 C CA . LEU A 1 356 ? -12.641 6.703 9.622 1.00 81.75 356 LEU A CA 1
ATOM 2784 C C . LEU A 1 356 ? -13.016 6.074 8.272 1.00 81.75 356 LEU A C 1
ATOM 2786 O O . LEU A 1 356 ? -13.143 6.806 7.293 1.00 81.75 356 LEU A O 1
ATOM 2790 N N . PRO A 1 357 ? -13.182 4.743 8.193 1.00 81.94 357 PRO A N 1
ATOM 2791 C CA . PRO A 1 357 ? -13.756 4.106 7.021 1.00 81.94 357 PRO A CA 1
ATOM 2792 C C . PRO A 1 357 ? -15.190 4.571 6.768 1.00 81.94 357 PRO A C 1
ATOM 2794 O O . PRO A 1 357 ? -15.987 4.702 7.701 1.00 81.94 357 PRO A O 1
ATOM 2797 N N . ASP A 1 358 ? -15.526 4.751 5.493 1.00 77.75 358 ASP A N 1
ATOM 2798 C CA . ASP A 1 358 ? -16.867 5.147 5.076 1.00 77.75 358 ASP A CA 1
ATOM 2799 C C . ASP A 1 358 ? -17.915 4.130 5.550 1.00 77.75 358 ASP A C 1
ATOM 2801 O O . ASP A 1 358 ? -17.754 2.917 5.397 1.00 77.75 358 ASP A O 1
ATOM 2805 N N . GLY A 1 359 ? -19.007 4.639 6.127 1.00 77.44 359 GLY A N 1
ATOM 2806 C CA . GLY A 1 359 ? -20.140 3.831 6.587 1.00 77.44 359 GLY A CA 1
ATOM 2807 C C . GLY A 1 359 ? -19.931 3.089 7.912 1.00 77.44 359 GLY A C 1
ATOM 2808 O O . GLY A 1 359 ? -20.855 2.412 8.360 1.00 77.44 359 GLY A O 1
ATOM 2809 N N . MET A 1 360 ? -18.770 3.228 8.561 1.00 82.56 360 MET A N 1
ATOM 2810 C CA . MET A 1 360 ? -18.489 2.596 9.854 1.00 82.56 360 MET A CA 1
ATOM 2811 C C . MET A 1 360 ? -18.830 3.512 11.036 1.00 82.56 360 MET A C 1
ATOM 2813 O O . MET A 1 360 ? -18.607 4.721 10.996 1.00 82.56 360 MET A O 1
ATOM 2817 N N . TYR A 1 361 ? -19.325 2.918 12.125 1.00 85.75 361 TYR A N 1
ATOM 2818 C CA . TYR A 1 361 ? -19.621 3.609 13.381 1.00 85.75 361 TYR A CA 1
ATOM 2819 C C . TYR A 1 361 ? -18.866 2.958 14.544 1.00 85.75 361 TYR A C 1
ATOM 2821 O O . TYR A 1 361 ? -18.862 1.736 14.673 1.00 85.75 361 TYR A O 1
ATOM 2829 N N . TYR A 1 362 ? -18.240 3.780 15.390 1.00 88.31 362 TYR A N 1
ATOM 2830 C CA . TYR A 1 362 ? -17.357 3.334 16.479 1.00 88.31 362 TYR A CA 1
ATOM 2831 C C . TYR A 1 362 ? -17.851 3.739 17.872 1.00 88.31 362 TYR A C 1
ATOM 2833 O O . TYR A 1 362 ? -17.076 3.697 18.827 1.00 88.31 362 TYR A O 1
ATOM 2841 N N . GLY A 1 363 ? -19.117 4.150 17.998 1.00 88.31 363 GLY A N 1
ATOM 2842 C CA . GLY A 1 363 ? -19.701 4.524 19.283 1.00 88.31 363 GLY A CA 1
ATOM 2843 C C . GLY A 1 363 ? -18.997 5.706 19.950 1.00 88.31 363 GLY A C 1
ATOM 2844 O O . GLY A 1 363 ? -18.629 6.678 19.288 1.00 88.31 363 GLY A O 1
ATOM 2845 N N . ASP A 1 364 ? -18.830 5.628 21.273 1.00 89.62 364 ASP A N 1
ATOM 2846 C CA . ASP A 1 364 ? -18.149 6.664 22.059 1.00 89.62 364 ASP A CA 1
ATOM 2847 C C . ASP A 1 364 ? -16.629 6.610 21.846 1.00 89.62 364 ASP A C 1
ATOM 2849 O O . ASP A 1 364 ? -15.949 5.660 22.250 1.00 89.62 364 ASP A O 1
ATOM 2853 N N . MET A 1 365 ? -16.089 7.640 21.197 1.00 90.62 365 MET A N 1
ATOM 2854 C CA . MET A 1 365 ? -14.679 7.723 20.838 1.00 90.62 365 MET A CA 1
ATOM 2855 C C . MET A 1 365 ? -13.940 8.753 21.678 1.00 90.62 365 MET A C 1
ATOM 2857 O O . MET A 1 365 ? -14.332 9.914 21.770 1.00 90.62 365 MET A O 1
ATOM 2861 N N . THR A 1 366 ? -12.803 8.340 22.232 1.00 93.19 366 THR A N 1
ATOM 2862 C CA . THR A 1 366 ? -11.929 9.215 23.019 1.00 93.19 366 THR A CA 1
ATOM 2863 C C . THR A 1 366 ? -10.487 9.085 22.567 1.00 93.19 366 THR A C 1
ATOM 2865 O O . THR A 1 366 ? -10.012 7.979 22.314 1.00 93.19 366 THR A O 1
ATOM 2868 N N . LEU A 1 367 ? -9.768 10.204 22.503 1.00 93.38 367 LEU A N 1
ATOM 2869 C CA . LEU A 1 367 ? -8.345 10.240 22.177 1.00 93.38 367 LEU A CA 1
ATOM 2870 C C . LEU A 1 367 ? -7.542 10.871 23.314 1.00 93.38 367 LEU A C 1
ATOM 2872 O O . LEU A 1 367 ? -7.813 11.988 23.742 1.00 93.38 367 LEU A O 1
ATOM 2876 N N . SER A 1 368 ? -6.507 10.172 23.766 1.00 94.56 368 SER A N 1
ATOM 2877 C CA . SER A 1 368 ? -5.440 10.733 24.592 1.00 94.56 368 SER A CA 1
ATOM 2878 C C . SER A 1 368 ? -4.178 10.923 23.755 1.00 94.56 368 SER A C 1
ATOM 2880 O O . SER A 1 368 ? -3.882 10.116 22.872 1.00 94.56 368 SER A O 1
ATOM 2882 N N . VAL A 1 369 ? -3.417 11.978 24.029 1.00 92.81 369 VAL A N 1
ATOM 2883 C CA . VAL A 1 369 ? -2.162 12.258 23.327 1.00 92.81 369 VAL A CA 1
ATOM 2884 C C . VAL A 1 369 ? -1.045 12.398 24.359 1.00 92.81 369 VAL A C 1
ATOM 2886 O O . VAL A 1 369 ? -1.058 13.321 25.169 1.00 92.81 369 VAL A O 1
ATOM 2889 N N . ASP A 1 370 ? -0.086 11.470 24.332 1.00 91.00 370 ASP A N 1
ATOM 2890 C CA . ASP A 1 370 ? 1.147 11.530 25.127 1.00 91.00 370 ASP A CA 1
ATOM 2891 C C . ASP A 1 370 ? 2.217 12.240 24.295 1.00 91.00 370 ASP A C 1
ATOM 2893 O O . ASP A 1 370 ? 2.898 11.617 23.476 1.00 91.00 370 ASP A O 1
ATOM 2897 N N . ALA A 1 371 ? 2.316 13.557 24.466 1.00 85.56 371 ALA A N 1
ATOM 2898 C CA . ALA A 1 371 ? 3.277 14.405 23.777 1.00 85.56 371 ALA A CA 1
ATOM 2899 C C . ALA A 1 371 ? 4.093 15.231 24.775 1.00 85.56 371 ALA A C 1
ATOM 2901 O O . ALA A 1 371 ? 3.578 15.727 25.774 1.00 85.56 371 ALA A O 1
ATOM 2902 N N . LEU A 1 372 ? 5.375 15.430 24.460 1.00 80.62 372 LEU A N 1
ATOM 2903 C CA . LEU A 1 372 ? 6.268 16.325 25.208 1.00 80.62 372 LEU A CA 1
ATOM 2904 C C . LEU A 1 372 ? 6.151 17.793 24.767 1.00 80.62 372 LEU A C 1
ATOM 2906 O O . LEU A 1 372 ? 6.843 18.656 25.304 1.00 80.62 372 LEU A O 1
ATOM 2910 N N . ARG A 1 373 ? 5.329 18.066 23.751 1.00 78.50 373 ARG A N 1
ATOM 2911 C CA . ARG A 1 373 ? 5.191 19.369 23.098 1.00 78.50 373 ARG A CA 1
ATOM 2912 C C . ARG A 1 373 ? 3.738 19.816 23.097 1.00 78.50 373 ARG A C 1
ATOM 2914 O O . ARG A 1 373 ? 2.834 19.014 23.325 1.00 78.50 373 ARG A O 1
ATOM 2921 N N . GLU A 1 374 ? 3.540 21.100 22.827 1.00 83.44 374 GLU A N 1
ATOM 2922 C CA . GLU A 1 374 ? 2.211 21.654 22.616 1.00 83.44 374 GLU A CA 1
ATOM 2923 C C . GLU A 1 374 ? 1.552 21.000 21.398 1.00 83.44 374 GLU A C 1
ATOM 2925 O O . GLU A 1 374 ? 2.183 20.779 20.356 1.00 83.44 374 GLU A O 1
ATOM 2930 N N . ILE A 1 375 ? 0.274 20.677 21.563 1.00 89.56 375 ILE A N 1
ATOM 2931 C CA . ILE A 1 375 ? -0.544 20.035 20.547 1.00 89.56 375 ILE A CA 1
ATOM 2932 C C . ILE A 1 375 ? -1.822 20.833 20.333 1.00 89.56 375 ILE A C 1
ATOM 2934 O O . ILE A 1 375 ? -2.344 21.462 21.252 1.00 89.56 375 ILE A O 1
ATOM 2938 N N . SER A 1 376 ? -2.361 20.733 19.128 1.00 89.19 376 SER A N 1
ATOM 2939 C CA . SER A 1 376 ? -3.749 21.069 18.836 1.00 89.19 376 SER A CA 1
ATOM 2940 C C . SER A 1 376 ? -4.423 19.875 18.178 1.00 89.19 376 SER A C 1
ATOM 2942 O O . SER A 1 376 ? -3.783 19.099 17.465 1.00 89.19 376 SER A O 1
ATOM 2944 N N . VAL A 1 377 ? -5.714 19.706 18.447 1.00 89.00 377 VAL A N 1
ATOM 2945 C CA . VAL A 1 377 ? -6.525 18.639 17.861 1.00 89.00 377 VAL A CA 1
ATOM 2946 C C . VAL A 1 377 ? -7.706 19.282 17.162 1.00 89.00 377 VAL A C 1
ATOM 2948 O O . VAL A 1 377 ? -8.406 20.101 17.751 1.00 89.00 377 VAL A O 1
ATOM 2951 N N . THR A 1 378 ? -7.900 18.928 15.899 1.00 87.69 378 THR A N 1
ATOM 2952 C CA . THR A 1 378 ? -9.012 19.398 15.072 1.00 87.69 378 THR A CA 1
ATOM 2953 C C . THR A 1 378 ? -9.695 18.218 14.396 1.00 87.69 378 THR A C 1
ATOM 2955 O O . THR A 1 378 ? -9.110 17.143 14.251 1.00 87.69 378 THR A O 1
ATOM 2958 N N . SER A 1 379 ? -10.932 18.409 13.956 1.00 83.19 379 SER A N 1
ATOM 2959 C CA . SER A 1 379 ? -11.670 17.450 13.138 1.00 83.19 379 SER A CA 1
ATOM 2960 C C . SER A 1 379 ? -11.943 18.015 11.747 1.00 83.19 379 SER A C 1
ATOM 2962 O O . SER A 1 379 ? -11.854 19.220 11.514 1.00 83.19 379 SER A O 1
ATOM 2964 N N . GLY A 1 380 ? -12.215 17.126 10.790 1.00 72.75 380 GLY A N 1
ATOM 2965 C CA . GLY A 1 380 ? -12.654 17.521 9.450 1.00 72.75 380 GLY A CA 1
ATOM 2966 C C . GLY A 1 380 ? -14.049 18.141 9.440 1.00 72.75 380 GLY A C 1
ATOM 2967 O O . GLY A 1 380 ? -14.343 18.971 8.586 1.00 72.75 380 GLY A O 1
ATOM 2968 N N . GLU A 1 381 ? -14.881 17.760 10.408 1.00 72.19 381 GLU A N 1
ATOM 2969 C CA . GLU A 1 381 ? -16.247 18.234 10.614 1.00 72.19 381 GLU A CA 1
ATOM 2970 C C . GLU A 1 381 ? -16.511 18.309 12.128 1.00 72.19 381 GLU A C 1
ATOM 2972 O O . GLU A 1 381 ? -16.009 17.471 12.882 1.00 72.19 381 GLU A O 1
ATOM 2977 N N . GLY A 1 382 ? -17.267 19.314 12.574 1.00 72.12 382 GLY A N 1
ATOM 2978 C CA . GLY A 1 382 ? -17.586 19.521 13.992 1.00 72.12 382 GLY A CA 1
ATOM 2979 C C . GLY A 1 382 ? -16.453 20.141 14.817 1.00 72.12 382 GLY A C 1
ATOM 2980 O O . GLY A 1 382 ? -15.382 20.450 14.298 1.00 72.12 382 GLY A O 1
ATOM 2981 N N . ASP A 1 383 ? -16.718 20.339 16.105 1.00 81.12 383 ASP A N 1
ATOM 2982 C CA . ASP A 1 383 ? -15.726 20.783 17.084 1.00 81.12 383 ASP A CA 1
ATOM 2983 C C . ASP A 1 383 ? -15.104 19.571 17.800 1.00 81.12 383 ASP A C 1
ATOM 2985 O O . ASP A 1 383 ? -15.660 18.470 17.813 1.00 81.12 383 ASP A O 1
ATOM 2989 N N . VAL A 1 384 ? -13.928 19.760 18.401 1.00 86.44 384 VAL A N 1
ATOM 2990 C CA . VAL A 1 384 ? -13.305 18.765 19.283 1.00 86.44 384 VAL A CA 1
ATOM 2991 C C . VAL A 1 384 ? -13.266 19.335 20.691 1.00 86.44 384 VAL A C 1
ATOM 2993 O O . VAL A 1 384 ? -12.642 20.369 20.940 1.00 86.44 384 VAL A O 1
ATOM 2996 N N . THR A 1 385 ? -13.907 18.645 21.627 1.00 88.81 385 THR A N 1
ATOM 2997 C CA . THR A 1 385 ? -13.929 19.028 23.038 1.00 88.81 385 THR A CA 1
ATOM 2998 C C . THR A 1 385 ? -12.833 18.298 23.809 1.00 88.81 385 THR A C 1
ATOM 3000 O O . THR A 1 385 ? -12.504 17.146 23.530 1.00 88.81 385 THR A O 1
ATOM 3003 N N . LEU A 1 386 ? -12.227 18.983 24.783 1.00 90.00 386 LEU A N 1
ATOM 3004 C CA . LEU A 1 386 ? -11.234 18.406 25.689 1.00 90.00 386 LEU A CA 1
ATOM 3005 C C . LEU A 1 386 ? -11.838 18.285 27.088 1.00 90.00 386 LEU A C 1
ATOM 3007 O O . LEU A 1 386 ? -12.028 19.282 27.783 1.00 90.00 386 LEU A O 1
ATOM 3011 N N . GLU A 1 387 ? -12.087 17.053 27.524 1.00 88.56 387 GLU A N 1
ATOM 3012 C CA . GLU A 1 387 ? -12.663 16.745 28.833 1.00 88.56 387 GLU A CA 1
ATOM 3013 C C . GLU A 1 387 ? -11.753 15.777 29.588 1.00 88.56 387 GLU A C 1
ATOM 3015 O O . GLU A 1 387 ? -11.459 14.684 29.112 1.00 88.56 387 GLU A O 1
ATOM 3020 N N . ASN A 1 388 ? -11.300 16.152 30.790 1.00 88.25 388 ASN A N 1
ATOM 3021 C CA . ASN A 1 388 ? -10.460 15.297 31.644 1.00 88.25 388 ASN A CA 1
ATOM 3022 C C . ASN A 1 388 ? -9.208 14.723 30.936 1.00 88.25 388 ASN A C 1
ATOM 3024 O O . ASN A 1 388 ? -8.798 13.596 31.208 1.00 88.25 388 ASN A O 1
ATOM 3028 N N . GLY A 1 389 ? -8.601 15.491 30.023 1.00 85.50 389 GLY A N 1
ATOM 3029 C CA . GLY A 1 389 ? -7.421 15.063 29.258 1.00 85.50 389 GLY A CA 1
ATOM 3030 C C . GLY A 1 389 ? -7.721 14.118 28.086 1.00 85.50 389 GLY A C 1
ATOM 3031 O O . GLY A 1 389 ? -6.790 13.535 27.529 1.00 85.50 389 GLY A O 1
ATOM 3032 N N . LEU A 1 390 ? -8.996 13.958 27.721 1.00 91.44 390 LEU A N 1
ATOM 3033 C CA . LEU A 1 390 ? -9.452 13.181 26.573 1.00 91.44 390 LEU A CA 1
ATOM 3034 C C . LEU A 1 390 ? -10.128 14.098 25.555 1.00 91.44 390 LEU A C 1
ATOM 3036 O O . LEU A 1 390 ? -11.034 14.858 25.898 1.00 91.44 390 LEU A O 1
ATOM 3040 N N . TYR A 1 391 ? -9.690 13.998 24.306 1.00 91.44 391 TYR A N 1
ATOM 3041 C CA . TYR A 1 391 ? -10.317 14.652 23.167 1.00 91.44 391 TYR A CA 1
ATOM 3042 C C . TYR A 1 391 ? -11.515 13.831 22.694 1.00 91.44 391 TYR A C 1
ATOM 3044 O O . TYR A 1 391 ? -11.409 12.606 22.557 1.00 91.44 391 TYR A O 1
ATOM 3052 N N . LYS A 1 392 ? -12.633 14.511 22.442 1.00 89.69 392 LYS A N 1
ATOM 3053 C CA . LYS A 1 392 ? -13.886 13.929 21.964 1.00 89.69 392 LYS A CA 1
ATOM 3054 C C . LYS A 1 392 ? -14.421 14.696 20.755 1.00 89.69 392 LYS A C 1
ATOM 3056 O O . LYS A 1 392 ? -14.279 15.917 20.715 1.00 89.69 392 LYS A O 1
ATOM 3061 N N . PRO A 1 393 ? -15.028 14.006 19.783 1.00 81.56 393 PRO A N 1
ATOM 3062 C CA . PRO A 1 393 ? -15.607 14.643 18.611 1.00 81.56 393 PRO A CA 1
ATOM 3063 C C . PRO A 1 393 ? -17.013 15.100 18.938 1.00 81.56 393 PRO A C 1
ATOM 3065 O O . PRO A 1 393 ? -17.795 14.324 19.490 1.00 81.56 393 PRO A O 1
ATOM 3068 N N . ASP A 1 394 ? -17.374 16.289 18.484 1.00 72.81 394 ASP A N 1
ATOM 3069 C CA . ASP A 1 394 ? -18.769 16.690 18.457 1.00 72.81 394 ASP A CA 1
ATOM 3070 C C . ASP A 1 394 ? -19.403 16.241 17.131 1.00 72.81 394 ASP A C 1
ATOM 3072 O O . ASP A 1 394 ? -19.114 16.773 16.060 1.00 72.81 394 ASP A O 1
ATOM 3076 N N . GLY A 1 395 ? -20.307 15.261 17.207 1.00 67.19 395 GLY A N 1
ATOM 3077 C CA . GLY A 1 395 ? -21.101 14.794 16.067 1.00 67.19 395 GLY A CA 1
ATOM 3078 C C . GLY A 1 395 ? -20.383 13.809 15.136 1.00 67.19 395 GLY A C 1
ATOM 3079 O O . GLY A 1 395 ? -19.450 13.110 15.530 1.00 67.19 395 GLY A O 1
ATOM 3080 N N . ASN A 1 396 ? -20.876 13.712 13.898 1.00 65.25 396 ASN A N 1
ATOM 3081 C CA . ASN A 1 396 ? -20.263 12.883 12.860 1.00 65.25 396 ASN A CA 1
ATOM 3082 C C . ASN A 1 396 ? -19.041 13.606 12.292 1.00 65.25 396 ASN A C 1
ATOM 3084 O O . ASN A 1 396 ? -19.124 14.785 11.956 1.00 65.25 396 ASN A O 1
ATOM 3088 N N . PHE A 1 397 ? -17.930 12.892 12.148 1.00 70.62 397 PHE A N 1
ATOM 3089 C CA . PHE A 1 397 ? -16.726 13.413 11.518 1.00 70.62 397 PHE A CA 1
ATOM 3090 C C . PHE A 1 397 ? -16.083 12.341 10.651 1.00 70.62 397 PHE A C 1
ATOM 3092 O O . PHE A 1 397 ? -16.197 11.151 10.929 1.00 70.62 397 PHE A O 1
ATOM 3099 N N . SER A 1 398 ? -15.381 12.787 9.616 1.00 71.50 398 SER A N 1
ATOM 3100 C CA . SER A 1 398 ? -14.726 11.909 8.643 1.00 71.50 398 SER A CA 1
ATOM 3101 C C . SER A 1 398 ? -13.254 11.641 9.005 1.00 71.50 398 SER A C 1
ATOM 3103 O O . SER A 1 398 ? -12.692 10.589 8.699 1.00 71.50 398 SER A O 1
ATOM 3105 N N . TYR A 1 399 ? -12.606 12.591 9.693 1.00 80.25 399 TYR A N 1
ATOM 3106 C CA . TYR A 1 399 ? -11.227 12.458 10.170 1.00 80.25 399 TYR A CA 1
ATOM 3107 C C . TYR A 1 399 ? -10.892 13.423 11.316 1.00 80.25 399 TYR A C 1
ATOM 3109 O O . TYR A 1 399 ? -11.547 14.453 11.490 1.00 80.25 399 TYR A O 1
ATOM 3117 N N . TRP A 1 400 ? -9.807 13.133 12.038 1.00 84.62 400 TRP A N 1
ATOM 3118 C CA . TRP A 1 400 ? -9.165 14.026 13.009 1.00 84.62 400 TRP A CA 1
ATOM 3119 C C . TRP A 1 400 ? -7.730 14.327 12.643 1.00 84.62 400 TRP A C 1
ATOM 3121 O O . TRP A 1 400 ? -7.057 13.494 12.050 1.00 84.62 400 TRP A O 1
ATOM 3131 N N . THR A 1 401 ? -7.240 15.496 13.036 1.00 89.00 401 THR A N 1
ATOM 3132 C CA . THR A 1 401 ? -5.835 15.864 12.910 1.00 89.00 401 THR A CA 1
ATOM 3133 C C . THR A 1 401 ? -5.283 16.254 14.272 1.00 89.00 401 THR A C 1
ATOM 3135 O O . THR A 1 401 ? -5.798 17.163 14.916 1.00 89.00 401 THR A O 1
ATOM 3138 N N . VAL A 1 402 ? -4.217 15.582 14.700 1.00 91.25 402 VAL A N 1
ATOM 3139 C CA . VAL A 1 402 ? -3.376 16.029 15.814 1.00 91.25 402 VAL A CA 1
ATOM 3140 C C . VAL A 1 402 ? -2.177 16.748 15.216 1.00 91.25 402 VAL A C 1
ATOM 3142 O O . VAL A 1 402 ? -1.367 16.136 14.517 1.00 91.25 402 VAL A O 1
ATOM 3145 N N . THR A 1 403 ? -2.069 18.041 15.491 1.00 90.12 403 THR A N 1
ATOM 3146 C CA . THR A 1 403 ? -0.944 18.875 15.072 1.00 90.12 403 THR A CA 1
ATOM 3147 C C . THR A 1 403 ? -0.029 19.099 16.262 1.00 90.12 403 THR A C 1
ATOM 3149 O O . THR A 1 403 ? -0.464 19.580 17.306 1.00 90.12 403 THR A O 1
ATOM 3152 N N . VAL A 1 404 ? 1.245 18.765 16.098 1.00 86.88 404 VAL A N 1
ATOM 3153 C CA . VAL A 1 404 ? 2.292 18.969 17.099 1.00 86.88 404 VAL A CA 1
ATOM 3154 C C . VAL A 1 404 ? 3.200 20.075 16.599 1.00 86.88 404 VAL A C 1
ATOM 3156 O O . VAL A 1 404 ? 3.774 19.963 15.510 1.00 86.88 404 VAL A O 1
ATOM 3159 N N . LEU A 1 405 ? 3.347 21.129 17.397 1.00 76.56 405 LEU A N 1
ATOM 3160 C CA . LEU A 1 405 ? 4.268 22.206 17.067 1.00 76.56 405 LEU A CA 1
ATOM 3161 C C . LEU A 1 405 ? 5.708 21.806 17.397 1.00 76.56 405 LEU A C 1
ATOM 3163 O O . LEU A 1 405 ? 6.004 21.120 18.380 1.00 76.56 405 LEU A O 1
ATOM 3167 N N . GLY A 1 406 ? 6.619 22.252 16.546 1.00 64.88 406 GLY A N 1
ATOM 3168 C CA . GLY A 1 406 ? 8.049 22.232 16.778 1.00 64.88 406 GLY A CA 1
ATOM 3169 C C . GLY A 1 406 ? 8.445 23.041 18.005 1.00 64.88 406 GLY A C 1
ATOM 3170 O O . GLY A 1 406 ? 7.824 24.043 18.334 1.00 64.88 406 GLY A O 1
ATOM 3171 N N . ASP A 1 407 ? 9.533 22.663 18.667 1.00 59.50 407 ASP A N 1
ATOM 3172 C CA . ASP A 1 407 ? 10.062 23.381 19.838 1.00 59.50 407 ASP A CA 1
ATOM 3173 C C . ASP A 1 407 ? 11.000 24.547 19.463 1.00 59.50 407 ASP A C 1
ATOM 3175 O O . ASP A 1 407 ? 11.837 24.958 20.263 1.00 59.50 407 ASP A O 1
ATOM 3179 N N . ASN A 1 408 ? 10.917 25.057 18.227 1.00 52.19 408 ASN A N 1
ATOM 3180 C CA . ASN A 1 408 ? 11.888 25.974 17.605 1.00 52.19 408 ASN A CA 1
ATOM 3181 C C . ASN A 1 408 ? 13.352 25.473 17.567 1.00 52.19 408 ASN A C 1
ATOM 3183 O O . ASN A 1 408 ? 14.187 26.107 16.927 1.00 52.19 408 ASN A O 1
ATOM 3187 N N . SER A 1 409 ? 13.673 24.321 18.168 1.00 49.59 409 SER A N 1
ATOM 3188 C CA . SER A 1 409 ? 14.934 23.587 17.977 1.00 49.59 409 SER A CA 1
ATOM 3189 C C . SER A 1 409 ? 14.827 22.471 16.925 1.00 49.59 409 SER A C 1
ATOM 3191 O O . SER A 1 409 ? 15.838 21.990 16.417 1.00 49.59 409 SER A O 1
ATOM 3193 N N . GLY A 1 410 ? 13.603 22.099 16.542 1.00 44.09 410 GLY A N 1
ATOM 3194 C CA . GLY A 1 410 ? 13.268 20.945 15.700 1.00 44.09 410 GLY A CA 1
ATOM 3195 C C . GLY A 1 410 ? 13.326 21.118 14.179 1.00 44.09 410 GLY A C 1
ATOM 3196 O O . GLY A 1 410 ? 12.883 20.217 13.475 1.00 44.09 410 GLY A O 1
ATOM 3197 N N . ALA A 1 411 ? 13.885 22.215 13.659 1.00 42.84 411 ALA A N 1
ATOM 3198 C CA . ALA A 1 411 ? 14.206 22.354 12.229 1.00 42.84 411 ALA A CA 1
ATOM 3199 C C . ALA A 1 411 ? 15.720 22.447 11.962 1.00 42.84 411 ALA A C 1
ATOM 3201 O O . ALA A 1 411 ? 16.141 22.813 10.867 1.00 42.84 411 ALA A O 1
ATOM 3202 N N . ALA A 1 412 ? 16.565 22.084 12.934 1.00 40.50 412 ALA A N 1
ATOM 3203 C CA . ALA A 1 412 ? 18.020 22.115 12.769 1.00 40.50 412 ALA A CA 1
ATOM 3204 C C . ALA A 1 412 ? 18.577 21.085 11.754 1.00 40.50 412 ALA A C 1
ATOM 3206 O O . ALA A 1 412 ? 19.792 20.987 11.609 1.00 40.50 412 ALA A O 1
ATOM 3207 N N . LEU A 1 413 ? 17.731 20.318 11.053 1.00 44.03 413 LEU A N 1
ATOM 3208 C CA . LEU A 1 413 ? 18.163 19.224 10.171 1.00 44.03 413 LEU A CA 1
ATOM 3209 C C . LEU A 1 413 ? 17.674 19.301 8.718 1.00 44.03 413 LEU A C 1
ATOM 3211 O O . LEU A 1 413 ? 17.966 18.396 7.947 1.00 44.03 413 LEU A O 1
ATOM 3215 N N . PHE A 1 414 ? 17.023 20.389 8.304 1.00 48.66 414 PHE A N 1
ATOM 3216 C CA . PHE A 1 414 ? 16.621 20.564 6.897 1.00 48.66 414 PHE A CA 1
ATOM 3217 C C . PHE A 1 414 ? 17.477 21.556 6.110 1.00 48.66 414 PHE A C 1
ATOM 3219 O O . PHE A 1 414 ? 17.366 21.652 4.890 1.00 48.66 414 PHE A O 1
ATOM 3226 N N . VAL A 1 415 ? 18.368 22.269 6.792 1.00 40.28 415 VAL A N 1
ATOM 3227 C CA . VAL A 1 415 ? 19.367 23.126 6.160 1.00 40.28 415 VAL A CA 1
ATOM 3228 C C . VAL A 1 415 ? 20.722 22.474 6.422 1.00 40.28 415 VAL A C 1
ATOM 3230 O O . VAL A 1 415 ? 20.994 22.167 7.587 1.00 40.28 415 VAL A O 1
ATOM 3233 N N . PRO A 1 416 ? 21.578 22.229 5.405 1.00 42.34 416 PRO A N 1
ATOM 3234 C CA . PRO A 1 416 ? 22.938 21.772 5.663 1.00 42.34 416 PRO A CA 1
ATOM 3235 C C . PRO A 1 416 ? 23.547 22.703 6.705 1.00 42.34 416 PRO A C 1
ATOM 3237 O O . PRO A 1 416 ? 23.505 23.921 6.541 1.00 42.34 416 PRO A O 1
ATOM 3240 N N . ASN A 1 417 ? 24.026 22.141 7.815 1.00 44.28 417 ASN A N 1
ATOM 3241 C CA . ASN A 1 417 ? 24.578 22.929 8.906 1.00 44.28 417 ASN A CA 1
ATOM 3242 C C . ASN A 1 417 ? 25.809 23.674 8.372 1.00 44.28 417 ASN A C 1
ATOM 3244 O O . ASN A 1 417 ? 26.900 23.111 8.309 1.00 44.28 417 ASN A O 1
ATOM 3248 N N . TYR A 1 418 ? 25.621 24.918 7.928 1.00 47.38 418 TYR A N 1
ATOM 3249 C CA . TYR A 1 418 ? 26.648 25.696 7.243 1.00 47.38 418 TYR A CA 1
ATOM 3250 C C . TYR A 1 418 ? 27.844 26.003 8.150 1.00 47.38 418 TYR A C 1
ATOM 3252 O O . TYR A 1 418 ? 28.934 26.233 7.635 1.00 47.38 418 TYR A O 1
ATOM 3260 N N . GLU A 1 419 ? 27.687 25.949 9.479 1.00 44.19 419 GLU A N 1
ATOM 3261 C CA . GLU A 1 419 ? 28.816 26.026 10.411 1.00 44.19 419 GLU A CA 1
ATOM 3262 C C . GLU A 1 419 ? 29.647 24.743 10.397 1.00 44.19 419 GLU A C 1
ATOM 3264 O O . GLU A 1 419 ? 30.865 24.817 10.260 1.00 44.19 419 GLU A O 1
ATOM 3269 N N . LEU A 1 420 ? 29.015 23.567 10.467 1.00 47.59 420 LEU A N 1
ATOM 3270 C CA . LEU A 1 420 ? 29.701 22.274 10.328 1.00 47.59 420 LEU A CA 1
ATOM 3271 C C . LEU A 1 420 ? 30.306 22.119 8.926 1.00 47.59 420 LEU A C 1
ATOM 3273 O O . LEU A 1 420 ? 31.452 21.704 8.790 1.00 47.59 420 LEU A O 1
ATOM 3277 N N . MET A 1 421 ? 29.588 22.534 7.882 1.00 50.09 421 MET A N 1
ATOM 3278 C CA . MET A 1 421 ? 30.079 22.558 6.502 1.00 50.09 421 MET A CA 1
ATOM 3279 C C . MET A 1 421 ? 31.249 23.537 6.350 1.00 50.09 421 MET A C 1
ATOM 3281 O O . MET A 1 421 ? 32.255 23.205 5.730 1.00 50.09 421 MET A O 1
ATOM 3285 N N . GLY A 1 422 ? 31.166 24.707 6.985 1.00 56.19 422 GLY A N 1
ATOM 3286 C CA . GLY A 1 422 ? 32.256 25.672 7.085 1.00 56.19 422 GLY A CA 1
ATOM 3287 C C . GLY A 1 422 ? 33.471 25.096 7.810 1.00 56.19 422 GLY A C 1
ATOM 3288 O O . GLY A 1 422 ? 34.589 25.267 7.334 1.00 56.19 422 GLY A O 1
ATOM 3289 N N . GLN A 1 423 ? 33.272 24.348 8.899 1.00 55.28 423 GLN A N 1
ATOM 3290 C CA . GLN A 1 423 ? 34.337 23.642 9.616 1.00 55.28 423 GLN A CA 1
ATOM 3291 C C . GLN A 1 423 ? 34.976 22.547 8.752 1.00 55.28 423 GLN A C 1
ATOM 3293 O O . GLN A 1 423 ? 36.202 22.469 8.698 1.00 55.28 423 GLN A O 1
ATOM 3298 N N . TYR A 1 424 ? 34.192 21.749 8.019 1.00 56.00 424 TYR A N 1
ATOM 3299 C CA . TYR A 1 424 ? 34.720 20.740 7.094 1.00 56.00 424 TYR A CA 1
ATOM 3300 C C . TYR A 1 424 ? 35.493 21.367 5.931 1.00 56.00 424 TYR A C 1
ATOM 3302 O O . TYR A 1 424 ? 36.595 20.915 5.621 1.00 56.00 424 TYR A O 1
ATOM 3310 N N . ILE A 1 425 ? 34.979 22.447 5.337 1.00 67.94 425 ILE A N 1
ATOM 3311 C CA . ILE A 1 425 ? 35.691 23.224 4.313 1.00 67.94 425 ILE A CA 1
ATOM 3312 C C . ILE A 1 425 ? 37.000 23.776 4.888 1.00 67.94 425 ILE A C 1
ATOM 3314 O O . ILE A 1 425 ? 38.043 23.668 4.244 1.00 67.94 425 ILE A O 1
ATOM 3318 N N . LEU A 1 426 ? 36.987 24.306 6.114 1.00 67.00 426 LEU A N 1
ATOM 3319 C CA . LEU A 1 426 ? 38.188 24.812 6.779 1.00 67.00 426 LEU A CA 1
ATOM 3320 C C . LEU A 1 426 ? 39.220 23.697 7.010 1.00 67.00 426 LEU A C 1
ATOM 3322 O O . LEU A 1 426 ? 40.407 23.900 6.765 1.00 67.00 426 LEU A O 1
ATOM 3326 N N . ILE A 1 427 ? 38.779 22.509 7.435 1.00 68.88 427 ILE A N 1
ATOM 3327 C CA . ILE A 1 427 ? 39.635 21.328 7.616 1.00 68.88 427 ILE A CA 1
ATOM 3328 C C . ILE A 1 427 ? 40.260 20.906 6.279 1.00 68.88 427 ILE A C 1
ATOM 3330 O O . ILE A 1 427 ? 41.470 20.673 6.220 1.00 68.88 427 ILE A O 1
ATOM 3334 N N . ILE A 1 428 ? 39.475 20.866 5.198 1.00 70.00 428 ILE A N 1
ATOM 3335 C CA . ILE A 1 428 ? 39.952 20.532 3.847 1.00 70.00 428 ILE A CA 1
ATOM 3336 C C . ILE A 1 428 ? 40.970 21.571 3.357 1.00 70.00 428 ILE A C 1
ATOM 3338 O O . ILE A 1 428 ? 42.039 21.203 2.866 1.00 70.00 428 ILE A O 1
ATOM 3342 N N . LEU A 1 429 ? 40.690 22.866 3.535 1.00 71.56 429 LEU A N 1
ATOM 3343 C CA . LEU A 1 429 ? 41.601 23.950 3.156 1.00 71.56 429 LEU A CA 1
ATOM 3344 C C . LEU A 1 429 ? 42.910 23.906 3.958 1.00 71.56 429 LEU A C 1
ATOM 3346 O O . LEU A 1 429 ? 43.988 24.059 3.381 1.00 71.56 429 LEU A O 1
ATOM 3350 N N . CYS A 1 430 ? 42.845 23.632 5.264 1.00 71.62 430 CYS A N 1
ATOM 3351 C CA . CYS A 1 430 ? 44.025 23.432 6.108 1.00 71.62 430 CYS A CA 1
ATOM 3352 C C . CYS A 1 430 ? 44.860 22.230 5.643 1.00 71.62 430 CYS A C 1
ATOM 3354 O O . CYS A 1 430 ? 46.084 22.335 5.532 1.00 71.62 430 CYS A O 1
ATOM 3356 N N . ALA A 1 431 ? 44.218 21.104 5.316 1.00 70.00 431 ALA A N 1
ATOM 3357 C CA . ALA A 1 431 ? 44.899 19.926 4.785 1.00 70.00 431 ALA A CA 1
ATOM 3358 C C . ALA A 1 431 ? 45.579 20.220 3.435 1.00 70.00 431 ALA A C 1
ATOM 3360 O O . ALA A 1 431 ? 46.752 19.886 3.245 1.00 70.00 431 ALA A O 1
ATOM 3361 N N . ALA A 1 432 ? 44.892 20.920 2.527 1.00 72.56 432 ALA A N 1
ATOM 3362 C CA . ALA A 1 432 ? 45.443 21.337 1.240 1.00 72.56 432 ALA A CA 1
ATOM 3363 C C . ALA A 1 432 ? 46.648 22.283 1.400 1.00 72.56 432 ALA A C 1
ATOM 3365 O O . ALA A 1 432 ? 47.666 22.108 0.726 1.00 72.56 432 ALA A O 1
ATOM 3366 N N . ALA A 1 433 ? 46.585 23.238 2.335 1.00 75.69 433 ALA A N 1
ATOM 3367 C CA . ALA A 1 433 ? 47.690 24.150 2.631 1.00 75.69 433 ALA A CA 1
ATOM 3368 C C . ALA A 1 433 ? 48.927 23.412 3.173 1.00 75.69 433 ALA A C 1
ATOM 3370 O O . ALA A 1 433 ? 50.053 23.690 2.751 1.00 75.69 433 ALA A O 1
ATOM 3371 N N . ILE A 1 434 ? 48.733 22.426 4.056 1.00 76.44 434 ILE A N 1
ATOM 3372 C CA . ILE A 1 434 ? 49.821 21.579 4.570 1.00 76.44 434 ILE A CA 1
ATOM 3373 C C . ILE A 1 434 ? 50.461 20.776 3.431 1.00 76.44 434 ILE A C 1
ATOM 3375 O O . ILE A 1 434 ? 51.690 20.693 3.351 1.00 76.44 434 ILE A O 1
ATOM 3379 N N . ILE A 1 435 ? 49.663 20.211 2.522 1.00 74.62 435 ILE A N 1
ATOM 3380 C CA . ILE A 1 435 ? 50.175 19.489 1.349 1.00 74.62 435 ILE A CA 1
ATOM 3381 C C . ILE A 1 435 ? 50.990 20.433 0.454 1.00 74.62 435 ILE A C 1
ATOM 3383 O O . ILE A 1 435 ? 52.123 20.104 0.096 1.00 74.62 435 ILE A O 1
ATOM 3387 N N . ALA A 1 436 ? 50.472 21.626 0.152 1.00 72.56 436 ALA A N 1
ATOM 3388 C CA . ALA A 1 436 ? 51.160 22.618 -0.672 1.00 72.56 436 ALA A CA 1
ATOM 3389 C C . ALA A 1 436 ? 52.500 23.066 -0.059 1.00 72.56 436 ALA A C 1
ATOM 3391 O O . ALA A 1 436 ? 53.509 23.135 -0.765 1.00 72.56 436 ALA A O 1
ATOM 3392 N N . LEU A 1 437 ? 52.550 23.296 1.258 1.00 75.88 437 LEU A N 1
ATOM 3393 C CA . LEU A 1 437 ? 53.782 23.636 1.980 1.00 75.88 437 LEU A CA 1
ATOM 3394 C C . LEU A 1 437 ? 54.817 22.508 1.924 1.00 75.88 437 LEU A C 1
ATOM 3396 O O . LEU A 1 437 ? 56.001 22.768 1.700 1.00 75.88 437 LEU A O 1
ATOM 3400 N N . ASN A 1 438 ? 54.382 21.255 2.072 1.00 71.69 438 ASN A N 1
ATOM 3401 C CA . ASN A 1 438 ? 55.266 20.096 1.959 1.00 71.69 438 ASN A CA 1
ATOM 3402 C C . ASN A 1 438 ? 55.818 19.938 0.535 1.00 71.69 438 ASN A C 1
ATOM 3404 O O . ASN A 1 438 ? 57.019 19.727 0.359 1.00 71.69 438 ASN A O 1
ATOM 3408 N N . VAL A 1 439 ? 54.977 20.106 -0.489 1.00 73.69 439 VAL A N 1
ATOM 3409 C CA . VAL A 1 439 ? 55.408 20.092 -1.895 1.00 73.69 439 VAL A CA 1
ATOM 3410 C C . VAL A 1 439 ? 56.403 21.224 -2.165 1.00 73.69 439 VAL A C 1
ATOM 3412 O O . VAL A 1 439 ? 57.463 20.985 -2.746 1.00 73.69 439 VAL A O 1
ATOM 3415 N N . PHE A 1 440 ? 56.131 22.437 -1.680 1.00 74.88 440 PHE A N 1
ATOM 3416 C CA . PHE A 1 440 ? 57.032 23.579 -1.826 1.00 74.88 440 PHE A CA 1
ATOM 3417 C C . PHE A 1 440 ? 58.384 23.351 -1.132 1.00 74.88 440 PHE A C 1
ATOM 3419 O O . PHE A 1 440 ? 59.435 23.617 -1.720 1.00 74.88 440 PHE A O 1
ATOM 3426 N N . ALA A 1 441 ? 58.386 22.798 0.085 1.00 71.19 441 ALA A N 1
ATOM 3427 C CA . ALA A 1 441 ? 59.607 22.455 0.812 1.00 71.19 441 ALA A CA 1
ATOM 3428 C C . ALA A 1 441 ? 60.446 21.407 0.062 1.00 71.19 441 ALA A C 1
ATOM 3430 O O . ALA A 1 441 ? 61.664 21.561 -0.052 1.00 71.19 441 ALA A O 1
ATOM 3431 N N . VAL A 1 442 ? 59.801 20.388 -0.518 1.00 68.69 442 VAL A N 1
ATOM 3432 C CA . VAL A 1 442 ? 60.462 19.376 -1.355 1.00 68.69 442 VAL A CA 1
ATOM 3433 C C . VAL A 1 442 ? 61.049 20.004 -2.621 1.00 68.69 442 VAL A C 1
ATOM 3435 O O . VAL A 1 442 ? 62.211 19.750 -2.937 1.00 68.69 442 VAL A O 1
ATOM 3438 N N . ILE A 1 443 ? 60.307 20.873 -3.315 1.00 72.69 443 ILE A N 1
ATOM 3439 C CA . ILE A 1 443 ? 60.803 21.590 -4.502 1.00 72.69 443 ILE A CA 1
ATOM 3440 C C . ILE A 1 443 ? 62.025 22.450 -4.149 1.00 72.69 443 ILE A C 1
ATOM 3442 O O . ILE A 1 443 ? 63.011 22.459 -4.890 1.00 72.69 443 ILE A O 1
ATOM 3446 N N . ARG A 1 444 ? 62.002 23.142 -3.003 1.00 71.31 444 ARG A N 1
ATOM 3447 C CA . ARG A 1 444 ? 63.117 23.983 -2.541 1.00 71.31 444 ARG A CA 1
ATOM 3448 C C . ARG A 1 444 ? 64.348 23.154 -2.158 1.00 71.31 444 ARG A C 1
ATOM 3450 O O . ARG A 1 444 ? 65.463 23.525 -2.513 1.00 71.31 444 ARG A O 1
ATOM 3457 N N . LEU A 1 445 ? 64.152 22.006 -1.506 1.00 66.25 445 LEU A N 1
ATOM 3458 C CA . LEU A 1 445 ? 65.214 21.042 -1.184 1.00 66.25 445 LEU A CA 1
ATOM 3459 C C . LEU A 1 445 ? 65.853 20.424 -2.434 1.00 66.25 445 LEU A C 1
ATOM 3461 O O . LEU A 1 445 ? 67.056 20.177 -2.444 1.00 66.25 445 LEU A O 1
ATOM 3465 N N . VAL A 1 446 ? 65.067 20.188 -3.487 1.00 65.81 446 VAL A N 1
ATOM 3466 C CA . VAL A 1 446 ? 65.572 19.691 -4.775 1.00 65.81 446 VAL A CA 1
ATOM 3467 C C . VAL A 1 446 ? 66.323 20.788 -5.536 1.00 65.81 446 VAL A C 1
ATOM 3469 O O . VAL A 1 446 ? 67.372 20.506 -6.110 1.00 65.81 446 VAL A O 1
ATOM 3472 N N . LYS A 1 447 ? 65.849 22.042 -5.506 1.00 61.78 447 LYS A N 1
ATOM 3473 C CA . LYS A 1 447 ? 66.549 23.181 -6.129 1.00 61.78 447 LYS A CA 1
ATOM 3474 C C . LYS A 1 447 ? 67.864 23.544 -5.432 1.00 61.78 447 LYS A C 1
ATOM 3476 O O . LYS A 1 447 ? 68.816 23.866 -6.125 1.00 61.78 447 LYS A O 1
ATOM 3481 N N . ASN A 1 448 ? 67.941 23.439 -4.105 1.00 56.88 448 ASN A N 1
ATOM 3482 C CA . ASN A 1 448 ? 69.162 23.730 -3.337 1.00 56.88 448 ASN A CA 1
ATOM 3483 C C . ASN A 1 448 ? 70.202 22.590 -3.355 1.00 56.88 448 ASN A C 1
ATOM 3485 O O . ASN A 1 448 ? 71.258 22.723 -2.744 1.00 56.88 448 ASN A O 1
ATOM 3489 N N . LYS A 1 449 ? 69.906 21.462 -4.014 1.00 53.03 449 LYS A N 1
ATOM 3490 C CA . LYS A 1 449 ? 70.845 20.349 -4.242 1.00 53.03 449 LYS A CA 1
ATOM 3491 C C . LYS A 1 449 ? 71.441 20.339 -5.660 1.00 53.03 449 LYS A C 1
ATOM 3493 O O . LYS A 1 449 ? 72.000 19.319 -6.062 1.00 53.03 449 LYS A O 1
ATOM 3498 N N . LYS A 1 450 ? 71.306 21.439 -6.406 1.00 43.78 450 LYS A N 1
ATOM 3499 C CA . LYS A 1 450 ? 72.059 21.695 -7.639 1.00 43.78 450 LYS A CA 1
ATOM 3500 C C . LYS A 1 450 ? 73.210 22.645 -7.376 1.00 43.78 450 LYS A C 1
ATOM 3502 O O . LYS A 1 450 ? 72.965 23.647 -6.670 1.00 43.78 450 LYS A O 1
#

Radius of gyration: 28.53 Å; chains: 1; bounding box: 101×45×67 Å